Protein AF-A0A239AVX2-F1 (afdb_monomer)

Mean predicted aligned error: 15.03 Å

pLDDT: mean 87.22, std 14.72, range [30.31, 98.62]

Foldseek 3Di:
DPDVLVVLVVVLVVDDAQVNLVSLQVNLVVLVVQLLVVFFLDPVNLVSLVSSLVSLVRNLVRDDPPDLCNLVSLLVNLLSLLSCCFRVVDDVVSLVSSLVSLVSNLPDPSDDPLSNLSSLQSNLSSLLCVLVVCCVPPPVVVCLDPVVCSSLVSLVSSLVSLVVSLVRPFDDPVRNVLSVLSNLLSVLSNQQRVDNHGDVVSNVVSVVSQVVCVVVVVHVGCSPSVVVVVVCVVPQPVVGDDDDPPDPDPDDPDPDDDDDPDDPDDDLVRLVVVLCVLCDVDNLVSLVVCLVPADQVSLVSQLVSLVVSVPPVPDALVSLLSNLSSLSSNLVNDPDPCSVVSLSNSLSSLLSSLVGDDDQSNVVSSLVSCQVSVHLSQQLLLCLCVLLVAQWEWEDDPVAIWIQGNVRSGIDGDHLAGDPQGYEYCDLDDDDDYNHLYDYDVGSVLSSLLSPADADQLLPEAEEADDPCVVVLCVLSVPYHYDDQDALVRLLVCLQHQEYEQPADADPQLWGQGHPRHTHDLVNLLVSADPHAYEEYEDYFSHPPPSNQVSSSNSHYSYYHYDPHHDDPVVRVVLVVQLSCCCRVVVDDNSVSNSVSVVVVVVVVVVCVVVVVD

Secondary structure (DSSP, 8-state):
---HHHHHHHHHTT--GGGGHHHHHHHHHHHHHHHHHH-TT-TTTHHHHHHHHHHHHHHHHTS-TT-TTHHHHHHHHHHHHHHHHHHH---HHHHHHHHHHHHHHTT-TTS-HHHHHHHHHHHHHHHHHHHHHHHHHH-HHHHTSTTTHHHHHHHHHHHHHHHHHHTSTT--HHHHHHHHHHHHHHHHHHHHHSBSB--HHHHHHHHHHHHHHHHTS-SS-THHHHHHHHHHTTS-GGGS-------------PPPPP----PPPPPHHHHHHHHHHHH-S-HHHHHHHHTTS--HHHHHHHHHHHHHHHHTS---HHHHHHHHHHHHHHHHH--STTHHHHHHHHHHHHHHHHHS---GGGHHHHHHHHHHTT--TTHHHHHHHHHHT-SEEEEEETTEEEEEETTT--EEEE-GGG--SEEEEESSSPPSS-SSEEEEES-HHHHHHHHHSPP--TTSSEEEE-STTHHHHHHHHSS-EEESS--HHHHHTTTT-SEEEE---B-TTS-EE-GGG-EE-HHHHHHT--SS-EEEEEPPTTS-TTHHHHHHHHHTEEEEE--SS---HHHHHHHHHHHHHHHHTS---HHHHHHHHHHHHHHHHHHHHHTT--

Nearest PDB structures (foldseek):
  7aie-assembly1_A  TM=5.698E-01  e=1.083E-01  Homo sapiens
  1ywt-assembly1_B  TM=3.539E-01  e=4.407E+00  Homo sapiens
  8v2d-assembly1_y  TM=2.076E-01  e=9.922E-01  synthetic construct
  3w3t-assembly1_A  TM=1.839E-01  e=8.368E-01  Saccharomyces cerevisiae S288C

Radius of gyration: 33.59 Å; Cα contacts (8 Å, |Δi|>4): 911; chains: 1; bounding box: 103×69×90 Å

Sequence (614 aa):
MVDDVEELRRELARLTGPARTSTLYDLARVLTDRYWRTGPGRSGAIRDLTGAIEALTEALGYFAADDTLRAPFAVQLGSLLAARYMAHGSQDSDRQTGIELLTGSLGSPRLSPGQVALGRLMLGQLHLSRAVGRLRTGGILPALRPGGGSQVEAARTAAGCFRQVLAEPELSPQITTTVRTLLTVADGIVEAFSGVGVNPAALTRAMQTMQRLHKEGRGLGMGSFFTAGSRLARTDPLDRPVILIEANEPVAHRAEPAPVDARPAATVDELRHVMRKQLGDDPYQAAPALLAEPDVAVADELVALATTVVHTGSAEAADHLLLALALTLRSRADDGPGAEEDADDARASLRTAASGELPPEAFPLLLRLAHRLDEHAATGVAAALRTVGADALAVPQPDGVLLVHAGTGQVSPGTERTLPRRTLLVADRPPAAGVAIVSTLAGHTQLLDLARRKRRAIIEEPVLLAGADGVDLRRRYGRGELLHEATATDVLARLSATLLHLDCPTGPAGTLLLAKRTELTAEAVVAAQIRRAGGLVVLPPGAAFPAMADAFLTAGFTGAVGWLGPVEPEAAAEVYRELHRLLGEERRSPAAAVHAVRRQLRNIASGLVHRGVF

Structure (mmCIF, N/CA/C/O backbone):
data_AF-A0A239AVX2-F1
#
_entry.id   AF-A0A239AVX2-F1
#
loop_
_atom_site.group_PDB
_atom_site.id
_atom_site.type_symbol
_atom_site.label_atom_id
_atom_site.label_alt_id
_atom_site.label_comp_id
_atom_site.label_asym_id
_atom_site.label_entity_id
_atom_site.label_seq_id
_atom_site.pdbx_PDB_ins_code
_atom_site.Cartn_x
_atom_site.Cartn_y
_atom_site.Cartn_z
_atom_site.occupancy
_atom_site.B_iso_or_equiv
_atom_site.auth_seq_id
_atom_site.auth_comp_id
_atom_site.auth_asym_id
_atom_site.auth_atom_id
_atom_site.pdbx_PDB_model_num
ATOM 1 N N . MET A 1 1 ? 1.136 -18.123 4.310 1.00 42.09 1 MET A N 1
ATOM 2 C CA . MET A 1 1 ? 1.705 -18.008 2.955 1.00 42.09 1 MET A CA 1
ATOM 3 C C . MET A 1 1 ? 2.042 -19.408 2.509 1.00 42.09 1 MET A C 1
ATOM 5 O O . MET A 1 1 ? 2.822 -20.060 3.192 1.00 42.09 1 MET A O 1
ATOM 9 N N . VAL A 1 2 ? 1.388 -19.890 1.459 1.00 48.62 2 VAL A N 1
ATOM 10 C CA . VAL A 1 2 ? 1.891 -21.053 0.721 1.00 48.62 2 VAL A CA 1
ATOM 11 C C . VAL A 1 2 ? 3.193 -20.591 0.060 1.00 48.62 2 VAL A C 1
ATOM 13 O O . VAL A 1 2 ? 3.291 -19.434 -0.338 1.00 48.62 2 VAL A O 1
ATOM 16 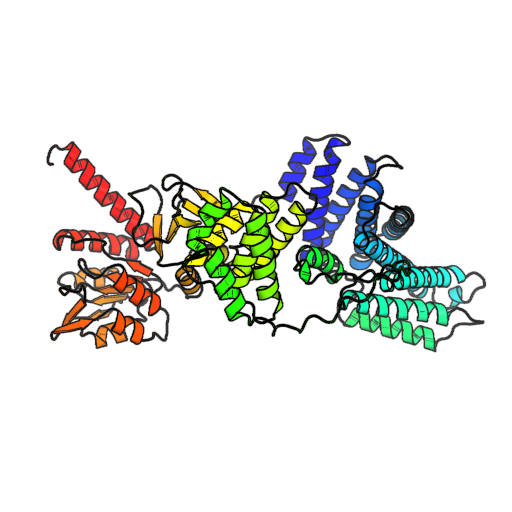N N . ASP A 1 3 ? 4.233 -21.418 0.079 1.00 81.75 3 ASP A N 1
ATOM 17 C CA . ASP A 1 3 ? 5.513 -21.072 -0.538 1.00 81.75 3 ASP A CA 1
ATOM 18 C C . ASP A 1 3 ? 5.354 -21.158 -2.065 1.00 81.75 3 ASP A C 1
ATOM 20 O O . ASP A 1 3 ? 5.258 -22.266 -2.591 1.00 81.75 3 ASP A O 1
ATOM 24 N N . ASP A 1 4 ? 5.312 -20.014 -2.762 1.00 90.56 4 ASP A N 1
ATOM 25 C CA . ASP A 1 4 ? 5.147 -19.927 -4.228 1.00 90.56 4 ASP A CA 1
ATOM 26 C C . ASP A 1 4 ? 6.093 -20.876 -4.992 1.00 90.56 4 ASP A C 1
ATOM 28 O O . ASP A 1 4 ? 5.742 -21.432 -6.030 1.00 90.56 4 ASP A O 1
ATOM 32 N N . VAL A 1 5 ? 7.290 -21.136 -4.450 1.00 95.88 5 VAL A N 1
ATOM 33 C CA . VAL A 1 5 ? 8.263 -22.072 -5.036 1.00 95.88 5 VAL A CA 1
ATOM 34 C C . VAL A 1 5 ? 7.762 -23.518 -4.986 1.00 95.88 5 VAL A C 1
ATOM 36 O O . VAL A 1 5 ? 7.929 -24.265 -5.949 1.00 95.88 5 VAL A O 1
ATOM 39 N N . GLU A 1 6 ? 7.147 -23.934 -3.879 1.00 96.38 6 GLU A N 1
ATOM 40 C CA . GLU A 1 6 ? 6.600 -25.288 -3.720 1.00 96.38 6 GLU A CA 1
ATOM 41 C C . GLU A 1 6 ? 5.318 -25.489 -4.534 1.00 96.38 6 GLU A C 1
ATOM 43 O O . GLU A 1 6 ? 4.990 -26.607 -4.930 1.00 96.38 6 GLU A O 1
ATOM 48 N N . GLU A 1 7 ? 4.573 -24.422 -4.808 1.00 95.44 7 GLU A N 1
ATOM 49 C CA . GLU A 1 7 ? 3.453 -24.462 -5.745 1.00 95.44 7 GLU A CA 1
ATOM 50 C C . GLU A 1 7 ? 3.920 -24.661 -7.187 1.00 95.44 7 GLU A C 1
ATOM 52 O O . GLU A 1 7 ? 3.519 -25.645 -7.811 1.00 95.44 7 GLU A O 1
ATOM 57 N N . LEU A 1 8 ? 4.859 -23.839 -7.659 1.00 96.50 8 LEU A N 1
ATOM 58 C CA . LEU A 1 8 ? 5.440 -23.967 -8.999 1.00 96.50 8 LEU A CA 1
ATOM 59 C C . LEU A 1 8 ? 6.114 -25.333 -9.206 1.00 96.50 8 LEU A C 1
ATOM 61 O O . LEU A 1 8 ? 5.972 -25.950 -10.259 1.00 96.50 8 LEU A O 1
ATOM 65 N N . ARG A 1 9 ? 6.793 -25.876 -8.184 1.00 98.00 9 ARG A N 1
ATOM 66 C CA . ARG A 1 9 ? 7.354 -27.241 -8.232 1.00 98.00 9 ARG A CA 1
ATOM 67 C C . ARG A 1 9 ? 6.279 -28.320 -8.363 1.00 98.00 9 ARG A C 1
ATOM 69 O O . ARG A 1 9 ? 6.461 -29.268 -9.128 1.00 98.00 9 ARG A O 1
ATOM 76 N N . ARG A 1 10 ? 5.167 -28.199 -7.629 1.00 97.62 10 ARG A N 1
ATOM 77 C CA . ARG A 1 10 ? 4.035 -29.139 -7.728 1.00 97.62 10 ARG A CA 1
ATOM 78 C C . ARG A 1 10 ? 3.356 -29.066 -9.089 1.00 97.62 10 ARG A C 1
ATOM 80 O O . ARG A 1 10 ? 2.936 -30.100 -9.600 1.00 97.62 10 ARG A O 1
ATOM 87 N N . GLU A 1 11 ? 3.245 -27.876 -9.662 1.00 97.12 11 GLU A N 1
ATOM 88 C CA . GLU A 1 11 ? 2.723 -27.687 -11.012 1.00 97.12 11 GLU A CA 1
ATOM 89 C C . GLU A 1 11 ? 3.652 -28.310 -12.056 1.00 97.12 11 GLU A C 1
ATOM 91 O O . GLU A 1 11 ? 3.206 -29.134 -12.852 1.00 97.12 11 GLU A O 1
ATOM 96 N N . LEU A 1 12 ? 4.958 -28.034 -11.977 1.00 98.12 12 LEU A N 1
ATOM 97 C CA . LEU A 1 12 ? 5.955 -28.653 -12.849 1.00 98.12 12 LEU A CA 1
ATOM 98 C C . LEU A 1 12 ? 5.893 -30.177 -12.797 1.00 98.12 12 LEU A C 1
ATOM 100 O O . LEU A 1 12 ? 5.987 -30.814 -13.836 1.00 98.12 12 LEU A O 1
ATOM 104 N N . ALA A 1 13 ? 5.682 -30.786 -11.629 1.00 98.06 13 ALA A N 1
ATOM 105 C CA . ALA A 1 13 ? 5.553 -32.241 -11.516 1.00 98.06 13 ALA A CA 1
ATOM 106 C C . ALA A 1 13 ? 4.394 -32.836 -12.350 1.00 98.06 13 ALA A C 1
ATOM 108 O O . ALA A 1 13 ? 4.387 -34.038 -12.606 1.00 98.06 13 ALA A O 1
ATOM 109 N N . ARG A 1 14 ? 3.425 -32.017 -12.778 1.00 97.75 14 ARG A N 1
ATOM 110 C CA . ARG A 1 14 ? 2.287 -32.415 -13.625 1.00 97.75 14 ARG A CA 1
ATOM 111 C C . ARG A 1 14 ? 2.505 -32.120 -15.110 1.00 97.75 14 ARG A C 1
ATOM 113 O O . ARG A 1 14 ? 1.737 -32.603 -15.937 1.00 97.75 14 ARG A O 1
ATOM 120 N N . LEU A 1 15 ? 3.520 -31.328 -15.448 1.00 97.31 15 LEU A N 1
ATOM 121 C CA . LEU A 1 15 ? 3.830 -30.902 -16.809 1.00 97.31 15 LEU A CA 1
ATOM 122 C C . LEU A 1 15 ? 5.013 -31.704 -17.364 1.00 97.31 15 LEU A C 1
ATOM 124 O O . LEU A 1 15 ? 5.961 -32.031 -16.646 1.00 97.31 15 LEU A O 1
ATOM 128 N N . THR A 1 16 ? 4.990 -31.986 -18.666 1.00 97.75 16 THR A N 1
ATOM 129 C CA . THR A 1 16 ? 6.062 -32.704 -19.377 1.00 97.75 16 THR A CA 1
ATOM 130 C C . THR A 1 16 ? 6.458 -31.966 -20.655 1.00 97.75 16 THR A C 1
ATOM 132 O O . THR A 1 16 ? 5.640 -31.267 -21.254 1.00 97.75 16 THR A O 1
ATOM 135 N N . GLY A 1 17 ? 7.723 -32.101 -21.065 1.00 96.81 17 GLY A N 1
ATOM 136 C CA . GLY A 1 17 ? 8.231 -31.509 -22.305 1.00 96.81 17 GLY A CA 1
ATOM 137 C C . GLY A 1 17 ? 8.111 -29.974 -22.363 1.00 96.81 17 GLY A C 1
ATOM 138 O O . GLY A 1 17 ? 8.126 -29.320 -21.318 1.00 96.81 17 GLY A O 1
ATOM 139 N N . PRO A 1 18 ? 7.944 -29.389 -23.567 1.00 96.56 18 PRO A N 1
ATOM 140 C CA . PRO A 1 18 ? 7.880 -27.936 -23.769 1.00 96.56 18 PRO A CA 1
ATOM 141 C C . PRO A 1 18 ? 6.756 -27.215 -23.013 1.00 96.56 18 PRO A C 1
ATOM 143 O O . PRO A 1 18 ? 6.850 -26.013 -22.781 1.00 96.56 18 PRO A O 1
ATOM 146 N N . ALA A 1 19 ? 5.710 -27.925 -22.573 1.00 96.56 19 ALA A N 1
ATOM 147 C CA . ALA A 1 19 ? 4.655 -27.335 -21.744 1.00 96.56 19 ALA A CA 1
ATOM 148 C C . ALA A 1 19 ? 5.186 -26.818 -20.392 1.00 96.56 19 ALA A C 1
ATOM 150 O O . ALA A 1 19 ? 4.558 -25.974 -19.762 1.00 96.56 19 ALA A O 1
ATOM 151 N N . ARG A 1 20 ? 6.357 -27.296 -19.950 1.00 98.12 20 ARG A N 1
ATOM 152 C CA . ARG A 1 20 ? 7.012 -26.870 -18.705 1.00 98.12 20 ARG A CA 1
ATOM 153 C C . ARG A 1 20 ? 7.666 -25.492 -18.803 1.00 98.12 20 ARG A C 1
ATOM 155 O O . ARG A 1 20 ? 7.964 -24.906 -17.768 1.00 98.12 20 ARG A O 1
ATOM 162 N N . THR A 1 21 ? 7.917 -24.976 -20.009 1.00 97.00 21 THR A N 1
ATOM 163 C CA . THR A 1 21 ? 8.773 -23.799 -20.235 1.00 97.00 21 THR A CA 1
ATOM 164 C C . THR A 1 21 ? 8.309 -22.554 -19.474 1.00 97.00 21 THR A C 1
ATOM 166 O O . THR A 1 21 ? 9.135 -21.911 -18.828 1.00 97.00 21 THR A O 1
ATOM 169 N N . SER A 1 22 ? 7.007 -22.238 -19.489 1.00 93.25 22 SER A N 1
ATOM 170 C CA . SER A 1 22 ? 6.474 -21.063 -18.777 1.00 93.25 22 SER A CA 1
ATOM 171 C C . SER A 1 22 ? 6.654 -21.196 -17.262 1.00 93.25 22 SER A C 1
ATOM 173 O O . SER A 1 22 ? 7.267 -20.338 -16.632 1.00 93.25 22 SER A O 1
ATOM 175 N N . THR A 1 23 ? 6.221 -22.317 -16.679 1.00 96.62 23 THR A N 1
ATOM 176 C CA . THR A 1 23 ? 6.321 -22.561 -15.232 1.00 96.62 23 THR A CA 1
ATOM 177 C C . THR A 1 23 ? 7.784 -22.651 -14.761 1.00 96.62 23 THR A C 1
ATOM 179 O O . THR A 1 23 ? 8.109 -22.223 -13.654 1.00 96.62 23 THR A O 1
ATOM 182 N N . LEU A 1 24 ? 8.703 -23.160 -15.597 1.00 97.94 24 LEU A N 1
ATOM 183 C CA . LEU A 1 24 ? 10.149 -23.150 -15.326 1.00 97.94 24 LEU A CA 1
ATOM 184 C C . LEU A 1 24 ? 10.717 -21.727 -15.300 1.00 97.94 24 LEU A C 1
ATOM 186 O O . LEU A 1 24 ? 11.537 -21.415 -14.435 1.00 97.94 24 LEU A O 1
ATOM 190 N N . TYR A 1 25 ? 10.282 -20.864 -16.221 1.00 95.56 25 TYR A N 1
ATOM 191 C CA . TYR A 1 25 ? 10.689 -19.461 -16.245 1.00 95.56 25 TYR A CA 1
ATOM 192 C C . TYR A 1 25 ? 10.210 -18.715 -14.995 1.00 95.56 25 TYR A C 1
ATOM 194 O O . TYR A 1 25 ? 11.004 -18.031 -14.344 1.00 95.56 25 TYR A O 1
ATOM 202 N N . ASP A 1 26 ? 8.954 -18.914 -14.594 1.00 94.19 26 ASP A N 1
ATOM 203 C CA . ASP A 1 26 ? 8.410 -18.320 -13.370 1.00 94.19 26 ASP A CA 1
ATOM 204 C C . ASP A 1 26 ? 9.134 -18.810 -12.117 1.00 94.19 26 ASP A C 1
ATOM 206 O O . ASP A 1 26 ? 9.514 -18.006 -11.257 1.00 94.19 26 ASP A O 1
ATOM 210 N N . LEU A 1 27 ? 9.416 -20.115 -12.035 1.00 97.81 27 LEU A N 1
ATOM 211 C CA . LEU A 1 27 ? 10.214 -20.682 -10.952 1.00 97.81 27 LEU A CA 1
ATOM 212 C C . LEU A 1 27 ? 11.609 -20.048 -10.904 1.00 97.81 27 LEU A C 1
ATOM 214 O O . LEU A 1 27 ? 12.057 -19.619 -9.836 1.00 97.81 27 LEU A O 1
ATOM 218 N N . ALA A 1 28 ? 12.286 -19.946 -12.049 1.00 97.25 28 ALA A N 1
ATOM 219 C CA . ALA A 1 28 ? 13.597 -19.319 -12.130 1.00 97.25 28 ALA A CA 1
ATOM 220 C C . ALA A 1 28 ? 13.564 -17.849 -11.701 1.00 97.25 28 ALA A C 1
ATOM 222 O O . ALA A 1 28 ? 14.462 -17.411 -10.978 1.00 97.25 28 ALA A O 1
ATOM 223 N N . ARG A 1 29 ? 12.530 -17.094 -12.087 1.00 94.94 29 ARG A N 1
ATOM 224 C CA . ARG A 1 29 ? 12.338 -15.693 -11.694 1.00 94.94 29 ARG A CA 1
ATOM 225 C C . ARG A 1 29 ? 12.176 -15.554 -10.181 1.00 94.94 29 ARG A C 1
ATOM 227 O O . ARG A 1 29 ? 12.918 -14.794 -9.561 1.00 94.94 29 ARG A O 1
ATOM 234 N N . VAL A 1 30 ? 11.278 -16.329 -9.566 1.00 95.00 30 VAL A N 1
ATOM 235 C CA . VAL A 1 30 ? 11.039 -16.290 -8.109 1.00 95.00 30 VAL A CA 1
ATOM 236 C C . VAL A 1 30 ? 12.298 -16.673 -7.324 1.00 95.00 30 VAL A C 1
ATOM 238 O O . VAL A 1 30 ? 12.635 -16.023 -6.329 1.00 95.00 30 VAL A O 1
ATOM 241 N N . LEU A 1 31 ? 13.020 -17.703 -7.771 1.00 96.88 31 LEU A N 1
ATOM 242 C CA . LEU A 1 31 ? 14.277 -18.129 -7.151 1.00 96.88 31 LEU A CA 1
ATOM 243 C C . LEU A 1 31 ? 15.390 -17.087 -7.332 1.00 96.88 31 LEU A C 1
ATOM 245 O O . LEU A 1 31 ? 16.111 -16.790 -6.382 1.00 96.88 31 LEU A O 1
ATOM 249 N N . THR A 1 32 ? 15.488 -16.467 -8.508 1.00 95.44 32 THR A N 1
ATOM 250 C CA . THR A 1 32 ? 16.422 -15.361 -8.770 1.00 95.44 32 THR A CA 1
ATOM 251 C C . THR A 1 32 ? 16.139 -14.176 -7.840 1.00 95.44 32 THR A C 1
ATOM 253 O O . THR A 1 32 ? 17.054 -13.651 -7.206 1.00 95.44 32 THR A O 1
ATOM 256 N N . ASP A 1 33 ? 14.871 -13.806 -7.656 1.00 90.25 33 ASP A N 1
ATOM 257 C CA . ASP A 1 33 ? 14.470 -12.742 -6.730 1.00 90.25 33 ASP A CA 1
ATOM 258 C C . ASP A 1 33 ? 14.787 -13.082 -5.266 1.00 90.25 33 ASP A C 1
ATOM 260 O O . ASP A 1 33 ? 15.162 -12.203 -4.483 1.00 90.25 33 ASP A O 1
ATOM 264 N N . ARG A 1 34 ? 14.637 -14.348 -4.852 1.00 93.94 34 ARG A N 1
ATOM 265 C CA . ARG A 1 34 ? 15.052 -14.808 -3.511 1.00 93.94 34 ARG A CA 1
ATOM 266 C C . ARG A 1 34 ? 16.566 -14.760 -3.341 1.00 93.94 34 ARG A C 1
ATOM 268 O O . ARG A 1 34 ? 17.035 -14.269 -2.313 1.00 93.94 34 ARG A O 1
ATOM 275 N N . TYR A 1 35 ? 17.320 -15.184 -4.354 1.00 94.25 35 TYR A N 1
ATOM 276 C CA . TYR A 1 35 ? 18.778 -15.117 -4.367 1.00 94.25 35 TYR A CA 1
ATOM 277 C C . TYR A 1 35 ? 19.279 -13.685 -4.140 1.00 94.25 35 TYR A C 1
ATOM 279 O O . TYR A 1 35 ? 20.072 -13.444 -3.225 1.00 94.25 35 TYR A O 1
ATOM 287 N N . TRP A 1 36 ? 18.772 -12.717 -4.911 1.00 89.69 36 TRP A N 1
ATOM 288 C CA . TRP A 1 36 ? 19.188 -11.318 -4.785 1.00 89.69 36 TRP A CA 1
ATOM 289 C C . TRP A 1 36 ? 18.785 -10.691 -3.449 1.00 89.69 36 TRP A C 1
ATOM 291 O O . TRP A 1 36 ? 19.565 -9.919 -2.892 1.00 89.69 36 TRP A O 1
ATOM 301 N N . ARG A 1 37 ? 17.614 -11.050 -2.902 1.00 87.19 37 ARG A N 1
ATOM 302 C CA . ARG A 1 37 ? 17.164 -10.586 -1.577 1.00 87.19 37 ARG A CA 1
ATOM 303 C C . ARG A 1 37 ? 18.003 -11.147 -0.434 1.00 87.19 37 ARG A C 1
ATOM 305 O O . ARG A 1 37 ? 18.359 -10.398 0.469 1.00 87.19 37 ARG A O 1
ATOM 312 N N . THR A 1 38 ? 18.319 -12.440 -0.466 1.00 89.94 38 THR A N 1
ATOM 313 C CA . THR A 1 38 ? 19.218 -13.060 0.521 1.00 89.94 38 THR A CA 1
ATOM 314 C C . THR A 1 38 ? 20.630 -12.481 0.413 1.00 89.94 38 THR A C 1
ATOM 316 O O . THR A 1 38 ? 21.310 -12.278 1.420 1.00 89.94 38 THR A O 1
ATOM 319 N N . GLY A 1 39 ? 21.051 -12.171 -0.812 1.00 85.94 39 GLY A N 1
ATOM 320 C CA . GLY A 1 39 ? 22.298 -11.493 -1.119 1.00 85.94 39 GLY A CA 1
ATOM 321 C C . GLY A 1 39 ? 23.364 -12.446 -1.681 1.00 85.94 39 GLY A C 1
ATOM 322 O O . GLY A 1 39 ? 23.603 -13.515 -1.106 1.00 85.94 39 GLY A O 1
ATOM 323 N N . PRO A 1 40 ? 24.067 -12.057 -2.761 1.00 87.62 40 PRO A N 1
ATOM 324 C CA . PRO A 1 40 ? 25.171 -12.829 -3.332 1.00 87.62 40 PRO A CA 1
ATOM 325 C C . PRO A 1 40 ? 26.263 -13.171 -2.318 1.00 87.62 40 PRO A C 1
ATOM 327 O O . PRO A 1 40 ? 26.600 -12.364 -1.452 1.00 87.62 40 PRO A O 1
ATOM 330 N N . GLY A 1 41 ? 26.835 -14.370 -2.434 1.00 86.19 41 GLY A N 1
ATOM 331 C CA . GLY A 1 41 ? 27.912 -14.847 -1.559 1.00 86.19 41 GLY A CA 1
ATOM 332 C C . GLY A 1 41 ? 27.451 -15.329 -0.179 1.00 86.19 41 GLY A C 1
ATOM 333 O O . GLY A 1 41 ? 28.242 -15.908 0.563 1.00 86.19 41 GLY A O 1
ATOM 334 N N . ARG A 1 42 ? 26.169 -15.167 0.177 1.00 90.00 42 ARG A N 1
ATOM 335 C CA . ARG A 1 42 ? 25.601 -15.784 1.384 1.00 90.00 42 ARG A CA 1
ATOM 336 C C . ARG A 1 42 ? 25.363 -17.275 1.154 1.00 90.00 42 ARG A C 1
ATOM 338 O O . ARG A 1 42 ? 24.815 -17.672 0.128 1.00 90.00 42 ARG A O 1
ATOM 345 N N . SER A 1 43 ? 25.710 -18.100 2.141 1.00 89.62 43 SER A N 1
ATOM 346 C CA . SER A 1 43 ? 25.513 -19.557 2.084 1.00 89.62 43 SER A CA 1
ATOM 347 C C . SER A 1 43 ? 24.047 -19.957 1.897 1.00 89.62 43 SER A C 1
ATOM 349 O O . SER A 1 43 ? 23.775 -20.937 1.219 1.00 89.62 43 SER A O 1
ATOM 351 N N . GLY A 1 44 ? 23.098 -19.181 2.432 1.00 87.88 44 GLY A N 1
ATOM 352 C CA . GLY A 1 44 ? 21.665 -19.420 2.227 1.00 87.88 44 GLY A CA 1
ATOM 353 C C . GLY A 1 44 ? 21.174 -19.140 0.801 1.00 87.88 44 GLY A C 1
ATOM 354 O O . GLY A 1 44 ? 20.173 -19.711 0.391 1.00 87.88 44 GLY A O 1
ATOM 355 N N . ALA A 1 45 ? 21.882 -18.309 0.028 1.00 92.38 45 ALA A N 1
ATOM 356 C CA . ALA A 1 45 ? 21.424 -17.843 -1.283 1.00 92.38 45 ALA A CA 1
ATOM 357 C C . ALA A 1 45 ? 21.781 -18.813 -2.427 1.00 92.38 45 ALA A C 1
ATOM 359 O O . ALA A 1 45 ? 21.097 -18.857 -3.448 1.00 92.38 45 ALA A O 1
ATOM 360 N N . ILE A 1 46 ? 22.842 -19.618 -2.269 1.00 96.06 46 ILE A N 1
ATOM 361 C CA . ILE A 1 46 ? 23.348 -20.501 -3.338 1.00 96.06 46 ILE A CA 1
ATOM 362 C C . ILE A 1 46 ? 22.323 -21.551 -3.782 1.00 96.06 46 ILE A C 1
ATOM 364 O O . ILE A 1 46 ? 22.304 -21.931 -4.954 1.00 96.06 46 ILE A O 1
ATOM 368 N N . ARG A 1 47 ? 21.455 -22.003 -2.867 1.00 96.88 47 ARG A N 1
ATOM 369 C CA . ARG A 1 47 ? 20.399 -22.977 -3.169 1.00 96.88 47 ARG A CA 1
ATOM 370 C C . ARG A 1 47 ? 19.392 -22.409 -4.166 1.00 96.88 47 ARG A C 1
ATOM 372 O O . ARG A 1 47 ? 19.071 -23.084 -5.138 1.00 96.88 47 ARG A O 1
ATOM 379 N N . ASP A 1 48 ? 18.941 -21.176 -3.947 1.00 97.25 48 ASP A N 1
ATOM 380 C CA . ASP A 1 48 ? 17.988 -20.517 -4.841 1.00 97.25 48 ASP A CA 1
ATOM 381 C C . ASP A 1 48 ? 18.619 -20.243 -6.210 1.00 97.25 48 ASP A C 1
ATOM 383 O O . ASP A 1 48 ? 18.027 -20.566 -7.236 1.00 97.25 48 ASP A O 1
ATOM 387 N N . LEU A 1 49 ? 19.863 -19.750 -6.237 1.00 97.25 49 LEU A N 1
ATOM 388 C CA . LEU A 1 49 ? 20.595 -19.529 -7.488 1.00 97.25 49 LEU A CA 1
ATOM 389 C C . LEU A 1 49 ? 20.765 -20.818 -8.299 1.00 97.25 49 LEU A C 1
ATOM 391 O O . LEU A 1 49 ? 20.610 -20.814 -9.516 1.00 97.25 49 LEU A O 1
ATOM 395 N N . THR A 1 50 ? 21.080 -21.925 -7.626 1.00 98.12 50 THR A N 1
ATOM 396 C CA . THR A 1 50 ? 21.268 -23.225 -8.282 1.00 98.12 50 THR A CA 1
ATOM 397 C C . THR A 1 50 ? 19.956 -23.730 -8.868 1.00 98.12 50 THR A C 1
ATOM 399 O O . THR A 1 50 ? 19.934 -24.093 -10.039 1.00 98.12 50 THR A O 1
ATOM 402 N N . GLY A 1 51 ? 18.857 -23.642 -8.113 1.00 98.06 51 GLY A N 1
ATOM 403 C CA . GLY A 1 51 ? 17.536 -24.005 -8.624 1.00 98.06 51 GLY A CA 1
ATOM 404 C C . GLY A 1 51 ? 17.081 -23.125 -9.797 1.00 98.06 51 GLY A C 1
ATOM 405 O O . GLY A 1 51 ? 16.470 -23.631 -10.732 1.00 98.06 51 GLY A O 1
ATOM 406 N N . ALA A 1 52 ? 17.412 -21.828 -9.795 1.00 98.25 52 ALA A N 1
ATOM 407 C CA . ALA A 1 52 ? 17.113 -20.941 -10.922 1.00 98.25 52 ALA A CA 1
ATOM 408 C C . ALA A 1 52 ? 17.909 -21.315 -12.186 1.00 98.25 52 ALA A C 1
ATOM 410 O O . ALA A 1 52 ? 17.353 -21.330 -13.283 1.00 98.25 52 ALA A O 1
ATOM 411 N N . ILE A 1 53 ? 19.197 -21.648 -12.033 1.00 98.50 53 ILE A N 1
ATOM 412 C CA . ILE A 1 53 ? 20.058 -22.117 -13.130 1.00 98.50 53 ILE A CA 1
ATOM 413 C C . ILE A 1 53 ? 19.533 -23.434 -13.706 1.00 98.50 53 ILE A C 1
ATOM 415 O O . ILE A 1 53 ? 19.442 -23.562 -14.924 1.00 98.50 53 ILE A O 1
ATOM 419 N N . GLU A 1 54 ? 19.172 -24.398 -12.856 1.00 98.50 54 GLU A N 1
ATOM 420 C CA . GLU A 1 54 ? 18.588 -25.678 -13.279 1.00 98.50 54 GLU A CA 1
ATOM 421 C C . GLU A 1 54 ? 17.288 -25.468 -14.066 1.00 98.50 54 GLU A C 1
ATOM 423 O O . GLU A 1 54 ? 17.150 -25.999 -15.168 1.00 98.50 54 GLU A O 1
ATOM 428 N N . ALA A 1 55 ? 16.381 -24.625 -13.558 1.00 98.50 55 ALA A N 1
ATOM 429 C CA . ALA A 1 55 ? 15.113 -24.338 -14.221 1.00 98.50 55 ALA A CA 1
ATOM 430 C C . ALA A 1 55 ? 15.301 -23.668 -15.597 1.00 98.50 55 ALA A C 1
ATOM 432 O O . ALA A 1 55 ? 14.689 -24.100 -16.575 1.00 98.50 55 ALA A O 1
ATOM 433 N N . LEU A 1 56 ? 16.185 -22.665 -15.712 1.00 98.31 56 LEU A N 1
ATOM 434 C CA . LEU A 1 56 ? 16.481 -22.026 -17.004 1.00 98.31 56 LEU A CA 1
ATOM 435 C C . LEU A 1 56 ? 17.235 -22.944 -17.966 1.00 98.31 56 LEU A C 1
ATOM 437 O O . LEU A 1 56 ? 17.019 -22.850 -19.171 1.00 98.31 56 LEU A O 1
ATOM 441 N N . THR A 1 57 ? 18.109 -23.819 -17.463 1.00 98.62 57 THR A N 1
ATOM 442 C CA . THR A 1 57 ? 18.822 -24.798 -18.300 1.00 98.62 57 THR A CA 1
ATOM 443 C C . THR A 1 57 ? 17.837 -25.775 -18.927 1.00 98.62 57 THR A C 1
ATOM 445 O O . THR A 1 57 ? 17.916 -26.036 -20.126 1.00 98.62 57 THR A O 1
ATOM 448 N N . GLU A 1 58 ? 16.882 -26.274 -18.137 1.00 98.38 58 GLU A N 1
ATOM 449 C CA . GLU A 1 58 ? 15.825 -27.144 -18.645 1.00 98.38 58 GLU A CA 1
ATOM 450 C C . GLU A 1 58 ? 14.945 -26.405 -19.667 1.00 98.38 58 GLU A C 1
ATOM 452 O O . GLU A 1 58 ? 14.767 -26.893 -20.781 1.00 98.38 58 GLU A O 1
ATOM 457 N N . ALA A 1 59 ? 14.469 -25.198 -19.335 1.00 98.00 59 ALA A N 1
ATOM 458 C CA . ALA A 1 59 ? 13.630 -24.399 -20.229 1.00 98.00 59 ALA A CA 1
ATOM 459 C C . ALA A 1 59 ? 14.327 -24.093 -21.566 1.00 98.00 59 ALA A C 1
ATOM 461 O O . ALA A 1 59 ? 13.728 -24.240 -22.630 1.00 98.00 59 ALA A O 1
ATOM 462 N N . LEU A 1 60 ? 15.616 -23.736 -21.526 1.00 97.75 60 LEU A N 1
ATOM 463 C CA . LEU A 1 60 ? 16.414 -23.455 -22.720 1.00 97.75 60 LEU A CA 1
ATOM 464 C C . LEU A 1 60 ? 16.571 -24.686 -23.631 1.00 97.75 60 LEU A C 1
ATOM 466 O O . LEU A 1 60 ? 16.730 -24.542 -24.846 1.00 97.75 60 LEU A O 1
ATOM 470 N N . GLY A 1 61 ? 16.512 -25.890 -23.055 1.00 98.06 61 GLY A N 1
ATOM 471 C CA . GLY A 1 61 ? 16.561 -27.158 -23.779 1.00 98.06 61 GLY A CA 1
ATOM 472 C C . GLY A 1 61 ? 15.333 -27.430 -24.651 1.00 98.06 61 GLY A C 1
ATOM 473 O O . GLY A 1 61 ? 15.436 -28.210 -25.595 1.00 98.06 61 GLY A O 1
ATOM 474 N N . TYR A 1 62 ? 14.198 -26.775 -24.384 1.00 98.06 62 TYR A N 1
ATOM 475 C CA . TYR A 1 62 ? 12.974 -26.937 -25.177 1.00 98.06 62 TYR A CA 1
ATOM 476 C C . TYR A 1 62 ? 12.901 -26.020 -26.405 1.00 98.06 62 TYR A C 1
ATOM 478 O O . TYR A 1 62 ? 12.059 -26.243 -27.272 1.00 98.06 62 TYR A O 1
ATOM 486 N N . PHE A 1 63 ? 13.774 -25.015 -26.508 1.00 96.56 63 PHE A N 1
ATOM 487 C CA . PHE A 1 63 ? 13.786 -24.080 -27.632 1.00 96.56 63 PHE A CA 1
ATOM 488 C C . PHE A 1 63 ? 14.671 -24.571 -28.781 1.00 96.56 63 PHE A C 1
ATOM 490 O O . PHE A 1 63 ? 15.839 -24.917 -28.574 1.00 96.56 63 PHE A O 1
ATOM 497 N N . ALA A 1 64 ? 14.152 -24.512 -30.010 1.00 95.75 64 ALA A N 1
ATOM 498 C CA . ALA A 1 64 ? 14.945 -24.708 -31.223 1.00 95.75 64 ALA A CA 1
ATOM 499 C C . ALA A 1 64 ? 16.026 -23.620 -31.365 1.00 95.75 64 ALA A C 1
ATOM 501 O O . ALA A 1 64 ? 15.945 -22.562 -30.743 1.00 95.75 64 ALA A O 1
ATOM 502 N N . ALA A 1 65 ? 17.065 -23.874 -32.165 1.00 92.38 65 ALA A N 1
ATOM 503 C CA . ALA A 1 65 ? 18.200 -22.954 -32.306 1.00 92.38 65 ALA A CA 1
ATOM 504 C C . ALA A 1 65 ? 17.803 -21.570 -32.859 1.00 92.38 65 ALA A C 1
ATOM 506 O O . ALA A 1 65 ? 18.435 -20.575 -32.512 1.00 92.38 65 ALA A O 1
ATOM 507 N N . ASP A 1 66 ? 16.762 -21.521 -33.686 1.00 91.88 66 ASP A N 1
ATOM 508 C CA . ASP A 1 66 ? 16.173 -20.334 -34.308 1.00 91.88 66 ASP A CA 1
ATOM 509 C C . ASP A 1 66 ? 14.989 -19.747 -33.517 1.00 91.88 66 ASP A C 1
ATOM 511 O O . ASP A 1 66 ? 14.399 -18.748 -33.937 1.00 91.88 66 ASP A O 1
ATOM 515 N N . ASP A 1 67 ? 14.653 -20.326 -32.358 1.00 95.38 67 ASP A N 1
ATOM 516 C CA . ASP A 1 67 ? 13.547 -19.848 -31.539 1.00 95.38 67 ASP A CA 1
ATOM 517 C C . ASP A 1 67 ? 13.813 -18.437 -31.004 1.00 95.38 67 ASP A C 1
ATOM 519 O O . ASP A 1 67 ? 14.871 -18.081 -30.477 1.00 95.38 67 ASP A O 1
ATOM 523 N N . THR A 1 68 ? 12.770 -17.636 -31.112 1.00 92.94 68 THR A N 1
ATOM 524 C CA . THR A 1 68 ? 12.728 -16.227 -30.769 1.00 92.94 68 THR A CA 1
ATOM 525 C C . THR A 1 68 ? 13.008 -15.936 -29.295 1.00 92.94 68 THR A C 1
ATOM 527 O O . THR A 1 68 ? 13.601 -14.904 -28.974 1.00 92.94 68 THR A O 1
ATOM 530 N N . LEU A 1 69 ? 12.624 -16.857 -28.411 1.00 93.88 69 LEU A N 1
ATOM 531 C CA . LEU A 1 69 ? 12.756 -16.745 -26.962 1.00 93.88 69 LEU A CA 1
ATOM 532 C C . LEU A 1 69 ? 14.086 -17.312 -26.455 1.00 93.88 69 LEU A C 1
ATOM 534 O O . LEU A 1 69 ? 14.481 -17.043 -25.317 1.00 93.88 69 LEU A O 1
ATOM 538 N N . ARG A 1 70 ? 14.829 -18.038 -27.300 1.00 96.88 70 ARG A N 1
ATOM 539 C CA . ARG A 1 70 ? 16.093 -18.680 -26.918 1.00 96.88 70 ARG A CA 1
ATOM 540 C C . ARG A 1 70 ? 17.133 -17.673 -26.432 1.00 96.88 70 ARG A C 1
ATOM 542 O O . ARG A 1 70 ? 17.778 -17.909 -25.412 1.00 96.88 70 ARG A O 1
ATOM 549 N N . ALA A 1 71 ? 17.296 -16.556 -27.142 1.00 96.75 71 ALA A N 1
ATOM 550 C CA . ALA A 1 71 ? 18.311 -15.554 -26.813 1.00 96.75 71 ALA A CA 1
ATOM 551 C C . ALA A 1 71 ? 18.054 -14.860 -25.456 1.00 96.75 71 ALA A C 1
ATOM 553 O O . ALA A 1 71 ? 18.976 -14.847 -24.636 1.00 96.75 71 ALA A O 1
ATOM 554 N N . PRO A 1 72 ? 16.840 -14.354 -25.147 1.00 95.38 72 PRO A N 1
ATOM 555 C CA . PRO A 1 72 ? 16.513 -13.852 -23.809 1.00 95.38 72 PRO A CA 1
ATOM 556 C C . PRO A 1 72 ? 16.829 -14.840 -22.674 1.00 95.38 72 PRO A C 1
ATOM 558 O O . PRO A 1 72 ? 17.491 -14.475 -21.699 1.00 95.38 72 PRO A O 1
ATOM 561 N N . PHE A 1 73 ? 16.426 -16.108 -22.822 1.00 96.69 73 PHE A N 1
ATOM 562 C CA . PHE A 1 73 ? 16.674 -17.146 -21.814 1.00 96.69 73 PHE A CA 1
ATOM 563 C C . PHE A 1 73 ? 18.167 -17.444 -21.652 1.00 96.69 73 PHE A C 1
ATOM 565 O O . PHE A 1 73 ? 18.658 -17.573 -20.530 1.00 96.69 73 PHE A O 1
ATOM 572 N N . ALA A 1 74 ? 18.911 -17.513 -22.757 1.00 97.94 74 ALA A N 1
ATOM 573 C CA . ALA A 1 74 ? 20.350 -17.740 -22.737 1.00 97.94 74 ALA A CA 1
ATOM 574 C C . ALA A 1 74 ? 21.120 -16.574 -22.089 1.00 97.94 74 ALA A C 1
ATOM 576 O O . ALA A 1 74 ? 22.057 -16.823 -21.326 1.00 97.94 74 ALA A O 1
ATOM 577 N N . VAL A 1 75 ? 20.702 -15.317 -22.301 1.00 97.62 75 VAL A N 1
ATOM 578 C CA . VAL A 1 75 ? 21.276 -14.155 -21.594 1.00 97.62 75 VAL A CA 1
ATOM 579 C C . VAL A 1 75 ? 21.038 -14.250 -20.090 1.00 97.62 75 VAL A C 1
ATOM 581 O O . VAL A 1 75 ? 21.965 -14.036 -19.301 1.00 97.62 75 VAL A O 1
ATOM 584 N N . GLN A 1 76 ? 19.819 -14.596 -19.674 1.00 96.75 76 GLN A N 1
ATOM 585 C CA . GLN A 1 76 ? 19.494 -14.725 -18.257 1.00 96.75 76 GLN A CA 1
ATOM 586 C C . GLN A 1 76 ? 20.272 -15.875 -17.604 1.00 96.75 76 GLN A C 1
ATOM 588 O O . GLN A 1 76 ? 20.905 -15.669 -16.567 1.00 96.75 76 GLN A O 1
ATOM 593 N N . LEU A 1 77 ? 20.312 -17.051 -18.238 1.00 98.38 77 LEU A N 1
ATOM 594 C CA . LEU A 1 77 ? 21.083 -18.202 -17.763 1.00 98.38 77 LEU A CA 1
ATOM 595 C C . LEU A 1 77 ? 22.581 -17.881 -17.670 1.00 98.38 77 LEU A C 1
ATOM 597 O O . LEU A 1 77 ? 23.197 -18.117 -16.629 1.00 98.38 77 LEU A O 1
ATOM 601 N N . GLY A 1 78 ? 23.159 -17.279 -18.714 1.00 98.00 78 GLY A N 1
ATOM 602 C CA . GLY A 1 78 ? 24.560 -16.855 -18.724 1.00 98.00 78 GLY A CA 1
ATOM 603 C C . GLY A 1 78 ? 24.886 -15.863 -17.604 1.00 98.00 78 GLY A C 1
ATOM 604 O O . GLY A 1 78 ? 25.936 -15.962 -16.966 1.00 98.00 78 GLY A O 1
ATOM 605 N N . SER A 1 79 ? 23.952 -14.964 -17.289 1.00 96.88 79 SER A N 1
ATOM 606 C CA . SER A 1 79 ? 24.087 -14.004 -16.188 1.00 96.88 79 SER A CA 1
ATOM 607 C C . SER A 1 79 ? 24.045 -14.669 -14.805 1.00 96.88 79 SER A C 1
ATOM 609 O O . SER A 1 79 ? 24.820 -14.298 -13.920 1.00 96.88 79 SER A O 1
ATOM 611 N N . LEU A 1 80 ? 23.188 -15.677 -14.602 1.00 97.19 80 LEU A N 1
ATOM 612 C CA . LEU A 1 80 ? 23.138 -16.429 -13.342 1.00 97.19 80 LEU A CA 1
ATOM 613 C C . LEU A 1 80 ? 24.381 -17.308 -13.141 1.00 97.19 80 LEU A C 1
ATOM 615 O O . LEU A 1 80 ? 24.913 -17.368 -12.031 1.00 97.19 80 LEU A O 1
ATOM 619 N N . LEU A 1 81 ? 24.893 -17.932 -14.207 1.00 97.94 81 LEU A N 1
ATOM 620 C CA . LEU A 1 81 ? 26.165 -18.665 -14.176 1.00 97.94 81 LEU A CA 1
ATOM 621 C C . LEU A 1 81 ? 27.330 -17.737 -13.808 1.00 97.94 81 LEU A C 1
ATOM 623 O O . LEU A 1 81 ? 28.157 -18.082 -12.960 1.00 97.94 81 LEU A O 1
ATOM 627 N N . ALA A 1 82 ? 27.351 -16.524 -14.370 1.00 96.12 82 ALA A N 1
ATOM 628 C CA . ALA A 1 82 ? 28.330 -15.502 -14.017 1.00 96.12 82 ALA A CA 1
ATOM 629 C C . ALA A 1 82 ? 28.260 -15.132 -12.527 1.00 96.12 82 ALA A C 1
ATOM 631 O O . ALA A 1 82 ? 29.288 -15.091 -11.843 1.00 96.12 82 ALA A O 1
ATOM 632 N N . ALA A 1 83 ? 27.049 -14.911 -12.004 1.00 94.75 83 ALA A N 1
ATOM 633 C CA . ALA A 1 83 ? 26.829 -14.619 -10.591 1.00 94.75 83 ALA A CA 1
ATOM 634 C C . ALA A 1 83 ? 27.302 -15.769 -9.686 1.00 94.75 83 ALA A C 1
ATOM 636 O O . ALA A 1 83 ? 27.982 -15.519 -8.687 1.00 94.75 83 ALA A O 1
ATOM 637 N N . ARG A 1 84 ? 27.012 -17.027 -10.051 1.00 95.94 84 ARG A N 1
ATOM 638 C CA . ARG A 1 84 ? 27.439 -18.208 -9.283 1.00 95.94 84 ARG A CA 1
ATOM 639 C C . ARG A 1 84 ? 28.962 -18.313 -9.222 1.00 95.94 84 ARG A C 1
ATOM 641 O O . ARG A 1 84 ? 29.516 -18.457 -8.130 1.00 95.94 84 ARG A O 1
ATOM 648 N N . TYR A 1 85 ? 29.631 -18.129 -10.358 1.00 95.25 85 TYR A N 1
ATOM 649 C CA . TYR A 1 85 ? 31.090 -18.137 -10.444 1.00 95.25 85 TYR A CA 1
ATOM 650 C C . TYR A 1 85 ? 31.729 -17.028 -9.601 1.00 95.25 85 TYR A C 1
ATOM 652 O O . TYR A 1 85 ? 32.596 -17.300 -8.770 1.00 95.25 85 TYR A O 1
ATOM 660 N N . MET A 1 86 ? 31.276 -15.782 -9.753 1.00 92.56 86 MET A N 1
ATOM 661 C CA . MET A 1 86 ? 31.902 -14.638 -9.081 1.00 92.56 86 MET A CA 1
ATOM 662 C C . MET A 1 86 ? 31.607 -14.572 -7.581 1.00 92.56 86 MET A C 1
ATOM 664 O O . MET A 1 86 ? 32.493 -14.221 -6.804 1.00 92.56 86 MET A O 1
ATOM 668 N N . ALA A 1 87 ? 30.373 -14.872 -7.165 1.00 90.81 87 ALA A N 1
ATOM 669 C CA . ALA A 1 87 ? 29.943 -14.672 -5.783 1.00 90.81 87 ALA A CA 1
ATOM 670 C C . ALA A 1 87 ? 30.139 -15.909 -4.897 1.00 90.81 87 ALA A C 1
ATOM 672 O O . ALA A 1 87 ? 30.271 -15.763 -3.684 1.00 90.81 87 ALA A O 1
ATOM 673 N N . HIS A 1 88 ? 30.158 -17.111 -5.480 1.00 90.81 88 HIS A N 1
ATOM 674 C CA . HIS A 1 88 ? 30.241 -18.366 -4.725 1.00 90.81 88 HIS A CA 1
ATOM 675 C C . HIS A 1 88 ? 31.480 -19.202 -5.056 1.00 90.81 88 HIS A C 1
ATOM 677 O O . HIS A 1 88 ? 31.659 -20.261 -4.461 1.00 90.81 88 HIS A O 1
ATOM 683 N N . GLY A 1 89 ? 32.347 -18.729 -5.961 1.00 87.12 89 GLY A N 1
ATOM 684 C CA . GLY A 1 89 ? 33.582 -19.426 -6.321 1.00 87.12 89 GLY A CA 1
ATOM 685 C C . GLY A 1 89 ? 33.323 -20.787 -6.967 1.00 87.12 89 GLY A C 1
ATOM 686 O O . GLY A 1 89 ? 34.021 -21.750 -6.654 1.00 87.12 89 GLY A O 1
ATOM 687 N N . SER A 1 90 ? 32.287 -20.886 -7.808 1.00 85.44 90 SER A N 1
ATOM 688 C CA . SER A 1 90 ? 31.939 -22.134 -8.491 1.00 85.44 90 SER A CA 1
ATOM 689 C C . SER A 1 90 ? 32.971 -22.537 -9.552 1.00 85.44 90 SER A C 1
ATOM 691 O O . SER A 1 90 ? 33.989 -21.875 -9.765 1.00 85.44 90 SER A O 1
ATOM 693 N N . GLN A 1 91 ? 32.731 -23.683 -10.190 1.00 90.69 91 GLN A N 1
ATOM 694 C CA . GLN A 1 91 ? 33.659 -24.283 -11.142 1.00 90.69 91 GLN A CA 1
ATOM 695 C C . GLN A 1 91 ? 33.871 -23.404 -12.383 1.00 90.69 91 GLN A C 1
ATOM 697 O O . GLN A 1 91 ? 32.989 -22.666 -12.818 1.00 90.69 91 GLN A O 1
ATOM 702 N N . ASP A 1 92 ? 35.045 -23.544 -12.999 1.00 92.75 92 ASP A N 1
ATOM 703 C CA . ASP A 1 92 ? 35.428 -22.829 -14.225 1.00 92.75 92 ASP A CA 1
ATOM 704 C C . ASP A 1 92 ? 34.452 -23.078 -15.395 1.00 92.75 92 ASP A C 1
ATOM 706 O O . ASP A 1 92 ? 34.306 -22.231 -16.278 1.00 92.75 92 ASP A O 1
ATOM 710 N N . SER A 1 93 ? 33.735 -24.208 -15.362 1.00 95.25 93 SER A N 1
ATOM 711 C CA . SER A 1 93 ? 32.676 -24.570 -16.308 1.00 95.25 93 SER A CA 1
ATOM 712 C C . SER A 1 93 ? 31.525 -23.565 -16.335 1.00 95.25 93 SER A C 1
ATOM 714 O O . SER A 1 93 ? 31.010 -23.288 -17.416 1.00 95.25 93 SER A O 1
ATOM 716 N N . ASP A 1 94 ? 31.151 -22.966 -15.198 1.00 96.81 94 ASP A N 1
ATOM 717 C CA . ASP A 1 94 ? 30.108 -21.932 -15.155 1.00 96.81 94 ASP A CA 1
ATOM 718 C C . ASP A 1 94 ? 30.554 -20.684 -15.912 1.00 96.81 94 ASP A C 1
ATOM 720 O O . ASP A 1 94 ? 29.792 -20.117 -16.693 1.00 96.81 94 ASP A O 1
ATOM 724 N N . ARG A 1 95 ? 31.817 -20.277 -15.724 1.00 95.94 95 ARG A N 1
ATOM 725 C CA . ARG A 1 95 ? 32.391 -19.139 -16.448 1.00 95.94 95 ARG A CA 1
ATOM 726 C C . ARG A 1 95 ? 32.417 -19.410 -17.947 1.00 95.94 95 ARG A C 1
ATOM 728 O O . ARG A 1 95 ? 32.044 -18.534 -18.720 1.00 95.94 95 ARG A O 1
ATOM 735 N N . GLN A 1 96 ? 32.879 -20.591 -18.353 1.00 97.44 96 GLN A N 1
ATOM 736 C CA . GLN A 1 96 ? 32.998 -20.947 -19.765 1.00 97.44 96 GLN A CA 1
ATOM 737 C C . GLN A 1 96 ? 31.621 -21.032 -20.441 1.00 97.44 96 GLN A C 1
ATOM 739 O O . GLN A 1 96 ? 31.405 -20.373 -21.455 1.00 97.44 96 GLN A O 1
ATOM 744 N N . THR A 1 97 ? 30.670 -21.730 -19.819 1.00 97.94 97 THR A N 1
ATOM 745 C CA . THR A 1 97 ? 29.287 -21.842 -20.313 1.00 97.94 97 THR A CA 1
ATOM 746 C C . THR A 1 97 ? 28.603 -20.474 -20.361 1.00 97.94 97 THR A C 1
ATOM 748 O O . THR A 1 97 ? 27.934 -20.142 -21.336 1.00 97.94 97 THR A O 1
ATOM 751 N N . GLY A 1 98 ? 28.810 -19.633 -19.341 1.00 97.62 98 GLY A N 1
ATOM 752 C CA . GLY A 1 98 ? 28.294 -18.266 -19.322 1.00 97.62 98 GLY A CA 1
ATOM 753 C C . GLY A 1 98 ? 28.839 -17.410 -20.470 1.00 97.62 98 GLY A C 1
ATOM 754 O O . GLY A 1 98 ? 28.063 -16.724 -21.130 1.00 97.62 98 GLY A O 1
ATOM 755 N N . ILE A 1 99 ? 30.146 -17.482 -20.758 1.00 98.12 99 ILE A N 1
ATOM 756 C CA . ILE A 1 99 ? 30.761 -16.783 -21.903 1.00 98.12 99 ILE A CA 1
ATOM 757 C C . ILE A 1 99 ? 30.135 -17.245 -23.222 1.00 98.12 99 ILE A C 1
ATOM 759 O O . ILE A 1 99 ? 29.787 -16.403 -24.047 1.00 98.12 99 ILE A O 1
ATOM 763 N N . GLU A 1 100 ? 29.980 -18.554 -23.422 1.00 97.94 100 GLU A N 1
ATOM 764 C CA . GLU A 1 100 ? 29.416 -19.125 -24.651 1.00 97.94 100 GLU A CA 1
ATOM 765 C C . GLU A 1 100 ? 27.970 -18.671 -24.878 1.00 97.94 100 GLU A C 1
ATOM 767 O O . GLU A 1 100 ? 27.652 -18.146 -25.948 1.00 97.94 100 GLU A O 1
ATOM 772 N N . LEU A 1 101 ? 27.117 -18.782 -23.853 1.00 98.00 101 LEU A N 1
ATOM 773 C CA . LEU A 1 101 ? 25.716 -18.362 -23.924 1.00 98.00 101 LEU A CA 1
ATOM 774 C C . LEU A 1 101 ? 25.574 -16.863 -24.198 1.00 98.00 101 LEU A C 1
ATOM 776 O O . LEU A 1 101 ? 24.802 -16.465 -25.073 1.00 98.00 101 LEU A O 1
ATOM 780 N N . LEU A 1 102 ? 26.325 -16.025 -23.479 1.00 98.19 102 LEU A N 1
ATOM 781 C CA . LEU A 1 102 ? 26.260 -14.572 -23.639 1.00 98.19 102 LEU A CA 1
ATOM 782 C C . LEU A 1 102 ? 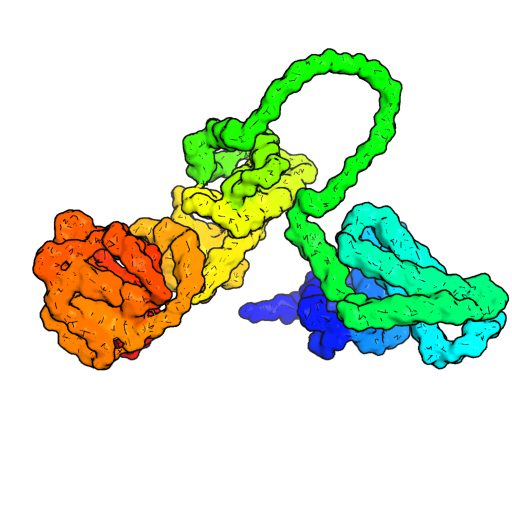26.780 -14.143 -25.013 1.00 98.19 102 LEU A C 1
ATOM 784 O O . LEU A 1 102 ? 26.123 -13.362 -25.696 1.00 98.19 102 LEU A O 1
ATOM 788 N N . THR A 1 103 ? 27.912 -14.694 -25.457 1.00 98.00 103 THR A N 1
ATOM 789 C CA . THR A 1 103 ? 28.487 -14.379 -26.774 1.00 98.00 103 THR A CA 1
ATOM 790 C C . THR A 1 103 ? 27.535 -14.773 -27.902 1.00 98.00 103 THR A C 1
ATOM 792 O O . THR A 1 103 ? 27.312 -13.980 -28.812 1.00 98.00 103 THR A O 1
ATOM 795 N N . GLY A 1 104 ? 26.932 -15.965 -27.821 1.00 96.81 104 GLY A N 1
ATOM 796 C CA . GLY A 1 104 ? 25.982 -16.443 -28.827 1.00 96.81 104 GLY A CA 1
ATOM 797 C C . GLY A 1 104 ? 24.674 -15.649 -28.869 1.00 96.81 104 GLY A C 1
ATOM 798 O O . GLY A 1 104 ? 24.062 -15.539 -29.927 1.00 96.81 104 GLY A O 1
ATOM 799 N N . SER A 1 105 ? 24.252 -15.065 -27.744 1.00 97.38 105 SER A N 1
ATOM 800 C CA . SER A 1 105 ? 22.949 -14.394 -27.644 1.00 97.38 105 SER A CA 1
ATOM 801 C C . SER A 1 105 ? 22.997 -12.903 -27.968 1.00 97.38 105 SER A C 1
ATOM 803 O O . SER A 1 105 ? 22.022 -12.371 -28.488 1.00 97.38 105 SER A O 1
ATOM 805 N N . LEU A 1 106 ? 24.117 -12.220 -27.699 1.00 97.25 106 LEU A N 1
ATOM 806 C CA . LEU A 1 106 ? 24.238 -10.760 -27.838 1.00 97.25 106 LEU A CA 1
ATOM 807 C C . LEU A 1 106 ? 24.115 -10.233 -29.279 1.00 97.25 106 LEU A C 1
ATOM 809 O O . LEU A 1 106 ? 23.944 -9.031 -29.464 1.00 97.25 106 LEU A O 1
ATOM 813 N N . GLY A 1 107 ? 24.194 -11.105 -30.288 1.00 94.00 107 GLY A N 1
ATOM 814 C CA . GLY A 1 107 ? 23.919 -10.759 -31.686 1.00 94.00 107 GLY A CA 1
ATOM 815 C C . GLY A 1 107 ? 22.440 -10.845 -32.081 1.00 94.00 107 GLY A C 1
ATOM 816 O O . GLY A 1 107 ? 22.100 -10.523 -33.216 1.00 94.00 107 GLY A O 1
ATOM 817 N N . SER A 1 108 ? 21.561 -11.307 -31.186 1.00 95.81 108 SER A N 1
ATOM 818 C CA . SER A 1 108 ? 20.142 -11.472 -31.498 1.00 95.81 108 SER A CA 1
ATOM 819 C C . SER A 1 108 ? 19.422 -10.120 -31.544 1.00 95.81 108 SER A C 1
ATOM 821 O O . SER A 1 108 ? 19.470 -9.381 -30.558 1.00 95.81 108 SER A O 1
ATOM 823 N N . PRO A 1 109 ? 18.664 -9.819 -32.617 1.00 94.88 109 PRO A N 1
ATOM 824 C CA . PRO A 1 109 ? 17.868 -8.594 -32.708 1.00 94.88 109 PRO A CA 1
ATOM 825 C C . PRO A 1 109 ? 16.656 -8.595 -31.763 1.00 94.88 109 PRO A C 1
ATOM 827 O O . PRO A 1 109 ? 15.936 -7.607 -31.692 1.00 94.88 109 PRO A O 1
ATOM 830 N N . ARG A 1 110 ? 16.396 -9.708 -31.062 1.00 91.38 110 ARG A N 1
ATOM 831 C CA . ARG A 1 110 ? 15.240 -9.870 -30.166 1.00 91.38 110 ARG A CA 1
ATOM 832 C C . ARG A 1 110 ? 15.533 -9.536 -28.707 1.00 91.38 110 ARG A C 1
ATOM 834 O O . ARG A 1 110 ? 14.639 -9.648 -27.875 1.00 91.38 110 ARG A O 1
ATOM 841 N N . LEU A 1 111 ? 16.774 -9.189 -28.378 1.00 94.25 111 LEU A N 1
ATOM 842 C CA . LEU A 1 111 ? 17.114 -8.737 -27.035 1.00 94.25 111 LEU A CA 1
ATOM 843 C C . LEU A 1 111 ? 16.712 -7.275 -26.862 1.00 94.25 111 LEU A C 1
ATOM 845 O O . LEU A 1 111 ? 17.008 -6.444 -27.719 1.00 94.25 111 LEU A O 1
ATOM 849 N N . SER A 1 112 ? 16.100 -6.953 -25.725 1.00 92.12 112 SER A N 1
ATOM 850 C CA . SER A 1 112 ? 15.880 -5.554 -25.360 1.00 92.12 112 SER A CA 1
ATOM 851 C C . SER A 1 112 ? 17.216 -4.847 -25.068 1.00 92.12 112 SER A C 1
ATOM 853 O O . SER A 1 112 ? 18.183 -5.513 -24.670 1.00 92.12 112 SER A O 1
ATOM 855 N N . PRO A 1 113 ? 17.295 -3.507 -25.180 1.00 90.31 113 PRO A N 1
ATOM 856 C CA . PRO A 1 113 ? 18.509 -2.755 -24.843 1.00 90.31 113 PRO A CA 1
ATOM 857 C C . PRO A 1 113 ? 19.043 -3.081 -23.440 1.00 90.31 113 PRO A C 1
ATOM 859 O O . PRO A 1 113 ? 20.235 -3.337 -23.256 1.00 90.31 113 PRO A O 1
ATOM 862 N N . GLY A 1 114 ? 18.146 -3.210 -22.456 1.00 88.19 114 GLY A N 1
ATOM 863 C CA . GLY A 1 114 ? 18.499 -3.618 -21.095 1.00 88.19 114 GLY A CA 1
ATOM 864 C C . GLY A 1 114 ? 19.111 -5.023 -21.008 1.00 88.19 114 GLY A C 1
ATOM 865 O O . GLY A 1 114 ? 20.073 -5.232 -20.266 1.00 88.19 114 GLY A O 1
ATOM 866 N N . GLN A 1 115 ? 18.612 -5.989 -21.789 1.00 93.50 115 GLN A N 1
ATOM 867 C CA . GLN A 1 115 ? 19.186 -7.339 -21.855 1.00 93.50 115 GLN A CA 1
ATOM 868 C C . GLN A 1 115 ? 20.556 -7.347 -22.538 1.00 93.50 115 GLN A C 1
ATOM 870 O O . GLN A 1 115 ? 21.460 -8.049 -22.080 1.00 93.50 115 GLN A O 1
ATOM 875 N N . VAL A 1 116 ? 20.739 -6.547 -23.592 1.00 95.38 116 VAL A N 1
ATOM 876 C CA . VAL A 1 116 ? 22.035 -6.376 -24.262 1.00 95.38 116 VAL A CA 1
ATOM 877 C C . VAL A 1 116 ? 23.058 -5.763 -23.301 1.00 95.38 116 VAL A C 1
ATOM 879 O O . VAL A 1 116 ? 24.162 -6.297 -23.153 1.00 95.38 116 VAL A O 1
ATOM 882 N N . ALA A 1 117 ? 22.690 -4.692 -22.593 1.00 93.50 117 ALA A N 1
ATOM 883 C CA . ALA A 1 117 ? 23.548 -4.040 -21.607 1.00 93.50 117 ALA A CA 1
ATOM 884 C C . ALA A 1 117 ? 23.929 -4.994 -20.461 1.00 93.50 117 ALA A C 1
ATOM 886 O O . ALA A 1 117 ? 25.108 -5.111 -20.114 1.00 93.50 117 ALA A O 1
ATOM 887 N N . LEU A 1 118 ? 22.952 -5.729 -19.913 1.00 93.38 118 LEU A N 1
ATOM 888 C CA . LEU A 1 118 ? 23.194 -6.736 -18.881 1.00 93.38 118 LEU A CA 1
ATOM 889 C C . LEU A 1 118 ? 24.129 -7.841 -19.387 1.00 93.38 118 LEU A C 1
ATOM 891 O O . LEU A 1 118 ? 25.125 -8.154 -18.732 1.00 93.38 118 LEU A O 1
ATOM 895 N N . GLY A 1 119 ? 23.844 -8.403 -20.563 1.00 96.00 119 GLY A N 1
ATOM 896 C CA . GLY A 1 119 ? 24.632 -9.486 -21.136 1.00 96.00 119 GLY A CA 1
ATOM 897 C C . GLY A 1 119 ? 26.078 -9.073 -21.418 1.00 96.00 119 GLY A C 1
ATOM 898 O O . GLY A 1 119 ? 27.003 -9.806 -21.065 1.00 96.00 119 GLY A O 1
ATOM 899 N N . ARG A 1 120 ? 26.300 -7.869 -21.965 1.00 97.56 120 ARG A N 1
ATOM 900 C CA . ARG A 1 120 ? 27.646 -7.311 -22.187 1.00 97.56 120 ARG A CA 1
ATOM 901 C C . ARG A 1 120 ? 28.381 -7.061 -20.880 1.00 97.56 120 ARG A C 1
ATOM 903 O O . ARG A 1 120 ? 29.566 -7.376 -20.784 1.00 97.56 120 ARG A O 1
ATOM 910 N N . LEU A 1 121 ? 27.704 -6.536 -19.858 1.00 95.94 121 LEU A N 1
ATOM 911 C CA . LEU A 1 121 ? 28.331 -6.362 -18.553 1.00 95.94 121 LEU A CA 1
ATOM 912 C C . LEU A 1 121 ? 28.804 -7.703 -17.984 1.00 95.94 121 LEU A C 1
ATOM 914 O O . LEU A 1 121 ? 29.952 -7.803 -17.546 1.00 95.94 121 LEU A O 1
ATOM 918 N N . MET A 1 122 ? 27.942 -8.723 -18.013 1.00 96.00 122 MET A N 1
ATOM 919 C CA . MET A 1 122 ? 28.269 -10.048 -17.484 1.00 96.00 122 MET A CA 1
ATOM 920 C C . MET A 1 122 ? 29.410 -10.688 -18.259 1.00 96.00 122 MET A C 1
ATOM 922 O O . MET A 1 122 ? 30.362 -11.188 -17.659 1.00 96.00 122 MET A O 1
ATOM 926 N N . LEU A 1 123 ? 29.369 -10.597 -19.588 1.00 97.81 123 LEU A N 1
ATOM 927 C CA . LEU A 1 123 ? 30.431 -11.090 -20.451 1.00 97.81 123 LEU A CA 1
ATOM 928 C C . LEU A 1 123 ? 31.762 -10.400 -20.120 1.00 97.81 123 LEU A C 1
ATOM 930 O O . LEU A 1 123 ? 32.774 -11.067 -19.888 1.00 97.81 123 LEU A O 1
ATOM 934 N N . GLY A 1 124 ? 31.753 -9.070 -19.990 1.00 97.38 124 GLY A N 1
ATOM 935 C CA . GLY A 1 124 ? 32.932 -8.296 -19.618 1.00 97.38 124 GLY A CA 1
ATOM 936 C C . GLY A 1 124 ? 33.503 -8.693 -18.256 1.00 97.38 124 GLY A C 1
ATOM 937 O O . GLY A 1 124 ? 34.715 -8.864 -18.119 1.00 97.38 124 GLY A O 1
ATOM 938 N N . GLN A 1 125 ? 32.652 -8.921 -17.255 1.00 95.44 125 GLN A N 1
ATOM 939 C CA . GLN A 1 125 ? 33.085 -9.384 -15.935 1.00 95.44 125 GLN A CA 1
ATOM 940 C C . GLN A 1 125 ? 33.693 -10.792 -15.976 1.00 95.44 125 GLN A C 1
ATOM 942 O O . GLN A 1 125 ? 34.730 -11.021 -15.346 1.00 95.44 125 GLN A O 1
ATOM 947 N N . LEU A 1 126 ? 33.121 -11.723 -16.749 1.00 96.19 126 LEU A N 1
ATOM 948 C CA . LEU A 1 126 ? 33.681 -13.069 -16.907 1.00 96.19 126 LEU A CA 1
ATOM 949 C C . LEU A 1 126 ? 35.062 -13.026 -17.573 1.00 96.19 126 LEU A C 1
ATOM 951 O O . LEU A 1 126 ? 36.001 -13.653 -17.073 1.00 96.19 126 LEU A O 1
ATOM 955 N N . HIS A 1 127 ? 35.232 -12.229 -18.628 1.00 97.19 127 HIS A N 1
ATOM 956 C CA . HIS A 1 127 ? 36.532 -12.035 -19.271 1.00 97.19 127 HIS A CA 1
ATOM 957 C C . HIS A 1 127 ? 37.552 -11.348 -18.354 1.00 97.19 127 HIS A C 1
ATOM 959 O O . HIS A 1 127 ? 38.697 -11.801 -18.255 1.00 97.19 127 HIS A O 1
ATOM 965 N N . LEU A 1 128 ? 37.139 -10.317 -17.611 1.00 95.69 128 LEU A N 1
ATOM 966 C CA . LEU A 1 128 ? 38.004 -9.643 -16.646 1.00 95.69 128 LEU A CA 1
ATOM 967 C C . LEU A 1 128 ? 38.448 -10.607 -15.537 1.00 95.69 128 LEU A C 1
ATOM 969 O O . LEU A 1 128 ? 39.629 -10.663 -15.197 1.00 95.69 128 LEU A O 1
ATOM 973 N N . SER A 1 129 ? 37.531 -11.426 -15.016 1.00 93.69 129 SER A N 1
ATOM 974 C CA . SER A 1 129 ? 37.844 -12.429 -13.994 1.00 93.69 129 SER A CA 1
ATOM 975 C C . SER A 1 129 ? 38.871 -13.458 -14.483 1.00 93.69 129 SER A C 1
ATOM 977 O O . SER A 1 129 ? 39.754 -13.852 -13.721 1.00 93.69 129 SER A O 1
ATOM 979 N N . ARG A 1 130 ? 38.817 -13.846 -15.766 1.00 93.00 130 ARG A N 1
ATOM 980 C CA . ARG A 1 130 ? 39.789 -14.746 -16.403 1.00 93.00 130 ARG A CA 1
ATOM 981 C C . ARG A 1 130 ? 41.167 -14.096 -16.519 1.00 93.00 130 ARG A C 1
ATOM 983 O O . ARG A 1 130 ? 42.170 -14.763 -16.259 1.00 93.00 130 ARG A O 1
ATOM 990 N N . ALA A 1 131 ? 41.227 -12.814 -16.882 1.00 92.56 131 ALA A N 1
ATOM 991 C CA . ALA A 1 131 ? 42.481 -12.062 -16.925 1.00 92.56 131 ALA A CA 1
ATOM 992 C C . ALA A 1 131 ? 43.125 -11.989 -15.528 1.00 92.56 131 ALA A C 1
ATOM 994 O O . ALA A 1 131 ? 44.292 -12.330 -15.355 1.00 92.56 131 ALA A O 1
ATOM 995 N N . VAL A 1 132 ? 42.331 -11.647 -14.511 1.00 90.88 132 VAL A N 1
ATOM 996 C CA . VAL A 1 132 ? 42.789 -11.472 -13.124 1.00 90.88 132 VAL A CA 1
ATOM 997 C C . VAL A 1 132 ? 43.156 -12.796 -12.457 1.00 90.88 132 VAL A C 1
ATOM 999 O O . VAL A 1 132 ? 44.173 -12.881 -11.772 1.00 90.88 132 VAL A O 1
ATOM 1002 N N . GLY A 1 133 ? 42.362 -13.850 -12.660 1.00 88.06 133 GLY A N 1
ATOM 1003 C CA . GLY A 1 133 ? 42.605 -15.167 -12.068 1.00 88.06 133 GLY A CA 1
ATOM 1004 C C . GLY A 1 133 ? 43.975 -15.728 -12.444 1.00 88.06 133 GLY A C 1
ATOM 1005 O O . GLY A 1 133 ? 44.689 -16.244 -11.587 1.00 88.06 133 GLY A O 1
ATOM 1006 N N . ARG A 1 134 ? 44.399 -15.533 -13.697 1.00 84.12 134 ARG A N 1
ATOM 1007 C CA . ARG A 1 134 ? 45.708 -15.991 -14.179 1.00 84.12 134 ARG A CA 1
ATOM 1008 C C . ARG A 1 134 ? 46.886 -15.212 -13.594 1.00 84.12 134 ARG A C 1
ATOM 1010 O O . ARG A 1 134 ? 47.943 -15.803 -13.394 1.00 84.12 134 ARG A O 1
ATOM 1017 N N . LEU A 1 135 ? 46.699 -13.932 -13.263 1.00 83.94 135 LEU A N 1
ATOM 1018 C CA . LEU A 1 135 ? 47.702 -13.155 -12.526 1.00 83.94 135 LEU A CA 1
ATOM 1019 C C . LEU A 1 135 ? 47.905 -13.706 -11.108 1.00 83.94 135 LEU A C 1
ATOM 1021 O O . LEU A 1 135 ? 49.024 -13.695 -10.600 1.00 83.94 135 LEU A O 1
ATOM 1025 N N . ARG A 1 136 ? 46.836 -14.219 -10.479 1.00 82.19 136 ARG A N 1
ATOM 1026 C CA . ARG A 1 136 ? 46.885 -14.778 -9.118 1.00 82.19 136 ARG A CA 1
ATOM 1027 C C . ARG A 1 136 ? 47.501 -16.175 -9.071 1.00 82.19 136 ARG A C 1
ATOM 1029 O O . ARG A 1 136 ? 48.254 -16.453 -8.146 1.00 82.19 136 ARG A O 1
ATOM 1036 N N . THR A 1 137 ? 47.181 -17.049 -10.028 1.00 78.19 137 THR A N 1
ATOM 1037 C CA . THR A 1 137 ? 47.619 -18.458 -10.000 1.00 78.19 137 THR A CA 1
ATOM 1038 C C . THR A 1 137 ? 48.956 -18.711 -10.692 1.00 78.19 137 THR A C 1
ATOM 1040 O O . THR A 1 137 ? 49.651 -19.652 -10.325 1.00 78.19 137 THR A O 1
ATOM 1043 N N . GLY A 1 138 ? 49.329 -17.901 -11.689 1.00 65.12 138 GLY A N 1
ATOM 1044 C CA . GLY A 1 138 ? 50.514 -18.144 -12.518 1.00 65.12 138 GLY A CA 1
ATOM 1045 C C . GLY A 1 138 ? 51.787 -17.414 -12.083 1.00 65.12 138 GLY A C 1
ATOM 1046 O O . GLY A 1 138 ? 52.860 -17.744 -12.574 1.00 65.12 138 GLY A O 1
ATOM 1047 N N . GLY A 1 139 ? 51.705 -16.420 -11.195 1.00 66.44 139 GLY A N 1
ATOM 1048 C CA . GLY A 1 139 ? 52.796 -15.458 -11.000 1.00 66.44 139 GLY A CA 1
ATOM 1049 C C . GLY A 1 139 ? 53.022 -14.579 -12.244 1.00 66.44 139 GLY A C 1
ATOM 1050 O O . GLY A 1 139 ? 52.494 -14.833 -13.323 1.00 66.44 139 GLY A O 1
ATOM 1051 N N . ILE A 1 140 ? 53.803 -13.504 -12.116 1.00 72.19 140 ILE A N 1
ATOM 1052 C CA . ILE A 1 140 ? 54.055 -12.559 -13.228 1.00 72.19 140 ILE A CA 1
ATOM 1053 C C . ILE A 1 140 ? 54.922 -13.204 -14.333 1.00 72.19 140 ILE A C 1
ATOM 1055 O O . ILE A 1 140 ? 54.841 -12.831 -15.501 1.00 72.19 140 ILE A O 1
ATOM 1059 N N . LEU A 1 141 ? 55.718 -14.221 -13.986 1.00 75.44 141 LEU A N 1
ATOM 1060 C CA . LEU A 1 141 ? 56.723 -14.829 -14.864 1.00 75.44 141 LEU A CA 1
ATOM 1061 C C . LEU A 1 141 ? 56.150 -15.532 -16.116 1.00 75.44 141 LEU A C 1
ATOM 1063 O O . LEU A 1 141 ? 56.671 -15.288 -17.203 1.00 75.44 141 LEU A O 1
ATOM 1067 N N . PRO A 1 142 ? 55.080 -16.352 -16.057 1.00 70.62 142 PRO A N 1
ATOM 1068 C CA . PRO A 1 142 ? 54.477 -16.934 -17.260 1.00 70.62 142 PRO A CA 1
ATOM 1069 C C . PRO A 1 142 ? 53.771 -15.913 -18.154 1.00 70.62 142 PRO A C 1
ATOM 1071 O O . PRO A 1 142 ? 53.676 -16.141 -19.357 1.00 70.62 142 PRO A O 1
ATOM 1074 N N . ALA A 1 143 ? 53.304 -14.787 -17.601 1.00 66.19 143 ALA A N 1
ATOM 1075 C CA . ALA A 1 143 ? 52.705 -13.707 -18.388 1.00 66.19 143 ALA A CA 1
ATOM 1076 C C . ALA A 1 143 ? 53.742 -12.976 -19.264 1.00 66.19 143 ALA A C 1
ATOM 1078 O O . ALA A 1 143 ? 53.379 -12.402 -20.285 1.00 66.19 143 ALA A O 1
ATOM 1079 N N . LEU A 1 144 ? 55.030 -13.054 -18.900 1.00 72.25 144 LEU A N 1
ATOM 1080 C CA . LEU A 1 144 ? 56.157 -12.497 -19.658 1.00 72.25 144 LEU A CA 1
ATOM 1081 C C . LEU A 1 144 ? 56.642 -13.400 -20.804 1.00 72.25 144 LEU A C 1
ATOM 1083 O O . LEU A 1 144 ? 57.488 -12.980 -21.592 1.00 72.25 144 LEU A O 1
ATOM 1087 N N . ARG A 1 145 ? 56.147 -14.642 -20.917 1.00 76.62 145 ARG A N 1
ATOM 1088 C CA . ARG A 1 145 ? 56.532 -15.527 -22.025 1.00 76.62 145 ARG A CA 1
ATOM 1089 C C . ARG A 1 145 ? 55.845 -15.097 -23.330 1.00 76.62 145 ARG A C 1
ATOM 1091 O O . ARG A 1 145 ? 54.656 -14.769 -23.300 1.00 76.62 145 ARG A O 1
ATOM 1098 N N . PRO A 1 146 ? 56.534 -15.177 -24.486 1.00 62.59 146 PRO A N 1
ATOM 1099 C CA . PRO A 1 146 ? 55.891 -15.079 -25.796 1.00 62.59 146 PRO A CA 1
ATOM 1100 C C . PRO A 1 146 ? 54.745 -16.105 -25.867 1.00 62.59 146 PRO A C 1
ATOM 1102 O O . PRO A 1 146 ? 54.989 -17.306 -25.788 1.00 62.59 146 PRO A O 1
ATOM 1105 N N . GLY A 1 147 ? 53.491 -15.634 -25.894 1.00 61.97 147 GLY A N 1
ATOM 1106 C CA . GLY A 1 147 ? 52.283 -16.465 -25.718 1.00 61.97 147 GLY A CA 1
ATOM 1107 C C . GLY A 1 147 ? 51.368 -16.058 -24.546 1.00 61.97 147 GLY A C 1
ATOM 1108 O O . GLY A 1 147 ? 50.220 -16.500 -24.477 1.00 61.97 147 GLY A O 1
ATOM 1109 N N . GLY A 1 148 ? 51.808 -15.144 -23.672 1.00 63.91 148 GLY A N 1
ATOM 1110 C CA . GLY A 1 148 ? 51.000 -14.530 -22.602 1.00 63.91 148 GLY A CA 1
ATOM 1111 C C . GLY A 1 148 ? 49.801 -13.685 -23.077 1.00 63.91 148 GLY A C 1
ATOM 1112 O O . GLY A 1 148 ? 48.995 -13.236 -22.259 1.00 63.91 148 GLY A O 1
ATOM 1113 N N . GLY A 1 149 ? 49.622 -13.518 -24.395 1.00 75.38 149 GLY A N 1
ATOM 1114 C CA . GLY A 1 149 ? 48.600 -12.661 -25.012 1.00 75.38 149 GLY A CA 1
ATOM 1115 C C . GLY A 1 149 ? 47.155 -13.005 -24.646 1.00 75.38 149 GLY A C 1
ATOM 1116 O O . GLY A 1 149 ? 46.290 -12.139 -24.683 1.00 75.38 149 GLY A O 1
ATOM 1117 N N . SER A 1 150 ? 46.876 -14.228 -24.193 1.00 83.31 150 SER A N 1
ATOM 1118 C CA . SER A 1 150 ? 45.510 -14.627 -23.828 1.00 83.31 150 SER A CA 1
ATOM 1119 C C . SER A 1 150 ? 44.948 -13.922 -22.579 1.00 83.31 150 SER A C 1
ATOM 1121 O O . SER A 1 150 ? 43.730 -13.885 -22.411 1.00 83.31 150 SER A O 1
ATOM 1123 N N . GLN A 1 151 ? 45.789 -13.358 -21.699 1.00 84.56 151 GLN A N 1
ATOM 1124 C CA . GLN A 1 151 ? 45.322 -12.495 -20.597 1.00 84.56 151 GLN A CA 1
ATOM 1125 C C . GLN A 1 151 ? 44.973 -11.090 -21.099 1.00 84.56 151 GLN A C 1
ATOM 1127 O O . GLN A 1 151 ? 43.938 -10.540 -20.725 1.00 84.56 151 GLN A O 1
ATOM 1132 N N . VAL A 1 152 ? 45.817 -10.548 -21.980 1.00 90.38 152 VAL A N 1
ATOM 1133 C CA . VAL A 1 152 ? 45.624 -9.235 -22.606 1.00 90.38 152 VAL A CA 1
ATOM 1134 C C . VAL A 1 152 ? 44.378 -9.238 -23.482 1.00 90.38 152 VAL A C 1
ATOM 1136 O O . VAL A 1 152 ? 43.582 -8.311 -23.396 1.00 90.38 152 VAL A O 1
ATOM 1139 N N . GLU A 1 153 ? 44.148 -10.306 -24.250 1.00 93.56 153 GLU A N 1
ATOM 1140 C CA . GLU A 1 153 ? 42.926 -10.464 -25.046 1.00 93.56 153 GLU A CA 1
ATOM 1141 C C . GLU A 1 153 ? 41.671 -10.519 -24.178 1.00 93.56 153 GLU A C 1
ATOM 1143 O O . GLU A 1 153 ? 40.678 -9.858 -24.478 1.00 93.56 153 GLU A O 1
ATOM 1148 N N . ALA A 1 154 ? 41.708 -11.253 -23.062 1.00 94.00 154 ALA A N 1
ATOM 1149 C CA . ALA A 1 154 ? 40.578 -11.290 -22.140 1.00 94.00 154 ALA A CA 1
ATOM 1150 C C . ALA A 1 154 ? 40.300 -9.898 -21.543 1.00 94.00 154 ALA A C 1
ATOM 1152 O O . ALA A 1 154 ? 39.153 -9.460 -21.522 1.00 94.00 154 ALA A O 1
ATOM 1153 N N . ALA A 1 155 ? 41.337 -9.163 -21.129 1.00 95.44 155 ALA A N 1
ATOM 1154 C CA . ALA A 1 155 ? 41.183 -7.794 -20.638 1.00 95.44 155 ALA A CA 1
ATOM 1155 C C . ALA A 1 155 ? 40.667 -6.833 -21.726 1.00 95.44 155 ALA A C 1
ATOM 1157 O O . ALA A 1 155 ? 39.779 -6.026 -21.456 1.00 95.44 155 ALA A O 1
ATOM 1158 N N . ARG A 1 156 ? 41.146 -6.957 -22.970 1.00 96.94 156 ARG A N 1
ATOM 1159 C CA . ARG A 1 156 ? 40.689 -6.148 -24.110 1.00 96.94 156 ARG A CA 1
ATOM 1160 C C . ARG A 1 156 ? 39.229 -6.426 -24.456 1.00 96.94 156 ARG A C 1
ATOM 1162 O O . ARG A 1 156 ? 38.467 -5.485 -24.661 1.00 96.94 156 ARG A O 1
ATOM 1169 N N . THR A 1 157 ? 38.832 -7.696 -24.454 1.00 97.19 157 THR A N 1
ATOM 1170 C CA . THR A 1 157 ? 37.436 -8.110 -24.663 1.00 97.19 157 THR A CA 1
ATOM 1171 C C . THR A 1 157 ? 36.544 -7.533 -23.562 1.00 97.19 157 THR A C 1
ATOM 1173 O O . THR A 1 157 ? 35.502 -6.948 -23.856 1.00 97.19 157 THR A O 1
ATOM 1176 N N . ALA A 1 158 ? 36.982 -7.608 -22.299 1.00 97.31 158 ALA A N 1
ATOM 1177 C CA . ALA A 1 158 ? 36.260 -7.012 -21.180 1.00 97.31 158 ALA A CA 1
ATOM 1178 C C . ALA A 1 158 ? 36.095 -5.493 -21.336 1.00 97.31 158 ALA A C 1
ATOM 1180 O O . ALA A 1 158 ? 34.983 -4.981 -21.212 1.00 97.31 158 ALA A O 1
ATOM 1181 N N . ALA A 1 159 ? 37.173 -4.781 -21.677 1.00 97.81 159 ALA A N 1
ATOM 1182 C CA . ALA A 1 159 ? 37.136 -3.343 -21.927 1.00 97.81 159 ALA A CA 1
ATOM 1183 C C . ALA A 1 159 ? 36.185 -2.983 -23.082 1.00 97.81 159 ALA A C 1
ATOM 1185 O O . ALA A 1 159 ? 35.411 -2.036 -22.966 1.00 97.81 159 ALA A O 1
ATOM 1186 N N . GLY A 1 160 ? 36.193 -3.758 -24.173 1.00 98.00 160 GLY A N 1
ATOM 1187 C CA . GLY A 1 160 ? 35.248 -3.607 -25.283 1.00 98.00 160 GLY A CA 1
ATOM 1188 C C . GLY A 1 160 ? 33.791 -3.726 -24.830 1.00 98.00 160 GLY A C 1
ATOM 1189 O O . GLY A 1 160 ? 32.987 -2.846 -25.129 1.00 98.00 160 GLY A O 1
ATOM 1190 N N . CYS A 1 161 ? 33.477 -4.748 -24.029 1.00 97.75 161 CYS A N 1
ATOM 1191 C CA . CYS A 1 161 ? 32.139 -4.934 -23.467 1.00 97.75 161 CYS A CA 1
ATOM 1192 C C . CYS A 1 161 ? 31.718 -3.750 -22.583 1.00 97.75 161 CYS A C 1
ATOM 1194 O O . CYS A 1 161 ? 30.623 -3.221 -22.744 1.00 97.75 161 CYS A O 1
ATOM 1196 N N . PHE A 1 162 ? 32.586 -3.288 -21.676 1.00 97.88 162 PHE A N 1
ATOM 1197 C CA . PHE A 1 162 ? 32.260 -2.172 -20.781 1.00 97.88 162 PHE A CA 1
ATOM 1198 C C . PHE A 1 162 ? 32.085 -0.844 -21.525 1.00 97.88 162 PHE A C 1
ATOM 1200 O O . PHE A 1 162 ? 31.210 -0.065 -21.158 1.00 97.88 162 PHE A O 1
ATOM 1207 N N . ARG A 1 163 ? 32.863 -0.587 -22.586 1.00 98.00 163 ARG A N 1
ATOM 1208 C CA . ARG A 1 163 ? 32.658 0.590 -23.447 1.00 98.00 163 ARG A CA 1
ATOM 1209 C C . ARG A 1 163 ? 31.315 0.541 -24.161 1.00 98.00 163 ARG A C 1
ATOM 1211 O O . ARG A 1 163 ? 30.631 1.552 -24.189 1.00 98.00 163 ARG A O 1
ATOM 1218 N N . GLN A 1 164 ? 30.933 -0.622 -24.690 1.00 96.88 164 GLN A N 1
ATOM 1219 C CA . GLN A 1 164 ? 29.620 -0.798 -25.311 1.00 96.88 164 GLN A CA 1
ATOM 1220 C C . GLN A 1 164 ? 28.490 -0.588 -24.304 1.00 96.88 164 GLN A C 1
ATOM 1222 O O . GLN A 1 164 ? 27.511 0.051 -24.644 1.00 96.88 164 GLN A O 1
ATOM 1227 N N . VAL A 1 165 ? 28.640 -1.059 -23.061 1.00 95.88 165 VAL A N 1
ATOM 1228 C CA . VAL A 1 165 ? 27.670 -0.777 -21.991 1.00 95.88 165 VAL A CA 1
ATOM 1229 C C . VAL A 1 165 ? 27.585 0.730 -21.728 1.00 95.88 165 VAL A C 1
ATOM 1231 O O . VAL A 1 165 ? 26.494 1.273 -21.732 1.00 95.88 165 VAL A O 1
ATOM 1234 N N . LEU A 1 166 ? 28.711 1.434 -21.576 1.00 96.00 166 LEU A N 1
ATOM 1235 C CA . LEU A 1 166 ? 28.726 2.891 -21.350 1.00 96.00 166 LEU A CA 1
ATOM 1236 C C . LEU A 1 166 ? 28.217 3.732 -22.528 1.00 96.00 166 LEU A C 1
ATOM 1238 O O . LEU A 1 166 ? 27.958 4.917 -22.331 1.00 96.00 166 LEU A O 1
ATOM 1242 N N . ALA A 1 167 ? 28.127 3.153 -23.725 1.00 95.31 167 ALA A N 1
ATOM 1243 C CA . ALA A 1 167 ? 27.538 3.799 -24.890 1.00 95.31 167 ALA A CA 1
ATOM 1244 C C . ALA A 1 167 ? 26.002 3.704 -24.902 1.00 95.31 167 ALA A C 1
ATOM 1246 O O . ALA A 1 167 ? 25.371 4.424 -25.669 1.00 95.31 167 ALA A O 1
ATOM 1247 N N . GLU A 1 168 ? 25.405 2.851 -24.061 1.00 89.81 168 GLU A N 1
ATOM 1248 C CA . GLU A 1 168 ? 23.951 2.754 -23.929 1.00 89.81 168 GLU A CA 1
ATOM 1249 C C . GLU A 1 168 ? 23.416 3.950 -23.108 1.00 89.81 168 GLU A C 1
ATOM 1251 O O . GLU A 1 168 ? 23.898 4.193 -21.995 1.00 89.81 168 GLU A O 1
ATOM 1256 N N . PRO A 1 169 ? 22.423 4.701 -23.617 1.00 76.31 169 PRO A N 1
ATOM 1257 C CA . PRO A 1 169 ? 21.978 5.968 -23.027 1.00 76.31 169 PRO A CA 1
ATOM 1258 C C . PRO A 1 169 ? 21.236 5.836 -21.681 1.00 76.31 169 PRO A C 1
ATOM 1260 O O . PRO A 1 169 ? 21.122 6.815 -20.949 1.00 76.31 169 PRO A O 1
ATOM 1263 N N . GLU A 1 170 ? 20.777 4.638 -21.306 1.00 78.81 170 GLU A N 1
ATOM 1264 C CA . GLU A 1 170 ? 19.802 4.432 -20.215 1.00 78.81 170 GLU A CA 1
ATOM 1265 C C . GLU A 1 170 ? 20.391 3.845 -18.915 1.00 78.81 170 GLU A C 1
ATOM 1267 O O . GLU A 1 170 ? 19.696 3.239 -18.095 1.00 78.81 170 GLU A O 1
ATOM 1272 N N . LEU A 1 171 ? 21.698 3.976 -18.686 1.00 80.75 171 LEU A N 1
ATOM 1273 C CA . LEU A 1 171 ? 22.313 3.401 -17.489 1.00 80.75 171 LEU A CA 1
ATOM 1274 C C . LEU A 1 171 ? 22.112 4.266 -16.245 1.00 80.75 171 LEU A C 1
ATOM 1276 O O . LEU A 1 171 ? 22.490 5.437 -16.207 1.00 80.75 171 LEU A O 1
ATOM 1280 N N . SER A 1 172 ? 21.647 3.643 -15.155 1.00 84.38 172 SER A N 1
ATOM 1281 C CA . SER A 1 172 ? 21.587 4.332 -13.861 1.00 84.38 172 SER A CA 1
ATOM 1282 C C . SER A 1 172 ? 22.972 4.868 -13.442 1.00 84.38 172 SER A C 1
ATOM 1284 O O . SER A 1 172 ? 23.994 4.215 -13.697 1.00 84.38 172 SER A O 1
ATOM 1286 N N . PRO A 1 173 ? 23.054 6.009 -12.728 1.00 86.38 173 PRO A N 1
ATOM 1287 C CA . PRO A 1 173 ? 24.333 6.615 -12.335 1.00 86.38 173 PRO A CA 1
ATOM 1288 C C . PRO A 1 173 ? 25.261 5.662 -11.568 1.00 86.38 173 PRO A C 1
ATOM 1290 O O . PRO A 1 173 ? 26.488 5.685 -11.727 1.00 86.38 173 PRO A O 1
ATOM 1293 N N . GLN A 1 174 ? 24.672 4.784 -10.754 1.00 82.31 174 GLN A N 1
ATOM 1294 C CA . GLN A 1 174 ? 25.407 3.773 -10.005 1.00 82.31 174 GLN A CA 1
ATOM 1295 C C . GLN A 1 174 ? 26.025 2.721 -10.932 1.00 82.31 174 GLN A C 1
ATOM 1297 O O . GLN A 1 174 ? 27.209 2.413 -10.796 1.00 82.31 174 GLN A O 1
ATOM 1302 N N . ILE A 1 175 ? 25.253 2.215 -11.897 1.00 84.56 175 ILE A N 1
ATOM 1303 C CA . ILE A 1 175 ? 25.733 1.270 -12.910 1.00 84.56 175 ILE A CA 1
ATOM 1304 C C . ILE A 1 175 ? 26.862 1.903 -13.719 1.00 84.56 175 ILE A C 1
ATOM 1306 O O . ILE A 1 175 ? 27.944 1.327 -13.806 1.00 84.56 175 ILE A O 1
ATOM 1310 N N . THR A 1 176 ? 26.658 3.118 -14.221 1.00 91.69 176 THR A N 1
ATOM 1311 C CA . THR A 1 176 ? 27.663 3.873 -14.977 1.00 91.69 176 THR A CA 1
ATOM 1312 C C . THR A 1 176 ? 28.972 4.009 -14.198 1.00 91.69 176 THR A C 1
ATOM 1314 O O . THR A 1 176 ? 30.055 3.780 -14.738 1.00 91.69 176 THR A O 1
ATOM 1317 N N . THR A 1 177 ? 28.894 4.305 -12.899 1.00 91.19 177 THR A N 1
ATOM 1318 C CA . THR A 1 177 ? 30.071 4.394 -12.020 1.00 91.19 177 THR A CA 1
ATOM 1319 C C . THR A 1 177 ? 30.783 3.045 -11.870 1.00 91.19 177 THR A C 1
ATOM 1321 O O . THR A 1 177 ? 32.011 2.970 -11.992 1.00 91.19 177 THR A O 1
ATOM 1324 N N . THR A 1 178 ? 30.034 1.962 -11.647 1.00 89.19 178 THR A N 1
ATOM 1325 C CA . THR A 1 178 ? 30.596 0.608 -11.548 1.00 89.19 178 THR A CA 1
ATOM 1326 C C . THR A 1 178 ? 31.259 0.182 -12.857 1.00 89.19 178 THR A C 1
ATOM 1328 O O . THR A 1 178 ? 32.397 -0.287 -12.833 1.00 89.19 178 THR A O 1
ATOM 1331 N N . VAL A 1 179 ? 30.605 0.394 -14.002 1.00 94.50 179 VAL A N 1
ATOM 1332 C CA . VAL A 1 179 ? 31.131 0.014 -15.322 1.00 94.50 179 VAL A CA 1
ATOM 1333 C C . VAL A 1 179 ? 32.380 0.823 -15.672 1.00 94.50 179 VAL A C 1
ATOM 1335 O O . VAL A 1 179 ? 33.366 0.234 -16.106 1.00 94.50 179 VAL A O 1
ATOM 1338 N N . ARG A 1 180 ? 32.410 2.136 -15.393 1.00 95.88 180 ARG A N 1
ATOM 1339 C CA . ARG A 1 180 ? 33.629 2.958 -15.539 1.00 95.88 180 ARG A CA 1
ATOM 1340 C C . ARG A 1 180 ? 34.775 2.433 -14.683 1.00 95.88 180 ARG A C 1
ATOM 1342 O O . ARG A 1 180 ? 35.906 2.361 -15.148 1.00 95.88 180 ARG A O 1
ATOM 1349 N N . THR A 1 181 ? 34.488 2.019 -13.451 1.00 93.94 181 THR A N 1
ATOM 1350 C CA . THR A 1 181 ? 35.512 1.460 -12.559 1.00 93.94 181 THR A CA 1
ATOM 1351 C C . THR A 1 181 ? 36.068 0.141 -13.101 1.00 93.94 181 THR A C 1
ATOM 1353 O O . THR A 1 181 ? 37.283 -0.052 -13.115 1.00 93.94 181 THR A O 1
ATOM 1356 N N . LEU A 1 182 ? 35.203 -0.753 -13.594 1.00 95.38 182 LEU A N 1
ATOM 1357 C CA . LEU A 1 182 ? 35.612 -2.016 -14.218 1.00 95.38 182 LEU A CA 1
ATOM 1358 C C . LEU A 1 182 ? 36.397 -1.793 -15.519 1.00 95.38 182 LEU A C 1
ATOM 1360 O O . LEU A 1 182 ? 37.392 -2.481 -15.748 1.00 95.38 182 LEU A O 1
ATOM 1364 N N . LEU A 1 183 ? 36.006 -0.802 -16.325 1.00 97.06 183 LEU A N 1
ATOM 1365 C CA . LEU A 1 183 ? 36.738 -0.389 -17.522 1.00 97.06 183 LEU A CA 1
ATOM 1366 C C . LEU A 1 183 ? 38.147 0.101 -17.176 1.00 97.06 183 LEU A C 1
ATOM 1368 O O . LEU A 1 183 ? 39.104 -0.375 -17.775 1.00 97.06 183 LEU A O 1
ATOM 1372 N N . THR A 1 184 ? 38.301 0.950 -16.156 1.00 96.00 184 THR A N 1
ATOM 1373 C CA . THR A 1 184 ? 39.620 1.403 -15.680 1.00 96.00 184 THR A CA 1
ATOM 1374 C C . THR A 1 184 ? 40.516 0.236 -15.263 1.00 96.00 184 THR A C 1
ATOM 1376 O O . THR A 1 184 ? 41.715 0.241 -15.538 1.00 96.00 184 THR A O 1
ATOM 1379 N N . VAL A 1 185 ? 39.957 -0.787 -14.607 1.00 95.62 185 VAL A N 1
ATOM 1380 C CA . VAL A 1 185 ? 40.714 -1.999 -14.255 1.00 95.62 185 VAL A CA 1
ATOM 1381 C C . VAL A 1 185 ? 41.134 -2.761 -15.515 1.00 95.62 185 VAL A C 1
ATOM 1383 O O . VAL A 1 185 ? 42.295 -3.153 -15.620 1.00 95.62 185 VAL A O 1
ATOM 1386 N N . ALA A 1 186 ? 40.215 -2.970 -16.461 1.00 96.56 186 ALA A N 1
ATOM 1387 C CA . ALA A 1 186 ? 40.497 -3.686 -17.702 1.00 96.56 186 ALA A CA 1
ATOM 1388 C C . ALA A 1 186 ? 41.569 -2.970 -18.545 1.00 96.56 186 ALA A C 1
ATOM 1390 O O . ALA A 1 186 ? 42.541 -3.606 -18.953 1.00 96.56 186 ALA A O 1
ATOM 1391 N N . ASP A 1 187 ? 41.453 -1.652 -18.720 1.00 96.94 187 ASP A N 1
ATOM 1392 C CA . ASP A 1 187 ? 42.421 -0.836 -19.461 1.00 96.94 187 ASP A CA 1
ATOM 1393 C C . ASP A 1 187 ? 43.782 -0.782 -18.765 1.00 96.94 187 ASP A C 1
ATOM 1395 O O . ASP A 1 187 ? 44.806 -0.896 -19.432 1.00 96.94 187 ASP A O 1
ATOM 1399 N N . GLY A 1 188 ? 43.817 -0.724 -17.430 1.00 95.25 188 GLY A N 1
ATOM 1400 C CA . GLY A 1 188 ? 45.069 -0.812 -16.677 1.00 95.25 188 GLY A CA 1
ATOM 1401 C C . GLY A 1 188 ? 45.785 -2.158 -16.851 1.00 95.25 188 GLY A C 1
ATOM 1402 O O . GLY A 1 188 ? 47.013 -2.195 -16.894 1.00 95.25 188 GLY A O 1
ATOM 1403 N N . ILE A 1 189 ? 45.041 -3.263 -17.004 1.00 94.00 189 ILE A N 1
ATOM 1404 C CA . ILE A 1 189 ? 45.623 -4.571 -17.350 1.00 94.00 189 ILE A CA 1
ATOM 1405 C C . ILE A 1 189 ? 46.118 -4.562 -18.801 1.00 94.00 189 ILE A C 1
ATOM 1407 O O . ILE A 1 189 ? 47.226 -5.019 -19.059 1.00 94.00 189 ILE A O 1
ATOM 1411 N N . VAL A 1 190 ? 45.358 -4.020 -19.755 1.00 94.56 190 VAL A N 1
ATOM 1412 C CA . VAL A 1 190 ? 45.824 -3.912 -21.148 1.00 94.56 190 VAL A CA 1
ATOM 1413 C C . VAL A 1 190 ? 47.111 -3.079 -21.223 1.00 94.56 190 VAL A C 1
ATOM 1415 O O . VAL A 1 190 ? 48.094 -3.545 -21.797 1.00 94.56 190 VAL A O 1
ATOM 1418 N N . GLU A 1 191 ? 47.158 -1.904 -20.590 1.00 94.12 191 GLU A N 1
ATOM 1419 C CA . GLU A 1 191 ? 48.340 -1.029 -20.517 1.00 94.12 191 GLU A CA 1
ATOM 1420 C C . GLU A 1 191 ? 49.538 -1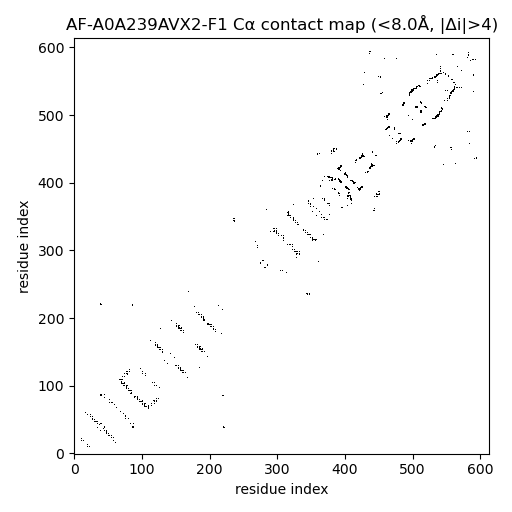.749 -19.881 1.00 94.12 191 GLU A C 1
ATOM 1422 O O . GLU A 1 191 ? 50.656 -1.666 -20.391 1.00 94.12 191 GLU A O 1
ATOM 1427 N N . ALA A 1 192 ? 49.307 -2.503 -18.801 1.00 92.44 192 ALA A N 1
ATOM 1428 C CA . ALA A 1 192 ? 50.357 -3.228 -18.094 1.00 92.44 192 ALA A CA 1
ATOM 1429 C C . ALA A 1 192 ? 51.100 -4.248 -18.969 1.00 92.44 192 ALA A C 1
ATOM 1431 O O . ALA A 1 192 ? 52.258 -4.534 -18.676 1.00 92.44 192 ALA A O 1
ATOM 1432 N N . PHE A 1 193 ? 50.465 -4.782 -20.017 1.00 88.88 193 PHE A N 1
ATOM 1433 C CA . PHE A 1 193 ? 50.976 -5.915 -20.796 1.00 88.88 193 PHE A CA 1
ATOM 1434 C C . PHE A 1 193 ? 51.052 -5.672 -22.318 1.00 88.88 193 PHE A C 1
ATOM 1436 O O . PHE A 1 193 ? 51.388 -6.595 -23.055 1.00 88.88 193 PHE A O 1
ATOM 1443 N N . SER A 1 194 ? 50.744 -4.467 -22.817 1.00 84.69 194 SER A N 1
ATOM 1444 C CA . SER A 1 194 ? 50.753 -4.169 -24.267 1.00 84.69 194 SER A CA 1
ATOM 1445 C C . SER A 1 194 ? 52.129 -3.784 -24.839 1.00 84.69 194 SER A C 1
ATOM 1447 O O . SER A 1 194 ? 52.245 -3.598 -26.047 1.00 84.69 194 SER A O 1
ATOM 1449 N N . GLY A 1 195 ? 53.167 -3.647 -24.004 1.00 81.88 195 GLY A N 1
ATOM 1450 C CA . GLY A 1 195 ? 54.519 -3.240 -24.412 1.00 81.88 195 GLY A CA 1
ATOM 1451 C C . GLY A 1 195 ? 55.563 -4.362 -24.364 1.00 81.88 195 GLY A C 1
ATOM 1452 O O . GLY A 1 195 ? 55.276 -5.501 -23.996 1.00 81.88 195 GLY A O 1
ATOM 1453 N N . VAL A 1 196 ? 56.812 -4.025 -24.705 1.00 81.12 196 VAL A N 1
ATOM 1454 C CA . VAL A 1 196 ? 57.973 -4.899 -24.461 1.00 81.12 196 VAL A CA 1
ATOM 1455 C C . VAL A 1 196 ? 58.253 -4.904 -22.955 1.00 81.12 196 VAL A C 1
ATOM 1457 O O . VAL A 1 196 ? 58.975 -4.055 -22.440 1.00 81.12 196 VAL A O 1
ATOM 1460 N N . GLY A 1 197 ? 57.626 -5.840 -22.243 1.00 81.12 197 GLY A N 1
ATOM 1461 C CA . GLY A 1 197 ? 57.712 -5.976 -20.787 1.00 81.12 197 GLY A CA 1
ATOM 1462 C C . GLY A 1 197 ? 56.425 -5.583 -20.059 1.00 81.12 197 GLY A C 1
ATOM 1463 O O . GLY A 1 197 ? 55.427 -5.205 -20.669 1.00 81.12 197 GLY A O 1
ATOM 1464 N N . VAL A 1 198 ? 56.444 -5.707 -18.730 1.00 87.06 198 VAL A N 1
ATOM 1465 C CA . VAL A 1 198 ? 55.312 -5.342 -17.864 1.00 87.06 198 VAL A CA 1
ATOM 1466 C C . VAL A 1 198 ? 55.491 -3.915 -17.368 1.00 87.06 198 VAL A C 1
ATOM 1468 O O . VAL A 1 198 ? 56.548 -3.593 -16.836 1.00 87.06 198 VAL A O 1
ATOM 1471 N N . ASN A 1 199 ? 54.456 -3.081 -17.480 1.00 91.69 199 ASN A N 1
ATOM 1472 C CA . ASN A 1 199 ? 54.403 -1.775 -16.823 1.00 91.69 199 ASN A CA 1
ATOM 1473 C C . ASN A 1 199 ? 53.865 -1.954 -15.384 1.00 91.69 199 ASN A C 1
ATOM 1475 O O . ASN A 1 199 ? 52.649 -2.076 -15.184 1.00 91.69 199 ASN A O 1
ATOM 1479 N N . PRO A 1 200 ? 54.739 -1.975 -14.354 1.00 90.00 200 PRO A N 1
ATOM 1480 C CA . PRO A 1 200 ? 54.331 -2.274 -12.982 1.00 90.00 200 PRO A CA 1
ATOM 1481 C C . PRO A 1 200 ? 53.450 -1.175 -12.383 1.00 90.00 200 PRO A C 1
ATOM 1483 O O . PRO A 1 200 ? 52.628 -1.456 -11.508 1.00 90.00 200 PRO A O 1
ATOM 1486 N N . ALA A 1 201 ? 53.582 0.070 -12.853 1.00 93.19 201 ALA A N 1
ATOM 1487 C CA . ALA A 1 201 ? 52.778 1.186 -12.373 1.00 93.19 201 ALA A CA 1
ATOM 1488 C C . ALA A 1 201 ? 51.313 1.040 -12.813 1.00 93.19 201 ALA A C 1
ATOM 1490 O O . ALA A 1 201 ? 50.413 1.180 -11.984 1.00 93.19 201 ALA A O 1
ATOM 1491 N N . ALA A 1 202 ? 51.070 0.690 -14.081 1.00 93.00 202 ALA A N 1
ATOM 1492 C CA . ALA A 1 202 ? 49.727 0.417 -14.598 1.00 93.00 202 ALA A CA 1
ATOM 1493 C C . ALA A 1 202 ? 49.059 -0.756 -13.865 1.00 93.00 202 ALA A C 1
ATOM 1495 O O . ALA A 1 202 ? 47.925 -0.636 -13.393 1.00 93.00 202 ALA A O 1
ATOM 1496 N N . LEU A 1 203 ? 49.805 -1.849 -13.664 1.00 91.75 203 LEU A N 1
ATOM 1497 C CA . LEU A 1 203 ? 49.325 -3.014 -12.921 1.00 91.75 203 LEU A CA 1
ATOM 1498 C C . LEU A 1 203 ? 48.970 -2.662 -11.469 1.00 91.75 203 LEU A C 1
ATOM 1500 O O . LEU A 1 203 ? 47.914 -3.052 -10.970 1.00 91.75 203 LEU A O 1
ATOM 1504 N N . THR A 1 204 ? 49.824 -1.885 -10.797 1.00 92.69 204 THR A N 1
ATOM 1505 C CA . THR A 1 204 ? 49.591 -1.445 -9.414 1.00 92.69 204 THR A CA 1
ATOM 1506 C C . THR A 1 204 ? 48.326 -0.593 -9.312 1.00 92.69 204 THR A C 1
ATOM 1508 O O . THR A 1 204 ? 47.502 -0.840 -8.430 1.00 92.69 204 THR A O 1
ATOM 1511 N N . ARG A 1 205 ? 48.111 0.353 -10.240 1.00 94.06 205 ARG A N 1
ATOM 1512 C CA . ARG A 1 205 ? 46.878 1.160 -10.296 1.00 94.06 205 ARG A CA 1
ATOM 1513 C C . ARG A 1 205 ? 45.638 0.290 -10.505 1.00 94.06 205 ARG A C 1
ATOM 1515 O O . ARG A 1 205 ? 44.653 0.459 -9.787 1.00 94.06 205 ARG A O 1
ATOM 1522 N N . ALA A 1 206 ? 45.688 -0.670 -11.430 1.00 92.25 206 ALA A N 1
ATOM 1523 C CA . ALA A 1 206 ? 44.576 -1.591 -11.675 1.00 92.25 206 ALA A CA 1
ATOM 1524 C C . ALA A 1 206 ? 44.225 -2.411 -10.418 1.00 92.25 206 ALA A C 1
ATOM 1526 O O . ALA A 1 206 ? 43.051 -2.534 -10.057 1.00 92.25 206 ALA A O 1
ATOM 1527 N N . MET A 1 207 ? 45.236 -2.912 -9.699 1.00 91.50 207 MET A N 1
ATOM 1528 C CA . MET A 1 207 ? 45.046 -3.658 -8.449 1.00 91.50 207 MET A CA 1
ATOM 1529 C C . MET A 1 207 ? 44.519 -2.795 -7.306 1.00 91.50 207 MET A C 1
ATOM 1531 O O . MET A 1 207 ? 43.631 -3.238 -6.578 1.00 91.50 207 MET A O 1
ATOM 1535 N N . GLN A 1 208 ? 44.984 -1.554 -7.171 1.00 93.25 208 GLN A N 1
ATOM 1536 C CA . GLN A 1 208 ? 44.453 -0.614 -6.181 1.00 93.25 208 GLN A CA 1
ATOM 1537 C C . GLN A 1 208 ? 42.977 -0.283 -6.442 1.00 93.25 208 GLN A C 1
ATOM 1539 O O . GLN A 1 208 ? 42.173 -0.291 -5.507 1.00 93.25 208 GLN A O 1
ATOM 1544 N N . THR A 1 209 ? 42.596 -0.053 -7.702 1.00 91.56 209 THR A N 1
ATOM 1545 C CA . THR A 1 209 ? 41.195 0.170 -8.097 1.00 91.56 209 THR A CA 1
ATOM 1546 C C . THR A 1 209 ? 40.330 -1.050 -7.783 1.00 91.56 209 THR A C 1
ATOM 1548 O O . THR A 1 209 ? 39.253 -0.918 -7.203 1.00 91.56 209 THR A O 1
ATOM 1551 N N . MET A 1 210 ? 40.825 -2.256 -8.069 1.00 88.94 210 MET A N 1
ATOM 1552 C CA . MET A 1 210 ? 40.121 -3.495 -7.739 1.00 88.94 210 MET A CA 1
ATOM 1553 C C . MET A 1 210 ? 39.960 -3.703 -6.229 1.00 88.94 210 MET A C 1
ATOM 1555 O O . MET A 1 210 ? 38.885 -4.089 -5.773 1.00 88.94 210 MET A O 1
ATOM 1559 N N . GLN A 1 211 ? 41.005 -3.448 -5.439 1.00 86.38 211 GLN A N 1
ATOM 1560 C CA . GLN A 1 211 ? 40.943 -3.540 -3.978 1.00 86.38 211 GLN A CA 1
ATOM 1561 C C . GLN A 1 211 ? 39.954 -2.531 -3.394 1.00 86.38 211 GLN A C 1
ATOM 1563 O O . GLN A 1 211 ? 39.217 -2.870 -2.471 1.00 86.38 211 GLN A O 1
ATOM 1568 N N . ARG A 1 212 ? 39.905 -1.311 -3.943 1.00 87.38 212 ARG A N 1
ATOM 1569 C CA . ARG A 1 212 ? 38.913 -0.297 -3.567 1.00 87.38 212 ARG A CA 1
ATOM 1570 C C . ARG A 1 212 ? 37.495 -0.789 -3.843 1.00 87.38 212 ARG A C 1
ATOM 1572 O O . ARG A 1 212 ? 36.663 -0.753 -2.944 1.00 87.38 212 ARG A O 1
ATOM 1579 N N . LEU A 1 213 ? 37.269 -1.350 -5.030 1.00 82.69 213 LEU A N 1
ATOM 1580 C CA . LEU A 1 213 ? 35.987 -1.931 -5.420 1.00 82.69 213 LEU A CA 1
ATOM 1581 C C . LEU A 1 213 ? 35.548 -3.055 -4.459 1.00 82.69 213 LEU A C 1
ATOM 1583 O O . LEU A 1 213 ? 34.395 -3.088 -4.045 1.00 82.69 213 LEU A O 1
ATOM 1587 N N . HIS A 1 214 ? 36.470 -3.916 -4.012 1.00 78.56 214 HIS A N 1
ATOM 1588 C CA . HIS A 1 214 ? 36.174 -4.929 -2.987 1.00 78.56 214 HIS A CA 1
ATOM 1589 C C . HIS A 1 214 ? 35.876 -4.319 -1.605 1.00 78.56 214 HIS A C 1
ATOM 1591 O O . HIS A 1 214 ? 34.946 -4.763 -0.935 1.00 78.56 214 HIS A O 1
ATOM 1597 N N . LYS A 1 215 ? 36.650 -3.312 -1.169 1.00 77.75 215 LYS A N 1
ATOM 1598 C CA . LYS A 1 215 ? 36.496 -2.665 0.148 1.00 77.75 215 LYS A CA 1
ATOM 1599 C C . LYS A 1 215 ? 35.190 -1.894 0.290 1.00 77.75 215 LYS A C 1
ATOM 1601 O O . 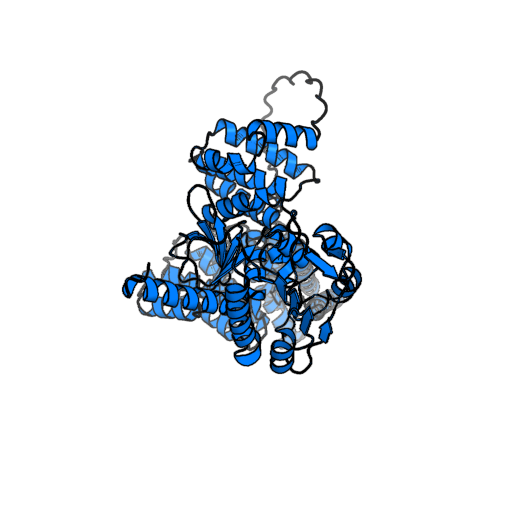LYS A 1 215 ? 34.607 -1.902 1.366 1.00 77.75 215 LYS A O 1
ATOM 1606 N N . GLU A 1 216 ? 34.720 -1.252 -0.774 1.00 75.56 216 GLU A N 1
ATOM 1607 C CA . GLU A 1 216 ? 33.477 -0.470 -0.755 1.00 75.56 216 GLU A CA 1
ATOM 1608 C C . GLU A 1 216 ? 32.216 -1.344 -0.613 1.00 75.56 216 GLU A C 1
ATOM 1610 O O . GLU A 1 216 ? 31.105 -0.830 -0.700 1.00 75.56 216 GLU A O 1
ATOM 1615 N N . GLY A 1 217 ? 32.342 -2.674 -0.483 1.00 62.22 217 GLY A N 1
ATOM 1616 C CA . GLY A 1 217 ? 31.204 -3.600 -0.546 1.00 62.22 217 GLY A CA 1
ATOM 1617 C C . GLY A 1 217 ? 30.528 -3.622 -1.924 1.00 62.22 217 GLY A C 1
ATOM 1618 O O . GLY A 1 217 ? 29.675 -4.462 -2.186 1.00 62.22 217 GLY A O 1
ATOM 1619 N N . ARG A 1 218 ? 30.982 -2.753 -2.835 1.00 59.38 218 ARG A N 1
ATOM 1620 C CA . ARG A 1 218 ? 30.705 -2.705 -4.269 1.00 59.38 218 ARG A CA 1
ATOM 1621 C C . ARG A 1 218 ? 31.548 -3.712 -5.038 1.00 59.38 218 ARG A C 1
ATOM 1623 O O . ARG A 1 218 ? 31.851 -3.482 -6.207 1.00 59.38 218 ARG A O 1
ATOM 1630 N N . GLY A 1 219 ? 31.950 -4.806 -4.385 1.00 50.88 219 GLY A N 1
ATOM 1631 C CA . GLY A 1 219 ? 32.628 -5.903 -5.058 1.00 50.88 219 GLY A CA 1
ATOM 1632 C C . GLY A 1 219 ? 31.825 -6.341 -6.286 1.00 50.88 219 GLY A C 1
ATOM 1633 O O . GLY A 1 219 ? 30.692 -5.914 -6.491 1.00 50.88 219 GLY A O 1
ATOM 1634 N N . LEU A 1 220 ? 32.337 -7.293 -7.062 1.00 50.91 220 LEU A N 1
ATOM 1635 C CA . LEU A 1 220 ? 31.556 -7.963 -8.121 1.00 50.91 220 LEU A CA 1
ATOM 1636 C C . LEU A 1 220 ? 30.203 -8.564 -7.624 1.00 50.91 220 LEU A C 1
ATOM 1638 O O . LEU A 1 220 ? 29.449 -9.127 -8.410 1.00 50.91 220 LEU A O 1
ATOM 1642 N N . GLY A 1 221 ? 29.876 -8.433 -6.329 1.00 49.66 221 GLY A N 1
ATOM 1643 C CA . GLY A 1 221 ? 28.560 -8.577 -5.714 1.00 49.66 221 GLY A CA 1
ATOM 1644 C C . GLY A 1 221 ? 27.491 -7.674 -6.339 1.00 49.66 221 GLY A C 1
ATOM 1645 O O . GLY A 1 221 ? 27.239 -6.542 -5.940 1.00 49.66 221 GLY A O 1
ATOM 1646 N N . MET A 1 222 ? 26.805 -8.280 -7.294 1.00 51.34 222 MET A N 1
ATOM 1647 C CA . MET A 1 222 ? 25.745 -7.795 -8.175 1.00 51.34 222 MET A CA 1
ATOM 1648 C C . MET A 1 222 ? 24.417 -7.356 -7.534 1.00 51.34 222 MET A C 1
ATOM 1650 O O . MET A 1 222 ? 23.438 -7.146 -8.251 1.00 51.34 222 MET A O 1
ATOM 1654 N N . GLY A 1 223 ? 24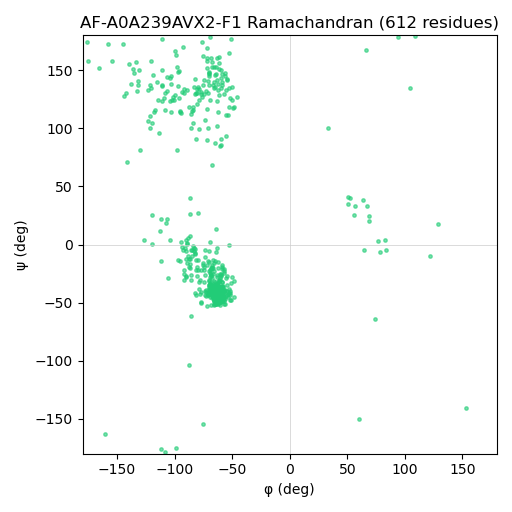.359 -7.164 -6.212 1.00 48.34 223 GLY A N 1
ATOM 1655 C CA . GLY A 1 223 ? 23.108 -6.839 -5.514 1.00 48.34 223 GLY A CA 1
ATOM 1656 C C . GLY A 1 223 ? 22.396 -5.598 -6.069 1.00 48.34 223 GLY A C 1
ATOM 1657 O O . GLY A 1 223 ? 21.172 -5.540 -6.047 1.00 48.34 223 GLY A O 1
ATOM 1658 N N . SER A 1 224 ? 23.142 -4.640 -6.635 1.00 44.38 224 SER A N 1
ATOM 1659 C CA . SER A 1 224 ? 22.581 -3.405 -7.194 1.00 44.38 224 SER A CA 1
ATOM 1660 C C . SER A 1 224 ? 22.120 -3.494 -8.653 1.00 44.38 224 SER A C 1
ATOM 1662 O O . SER A 1 224 ? 21.347 -2.643 -9.072 1.00 44.38 224 SER A O 1
ATOM 1664 N N . PHE A 1 225 ? 22.592 -4.461 -9.448 1.00 44.25 225 PHE A N 1
ATOM 1665 C CA . PHE A 1 225 ? 22.310 -4.492 -10.893 1.00 44.25 225 PHE A CA 1
ATOM 1666 C C . PHE A 1 225 ? 20.932 -5.094 -11.186 1.00 44.25 225 PHE A C 1
ATOM 1668 O O . PHE A 1 225 ? 20.139 -4.544 -11.945 1.00 44.25 225 PHE A O 1
ATOM 1675 N N . PHE A 1 226 ? 20.605 -6.186 -10.495 1.00 47.31 226 PHE A N 1
ATOM 1676 C CA . PHE A 1 226 ? 19.322 -6.876 -10.644 1.00 47.31 226 PHE A CA 1
ATOM 1677 C C . PHE A 1 226 ? 18.207 -6.192 -9.864 1.00 47.31 226 PHE A C 1
ATOM 1679 O O . PHE A 1 226 ? 17.055 -6.232 -10.289 1.00 47.31 226 PHE A O 1
ATOM 1686 N N . THR A 1 227 ? 18.550 -5.481 -8.785 1.00 43.34 227 THR A N 1
ATOM 1687 C CA . THR A 1 227 ? 17.625 -4.549 -8.131 1.00 43.34 227 THR A CA 1
ATOM 1688 C C . THR A 1 227 ? 17.437 -3.261 -8.925 1.00 43.34 227 THR A C 1
ATOM 1690 O O . THR A 1 227 ? 16.409 -2.634 -8.744 1.00 43.34 227 THR A O 1
ATOM 1693 N N . ALA A 1 228 ? 18.362 -2.865 -9.814 1.00 38.88 228 ALA A N 1
ATOM 1694 C CA . ALA A 1 228 ? 18.214 -1.686 -10.673 1.00 38.88 228 ALA A CA 1
ATOM 1695 C C . ALA A 1 228 ? 17.311 -1.935 -11.889 1.00 38.88 228 ALA A C 1
ATOM 1697 O O . ALA A 1 228 ? 16.524 -1.061 -12.206 1.00 38.88 228 ALA A O 1
ATOM 1698 N N . GLY A 1 229 ? 17.362 -3.107 -12.533 1.00 40.44 229 GLY A N 1
ATOM 1699 C CA . GLY A 1 229 ? 16.419 -3.463 -13.610 1.00 40.44 229 GLY A CA 1
ATOM 1700 C C . GLY A 1 229 ? 15.000 -3.713 -13.087 1.00 40.44 229 GLY A C 1
ATOM 1701 O O . GLY A 1 229 ? 14.028 -3.205 -13.635 1.00 40.44 229 GLY A O 1
ATOM 1702 N N . SER A 1 230 ? 14.884 -4.397 -11.944 1.00 40.22 230 SER A N 1
ATOM 1703 C CA . SER A 1 230 ? 13.612 -4.482 -11.216 1.00 40.22 230 SER A CA 1
ATOM 1704 C C . SER A 1 230 ? 13.227 -3.167 -10.529 1.00 40.22 230 SER A C 1
ATOM 1706 O O . SER A 1 230 ? 12.056 -2.997 -10.218 1.00 40.22 230 SER A O 1
ATOM 1708 N N . ARG A 1 231 ? 14.157 -2.216 -10.331 1.00 40.22 231 ARG A N 1
ATOM 1709 C CA . ARG A 1 231 ? 13.833 -0.821 -10.001 1.00 40.22 231 ARG A CA 1
ATOM 1710 C C . ARG A 1 231 ? 13.368 -0.064 -11.225 1.00 40.22 231 ARG A C 1
ATOM 1712 O O . ARG A 1 231 ? 12.310 0.464 -11.082 1.00 40.22 231 ARG A O 1
ATOM 1719 N N . LEU A 1 232 ? 14.009 -0.058 -12.394 1.00 39.44 232 LEU A N 1
ATOM 1720 C CA . LEU A 1 232 ? 13.547 0.640 -13.613 1.00 39.44 232 LEU A CA 1
ATOM 1721 C C . LEU A 1 232 ? 12.158 0.169 -14.078 1.00 39.44 232 LEU A C 1
ATOM 1723 O O . LEU A 1 232 ? 11.333 0.982 -14.479 1.00 39.44 232 LEU A O 1
ATOM 1727 N N . ALA A 1 233 ? 11.867 -1.127 -13.923 1.00 41.59 233 ALA A N 1
ATOM 1728 C CA . ALA A 1 233 ? 10.526 -1.685 -14.115 1.00 41.59 233 ALA A CA 1
ATOM 1729 C C . ALA A 1 233 ? 9.516 -1.280 -13.012 1.00 41.59 233 ALA A C 1
ATOM 1731 O O . ALA A 1 233 ? 8.317 -1.467 -13.173 1.00 41.59 233 ALA A O 1
ATOM 1732 N N . ARG A 1 234 ? 9.987 -0.740 -11.880 1.00 39.47 234 ARG A N 1
ATOM 1733 C CA . ARG A 1 234 ? 9.190 -0.215 -10.750 1.00 39.47 234 ARG A CA 1
ATOM 1734 C C . ARG A 1 234 ? 9.289 1.314 -10.576 1.00 39.47 234 ARG A C 1
ATOM 1736 O O . ARG A 1 234 ? 8.480 1.858 -9.827 1.00 39.47 234 ARG A O 1
ATOM 1743 N N . THR A 1 235 ? 10.260 1.958 -11.223 1.00 38.69 235 THR A N 1
ATOM 1744 C CA . THR A 1 235 ? 10.543 3.389 -11.315 1.00 38.69 235 THR A CA 1
ATOM 1745 C C . THR A 1 235 ? 9.444 3.968 -12.178 1.00 38.69 235 THR A C 1
ATOM 1747 O O . THR A 1 235 ? 9.003 3.311 -13.128 1.00 38.69 235 THR A O 1
ATOM 1750 N N . ASP A 1 236 ? 8.987 5.152 -11.796 1.00 38.94 236 ASP A N 1
ATOM 1751 C CA . ASP A 1 236 ? 8.001 5.915 -12.541 1.00 38.94 236 ASP A CA 1
ATOM 1752 C C . ASP A 1 236 ? 8.379 5.929 -14.040 1.00 38.94 236 ASP A C 1
ATOM 1754 O O . ASP A 1 236 ? 9.544 6.202 -14.352 1.00 38.94 236 ASP A O 1
ATOM 1758 N N . PRO A 1 237 ? 7.475 5.550 -14.963 1.00 45.19 237 PRO A N 1
ATOM 1759 C CA . PRO A 1 237 ? 7.714 5.600 -16.401 1.00 45.19 237 PRO A CA 1
ATOM 1760 C C . PRO A 1 237 ? 8.255 6.947 -16.889 1.00 45.19 237 PRO A C 1
ATOM 1762 O O . PRO A 1 237 ? 9.041 6.957 -17.831 1.00 45.19 237 PRO A O 1
ATOM 1765 N N . LEU A 1 238 ? 7.941 8.049 -16.199 1.00 43.72 238 LEU A N 1
ATOM 1766 C CA . LEU A 1 238 ? 8.397 9.401 -16.537 1.00 43.72 238 LEU A CA 1
ATOM 1767 C C . LEU A 1 238 ? 9.773 9.763 -15.945 1.00 43.72 238 LEU A C 1
ATOM 1769 O O . LEU A 1 238 ? 10.438 10.672 -16.436 1.00 43.72 238 LEU A O 1
ATOM 1773 N N . ASP A 1 239 ? 10.249 9.016 -14.944 1.00 42.12 239 ASP A N 1
ATOM 1774 C CA . ASP A 1 239 ? 11.643 9.061 -14.467 1.00 42.12 239 ASP A CA 1
ATOM 1775 C C . ASP A 1 239 ? 12.566 8.167 -15.318 1.00 42.12 239 ASP A C 1
ATOM 1777 O O . ASP A 1 239 ? 13.779 8.068 -15.072 1.00 42.12 239 ASP A O 1
ATOM 1781 N N . ARG A 1 240 ? 12.006 7.479 -16.322 1.00 46.84 240 ARG A N 1
ATOM 1782 C CA . ARG A 1 240 ? 12.794 6.809 -17.353 1.00 46.84 240 ARG A CA 1
ATOM 1783 C C . ARG A 1 240 ? 13.287 7.888 -18.321 1.00 46.84 240 ARG A C 1
ATOM 1785 O O . ARG A 1 240 ? 12.506 8.727 -18.756 1.00 46.84 240 ARG A O 1
ATOM 1792 N N . PRO A 1 241 ? 14.581 7.915 -18.661 1.00 36.03 241 PRO A N 1
ATOM 1793 C CA . PRO A 1 241 ? 15.098 8.918 -19.582 1.00 36.03 241 PRO A CA 1
ATOM 1794 C C . PRO A 1 241 ? 14.427 8.778 -20.959 1.00 36.03 241 PRO A C 1
ATOM 1796 O O . PRO A 1 241 ? 14.640 7.787 -21.649 1.00 36.03 241 PRO A O 1
ATOM 1799 N N . VAL A 1 242 ? 13.635 9.776 -21.364 1.00 34.16 242 VAL A N 1
ATOM 1800 C CA . VAL A 1 242 ? 13.046 9.862 -22.710 1.00 34.16 242 VAL A CA 1
ATOM 1801 C C . VAL A 1 242 ? 14.105 10.375 -23.689 1.00 34.16 242 VAL A C 1
ATOM 1803 O O . VAL A 1 242 ? 14.688 11.443 -23.489 1.00 34.16 242 VAL A O 1
ATOM 1806 N N . ILE A 1 243 ? 14.366 9.616 -24.757 1.00 37.22 243 ILE A N 1
ATOM 1807 C CA . ILE A 1 243 ? 15.291 10.011 -25.827 1.00 37.22 243 ILE A CA 1
ATOM 1808 C C . ILE A 1 243 ? 14.534 10.865 -26.845 1.00 37.22 243 ILE A C 1
ATOM 1810 O O . ILE A 1 243 ? 13.702 10.365 -27.599 1.00 37.22 243 ILE A O 1
ATOM 1814 N N . LEU A 1 244 ? 14.879 12.150 -26.917 1.00 30.31 244 LEU A N 1
ATOM 1815 C CA . LEU A 1 244 ? 14.552 12.997 -28.061 1.00 30.31 244 LEU A CA 1
ATOM 1816 C C . LEU A 1 244 ? 15.429 12.556 -29.242 1.00 30.31 244 LEU A C 1
ATOM 1818 O O . LEU A 1 244 ? 16.617 12.870 -29.306 1.00 30.31 244 LEU A O 1
ATOM 1822 N N . ILE A 1 245 ? 14.858 11.775 -30.159 1.00 31.83 245 ILE A N 1
ATOM 1823 C CA . ILE A 1 245 ? 15.491 11.506 -31.450 1.00 31.83 245 ILE A CA 1
ATOM 1824 C C . ILE A 1 245 ? 15.227 12.734 -32.316 1.00 31.83 245 ILE A C 1
ATOM 1826 O O . ILE A 1 245 ? 14.147 12.878 -32.887 1.00 31.83 245 ILE A O 1
ATOM 1830 N N . GLU A 1 246 ? 16.214 13.623 -32.415 1.00 32.81 246 GLU A N 1
ATOM 1831 C CA . GLU A 1 246 ? 16.254 14.624 -33.479 1.00 32.81 246 GLU A CA 1
ATOM 1832 C C . GLU A 1 246 ? 16.424 13.881 -34.809 1.00 32.81 246 GLU A C 1
ATOM 1834 O O . GLU A 1 246 ? 17.530 13.602 -35.278 1.00 32.81 246 GLU A O 1
ATOM 1839 N N . ALA A 1 247 ? 15.303 13.480 -35.405 1.00 35.31 247 ALA A N 1
ATOM 1840 C CA . ALA A 1 247 ? 15.293 13.085 -36.796 1.00 35.31 247 ALA A CA 1
ATOM 1841 C C . ALA A 1 247 ? 15.689 14.322 -37.609 1.00 35.31 247 ALA A C 1
ATOM 1843 O O . ALA A 1 247 ? 15.049 15.366 -37.501 1.00 35.31 247 ALA A O 1
ATOM 1844 N N . ASN A 1 248 ? 16.748 14.210 -38.416 1.00 41.16 248 ASN A N 1
ATOM 1845 C CA . ASN A 1 248 ? 17.044 15.190 -39.457 1.00 41.16 248 ASN A CA 1
ATOM 1846 C C . ASN A 1 248 ? 15.849 15.227 -40.419 1.00 41.16 248 ASN A C 1
ATOM 1848 O O . ASN A 1 248 ? 15.787 14.442 -41.369 1.00 41.16 248 ASN A O 1
ATOM 1852 N N . GLU A 1 249 ? 14.882 16.103 -40.151 1.00 38.59 249 GLU A N 1
ATOM 1853 C CA . GLU A 1 249 ? 13.811 16.388 -41.091 1.00 38.59 249 GLU A CA 1
ATOM 1854 C C . GLU A 1 249 ? 14.428 16.978 -42.368 1.00 38.59 249 GLU A C 1
ATOM 1856 O O . GLU A 1 249 ? 15.292 17.862 -42.305 1.00 38.59 249 GLU A O 1
ATOM 1861 N N . PRO A 1 250 ? 14.025 16.492 -43.554 1.00 47.81 250 PRO A N 1
ATOM 1862 C CA . PRO A 1 250 ? 14.454 17.084 -44.806 1.00 47.81 250 PRO A CA 1
ATOM 1863 C C . PRO A 1 250 ? 13.958 18.530 -44.853 1.00 47.81 250 PRO A C 1
ATOM 1865 O O . PRO A 1 250 ? 12.774 18.793 -44.649 1.00 47.81 250 PRO A O 1
ATOM 1868 N N . VAL A 1 251 ? 14.879 19.456 -45.130 1.00 45.94 251 VAL A N 1
ATOM 1869 C CA . VAL A 1 251 ? 14.644 20.902 -45.230 1.00 45.94 251 VAL A CA 1
ATOM 1870 C C . VAL A 1 251 ? 13.632 21.190 -46.343 1.00 45.94 251 VAL A C 1
ATOM 1872 O O . VAL A 1 251 ? 13.985 21.477 -47.485 1.00 45.94 251 VAL A O 1
ATOM 1875 N N . ALA A 1 252 ? 12.349 21.102 -46.015 1.00 48.66 252 ALA A N 1
ATOM 1876 C CA . ALA A 1 252 ? 11.279 21.716 -46.771 1.00 48.66 252 ALA A CA 1
ATOM 1877 C C . ALA A 1 252 ? 10.990 23.054 -46.092 1.00 48.66 252 ALA A C 1
ATOM 1879 O O . ALA A 1 252 ? 10.552 23.095 -44.945 1.00 48.66 252 ALA A O 1
ATOM 1880 N N . HIS A 1 253 ? 11.272 24.149 -46.798 1.00 48.19 253 HIS A N 1
ATOM 1881 C CA . HIS A 1 253 ? 10.969 25.511 -46.371 1.00 48.19 253 HIS A CA 1
ATOM 1882 C C . HIS A 1 253 ? 9.458 25.680 -46.147 1.00 48.19 253 HIS A C 1
ATOM 1884 O O . HIS A 1 253 ? 8.719 26.102 -47.036 1.00 48.19 253 HIS A O 1
ATOM 1890 N N . ARG A 1 254 ? 8.988 25.335 -44.948 1.00 43.22 254 ARG A N 1
ATOM 1891 C CA . ARG A 1 254 ? 7.673 25.719 -44.450 1.00 43.22 254 ARG A CA 1
ATOM 1892 C C . ARG A 1 254 ? 7.812 27.151 -43.948 1.00 43.22 254 ARG A C 1
ATOM 1894 O O . ARG A 1 254 ? 8.669 27.422 -43.114 1.00 43.22 254 ARG A O 1
ATOM 1901 N N . ALA A 1 255 ? 7.029 28.064 -44.518 1.00 49.25 255 ALA A N 1
ATOM 1902 C CA . ALA A 1 255 ? 6.993 29.455 -44.086 1.00 49.25 255 ALA A CA 1
ATOM 1903 C C . ALA A 1 255 ? 6.796 29.507 -42.563 1.00 49.25 255 ALA A C 1
ATOM 1905 O O . ALA A 1 255 ? 5.848 28.901 -42.057 1.00 49.25 255 ALA A O 1
ATOM 1906 N N . GLU A 1 256 ? 7.712 30.181 -41.863 1.00 39.09 256 GLU A N 1
ATOM 1907 C CA . GLU A 1 256 ? 7.609 30.425 -40.426 1.00 39.09 256 GLU A CA 1
ATOM 1908 C C . GLU A 1 256 ? 6.238 31.056 -40.142 1.00 39.09 256 GLU A C 1
ATOM 1910 O O . GLU A 1 256 ? 5.937 32.126 -40.686 1.00 39.09 256 GLU A O 1
ATOM 1915 N N . PRO A 1 257 ? 5.367 30.400 -39.353 1.00 55.09 257 PRO A N 1
ATOM 1916 C CA . PRO A 1 257 ? 4.138 31.032 -38.915 1.00 55.09 257 PRO A CA 1
ATOM 1917 C C . PRO A 1 257 ? 4.510 32.283 -38.120 1.00 55.09 257 PRO A C 1
ATOM 1919 O O . PRO A 1 257 ? 5.425 32.255 -37.296 1.00 55.09 257 PRO A O 1
ATOM 1922 N N . ALA A 1 258 ? 3.816 33.389 -38.396 1.00 65.44 258 ALA A N 1
ATOM 1923 C CA . ALA A 1 258 ? 4.013 34.636 -37.671 1.00 65.44 258 ALA A CA 1
ATOM 1924 C C . ALA A 1 258 ? 3.956 34.361 -36.155 1.00 65.44 258 ALA A C 1
ATOM 1926 O O . ALA A 1 258 ? 3.075 33.606 -35.728 1.00 65.44 258 ALA A O 1
ATOM 1927 N N . PRO A 1 259 ? 4.880 34.928 -35.355 1.00 53.00 259 PRO A N 1
ATOM 1928 C CA . PRO A 1 259 ? 4.923 34.697 -33.919 1.00 53.00 259 PRO A CA 1
ATOM 1929 C C . PRO A 1 259 ? 3.566 35.065 -33.323 1.00 53.00 259 PRO A C 1
ATOM 1931 O O . PRO A 1 259 ? 3.153 36.223 -33.345 1.00 53.00 259 PRO A O 1
ATOM 1934 N N . VAL A 1 260 ? 2.846 34.050 -32.853 1.00 63.91 260 VAL A N 1
ATOM 1935 C CA . VAL A 1 260 ? 1.620 34.240 -32.086 1.00 63.91 260 VAL A CA 1
ATOM 1936 C C . VAL A 1 260 ? 2.052 34.837 -30.754 1.00 63.91 260 VAL A C 1
ATOM 1938 O O . VAL A 1 260 ? 2.906 34.255 -30.084 1.00 63.91 260 VAL A O 1
ATOM 1941 N N . ASP A 1 261 ? 1.498 35.995 -30.389 1.00 66.38 261 ASP A N 1
ATOM 1942 C CA . ASP A 1 261 ? 1.761 36.628 -29.096 1.00 66.38 261 ASP A CA 1
ATOM 1943 C C . ASP A 1 261 ? 1.591 35.590 -27.981 1.00 66.38 261 ASP A C 1
ATOM 1945 O O . ASP A 1 261 ? 0.516 35.004 -27.813 1.00 66.38 261 ASP A O 1
ATOM 1949 N N . ALA A 1 262 ? 2.679 35.323 -27.254 1.00 54.28 262 ALA A N 1
ATOM 1950 C CA . ALA A 1 262 ? 2.704 34.314 -26.210 1.00 54.28 262 ALA A CA 1
ATOM 1951 C C . ALA A 1 262 ? 1.718 34.721 -25.112 1.00 54.28 262 ALA A C 1
ATOM 1953 O O . ALA A 1 262 ? 1.988 35.609 -24.299 1.00 54.28 262 ALA A O 1
ATOM 1954 N N . ARG A 1 263 ? 0.547 34.079 -25.103 1.00 67.75 263 ARG A N 1
ATOM 1955 C CA . ARG A 1 263 ? -0.404 34.197 -24.002 1.00 67.75 263 ARG A CA 1
ATOM 1956 C C . ARG A 1 263 ? 0.345 33.820 -22.715 1.00 67.75 263 ARG A C 1
ATOM 1958 O O . ARG A 1 263 ? 1.057 32.813 -22.732 1.00 67.75 263 ARG A O 1
ATOM 1965 N N . PRO A 1 264 ? 0.239 34.605 -21.628 1.00 77.62 264 PRO A N 1
ATOM 1966 C CA . PRO A 1 264 ? 0.894 34.260 -20.372 1.00 77.62 264 PRO A CA 1
ATOM 1967 C C . PRO A 1 264 ? 0.514 32.832 -19.975 1.00 77.62 264 PRO A C 1
ATOM 1969 O O . PRO A 1 264 ? -0.652 32.447 -20.101 1.00 77.62 264 PRO A O 1
ATOM 1972 N N . ALA A 1 265 ? 1.510 32.046 -19.559 1.00 82.50 265 ALA A N 1
ATOM 1973 C CA . ALA A 1 265 ? 1.297 30.668 -19.142 1.00 82.50 265 ALA A CA 1
ATOM 1974 C C . ALA A 1 265 ? 0.266 30.641 -18.008 1.00 82.50 265 ALA A C 1
ATOM 1976 O O . ALA A 1 265 ? 0.389 31.401 -17.045 1.00 82.50 265 ALA A O 1
ATOM 1977 N N . ALA A 1 266 ? -0.751 29.790 -18.149 1.00 89.31 266 ALA A N 1
ATOM 1978 C CA . ALA A 1 266 ? -1.747 29.602 -17.106 1.00 89.31 266 ALA A CA 1
ATOM 1979 C C . ALA A 1 266 ? -1.060 29.139 -15.816 1.00 89.31 266 ALA A C 1
ATOM 1981 O O . ALA A 1 266 ? -0.129 28.329 -15.838 1.00 89.31 266 ALA A O 1
ATOM 1982 N N . THR A 1 267 ? -1.517 29.662 -14.687 1.00 94.12 267 THR A N 1
ATOM 1983 C CA . THR A 1 267 ? -1.051 29.231 -13.369 1.00 94.12 267 THR A CA 1
ATOM 1984 C C . THR A 1 267 ? -1.584 27.834 -13.036 1.00 94.12 267 THR A C 1
ATOM 1986 O O . THR A 1 267 ? -2.606 27.394 -13.565 1.00 94.12 267 THR A O 1
ATOM 1989 N N . VAL A 1 268 ? -0.918 27.123 -12.120 1.00 92.94 268 VAL A N 1
ATOM 1990 C CA . VAL A 1 268 ? -1.348 25.784 -11.664 1.00 92.94 268 VAL A CA 1
ATOM 1991 C C . VAL A 1 268 ? -2.772 25.812 -11.108 1.00 92.94 268 VAL A C 1
ATOM 1993 O O . VAL A 1 268 ? -3.563 24.914 -11.385 1.00 92.94 268 VAL A O 1
ATOM 1996 N N . ASP A 1 269 ? -3.129 26.864 -10.371 1.00 94.44 269 ASP A N 1
ATOM 1997 C CA . ASP A 1 269 ? -4.463 27.004 -9.785 1.00 94.44 269 ASP A CA 1
ATOM 1998 C C . ASP A 1 269 ? -5.542 27.263 -10.842 1.00 94.44 269 ASP A C 1
ATOM 2000 O O . ASP A 1 269 ? -6.650 26.738 -10.724 1.00 94.44 269 ASP A O 1
ATOM 2004 N N . GLU A 1 270 ? -5.220 27.996 -11.913 1.00 95.12 270 GLU A N 1
ATOM 2005 C CA . GLU A 1 270 ? -6.111 28.146 -13.069 1.00 95.12 270 GLU A CA 1
ATOM 2006 C C . GLU A 1 270 ? -6.320 26.805 -13.779 1.00 95.12 270 GLU A C 1
ATOM 2008 O O . GLU A 1 270 ? -7.459 26.446 -14.073 1.00 95.12 270 GLU A O 1
ATOM 2013 N N . LEU A 1 271 ? -5.255 26.026 -13.995 1.00 94.94 271 LEU A N 1
ATOM 2014 C CA . LEU A 1 271 ? -5.352 24.694 -14.601 1.00 94.94 271 LEU A CA 1
ATOM 2015 C C . LEU A 1 271 ? -6.179 23.731 -13.737 1.00 94.94 271 LEU A C 1
ATOM 2017 O O . LEU A 1 271 ? -7.068 23.052 -14.253 1.00 94.94 271 LEU A O 1
ATOM 2021 N N . ARG A 1 272 ? -5.965 23.721 -12.414 1.00 94.81 272 ARG A N 1
ATOM 2022 C CA . ARG A 1 272 ? -6.786 22.955 -11.459 1.00 94.81 272 ARG A CA 1
ATOM 2023 C C . ARG A 1 272 ? -8.245 23.396 -11.490 1.00 94.81 272 ARG A C 1
ATOM 2025 O O . ARG A 1 272 ? -9.136 22.552 -11.437 1.00 94.81 272 ARG A O 1
ATOM 2032 N N . HIS A 1 273 ? -8.506 24.700 -11.580 1.00 94.50 273 HIS A N 1
ATOM 2033 C CA . HIS A 1 273 ? -9.865 25.227 -11.679 1.00 94.50 273 HIS A CA 1
ATOM 2034 C C . HIS A 1 273 ? -10.556 24.779 -12.974 1.00 94.50 273 HIS A C 1
ATOM 2036 O O . HIS A 1 273 ? -11.704 24.341 -12.922 1.00 94.50 273 HIS A O 1
ATOM 2042 N N . VAL A 1 274 ? -9.859 24.823 -14.115 1.00 95.19 274 VAL A N 1
ATOM 2043 C CA . VAL A 1 274 ? -10.380 24.327 -15.401 1.00 95.19 274 VAL A CA 1
ATOM 2044 C C . VAL A 1 274 ? -10.651 22.823 -15.334 1.00 95.19 274 VAL A C 1
ATOM 2046 O O . VAL A 1 274 ? -11.740 22.391 -15.705 1.00 95.19 274 VAL A O 1
ATOM 2049 N N . MET A 1 275 ? -9.719 22.036 -14.788 1.00 94.50 275 MET A N 1
ATOM 2050 C CA . MET A 1 275 ? -9.891 20.590 -14.616 1.00 94.50 275 MET A CA 1
ATOM 2051 C C . MET A 1 275 ? -11.092 20.257 -13.718 1.00 94.50 275 MET A C 1
ATOM 2053 O O . MET A 1 275 ? -11.906 19.409 -14.073 1.00 94.50 275 MET A O 1
ATOM 2057 N N . ARG A 1 276 ? -11.265 20.959 -12.588 1.00 92.44 276 ARG A N 1
ATOM 2058 C CA . ARG A 1 276 ? -12.457 20.804 -11.734 1.00 92.44 276 ARG A CA 1
ATOM 2059 C C . ARG A 1 276 ? -13.728 21.181 -12.483 1.00 92.44 276 ARG A C 1
ATOM 2061 O O . ARG A 1 276 ? -14.686 20.432 -12.446 1.00 92.44 276 ARG A O 1
ATOM 2068 N N . LYS A 1 277 ? -13.733 22.282 -13.236 1.00 92.94 277 LYS A N 1
ATOM 2069 C CA . LYS A 1 277 ? -14.905 22.683 -14.026 1.00 92.94 277 LYS A CA 1
ATOM 2070 C C . LYS A 1 277 ? -15.337 21.606 -15.032 1.00 92.94 277 LYS A C 1
ATOM 2072 O O . LYS A 1 277 ? -16.536 21.440 -15.228 1.00 92.94 277 LYS A O 1
ATOM 2077 N N . GLN A 1 278 ? -14.390 20.883 -15.634 1.00 92.44 278 GLN A N 1
ATOM 2078 C CA . GLN A 1 278 ? -14.686 19.762 -16.537 1.00 92.44 278 GLN A CA 1
ATOM 2079 C C . GLN A 1 278 ? -15.259 18.542 -15.798 1.00 92.44 278 GLN A C 1
ATOM 2081 O O . GLN A 1 278 ? -16.146 17.864 -16.308 1.00 92.44 278 GLN A O 1
ATOM 2086 N N . LEU A 1 279 ? -14.782 18.276 -14.580 1.00 92.62 279 LEU A N 1
ATOM 2087 C CA . LEU A 1 279 ? -15.219 17.142 -13.760 1.00 92.62 279 LEU A CA 1
ATOM 2088 C C . LEU A 1 279 ? -16.458 17.444 -12.889 1.00 92.62 279 LEU A C 1
ATOM 2090 O O . LEU A 1 279 ? -17.054 16.520 -12.347 1.00 92.62 279 LEU A O 1
ATOM 2094 N N . GLY A 1 280 ? -16.856 18.712 -12.755 1.00 93.31 280 GLY A N 1
ATOM 2095 C CA . GLY A 1 280 ? -17.909 19.180 -11.848 1.00 93.31 280 GLY A CA 1
ATOM 2096 C C . GLY A 1 280 ? -17.385 19.671 -10.489 1.00 93.31 280 GLY A C 1
ATOM 2097 O O . GLY A 1 280 ? -16.188 19.639 -10.206 1.00 93.31 280 GLY A O 1
ATOM 2098 N N . ASP A 1 281 ? -18.297 20.143 -9.631 1.00 88.12 281 ASP A N 1
ATOM 2099 C CA . ASP A 1 281 ? -17.946 20.771 -8.343 1.00 88.12 281 ASP A CA 1
ATOM 2100 C C . ASP A 1 281 ? -17.131 19.845 -7.417 1.00 88.12 281 ASP A C 1
ATOM 2102 O O . ASP A 1 281 ? -16.224 20.310 -6.724 1.00 88.12 281 ASP A O 1
ATOM 2106 N N . ASP A 1 282 ? -17.420 18.538 -7.441 1.00 92.38 282 ASP A N 1
ATOM 2107 C CA . ASP A 1 282 ? -16.646 17.498 -6.756 1.00 92.38 282 ASP A CA 1
ATOM 2108 C C . ASP A 1 282 ? -16.145 16.457 -7.779 1.00 92.38 282 ASP A C 1
ATOM 2110 O O . ASP A 1 282 ? -16.901 15.557 -8.177 1.00 92.38 282 ASP A O 1
ATOM 2114 N N . PRO A 1 283 ? -14.868 16.542 -8.204 1.00 92.81 283 PRO A N 1
ATOM 2115 C CA . PRO A 1 283 ? -14.325 15.644 -9.217 1.00 92.81 283 PRO A CA 1
ATOM 2116 C C . PRO A 1 283 ? -14.320 14.175 -8.769 1.00 92.81 283 PRO A C 1
ATOM 2118 O O . PRO A 1 283 ? -14.392 13.272 -9.604 1.00 92.81 283 PRO A O 1
ATOM 2121 N N . TYR A 1 284 ? -14.264 13.905 -7.461 1.00 93.62 284 TYR A N 1
ATOM 2122 C CA . TYR A 1 284 ? -14.191 12.546 -6.928 1.00 93.62 284 TYR A CA 1
ATOM 2123 C C . TYR A 1 284 ? -15.558 11.859 -6.931 1.00 93.62 284 TYR A C 1
ATOM 2125 O O . TYR A 1 284 ? -15.637 10.646 -7.146 1.00 93.62 284 TYR A O 1
ATOM 2133 N N . GLN A 1 285 ? -16.635 12.629 -6.750 1.00 90.38 285 GLN A N 1
ATOM 2134 C CA . GLN A 1 285 ? -18.006 12.128 -6.871 1.00 90.38 285 GLN A CA 1
ATOM 2135 C C . GLN A 1 285 ? -18.442 11.901 -8.319 1.00 90.38 285 GLN A C 1
ATOM 2137 O O . GLN A 1 285 ? -19.218 10.978 -8.572 1.00 90.38 285 GLN A O 1
ATOM 2142 N N . ALA A 1 286 ? -17.944 12.697 -9.269 1.00 92.25 286 ALA A N 1
ATOM 2143 C CA . ALA A 1 286 ? -18.266 12.544 -10.689 1.00 92.25 286 ALA A CA 1
ATOM 2144 C C . ALA A 1 286 ? -17.496 11.395 -11.367 1.00 92.25 286 ALA A C 1
ATOM 2146 O O . ALA A 1 286 ? -18.013 10.742 -12.277 1.00 92.25 286 ALA A O 1
ATOM 2147 N N . ALA A 1 287 ? -16.281 11.095 -10.897 1.00 92.31 287 ALA A N 1
ATOM 2148 C CA . ALA A 1 287 ? -15.406 10.074 -11.472 1.00 92.31 287 ALA A CA 1
ATOM 2149 C C . ALA A 1 287 ? -16.047 8.676 -11.671 1.00 92.31 287 ALA A C 1
ATOM 2151 O O . ALA A 1 287 ? -15.808 8.069 -12.715 1.00 92.31 287 ALA A O 1
ATOM 2152 N N . PRO A 1 288 ? -16.880 8.138 -10.752 1.00 90.75 288 PRO A N 1
ATOM 2153 C CA . PRO A 1 288 ? -17.672 6.929 -10.982 1.00 90.75 288 PRO A CA 1
ATOM 2154 C C . PRO A 1 288 ? -18.452 6.888 -12.299 1.00 90.75 288 PRO A C 1
ATOM 2156 O O . PRO A 1 288 ? -18.437 5.852 -12.962 1.00 90.75 288 PRO A O 1
ATOM 2159 N N . ALA A 1 289 ? -19.129 7.982 -12.657 1.00 91.88 289 ALA A N 1
ATOM 2160 C CA . ALA A 1 289 ? -19.935 8.058 -13.871 1.00 91.88 289 ALA A CA 1
ATOM 2161 C C . ALA A 1 289 ? -19.037 8.095 -15.114 1.00 91.88 289 ALA A C 1
ATOM 2163 O O . ALA A 1 289 ? -19.257 7.334 -16.053 1.00 91.88 289 ALA A O 1
ATOM 2164 N N . LEU A 1 290 ? -17.956 8.881 -15.065 1.00 92.62 290 LEU A N 1
ATOM 2165 C CA . LEU A 1 290 ? -16.967 8.962 -16.145 1.00 92.62 290 LEU A CA 1
ATOM 2166 C C . LEU A 1 290 ? -16.297 7.608 -16.418 1.00 92.62 290 LEU A C 1
ATOM 2168 O O . LEU A 1 290 ? -16.123 7.210 -17.562 1.00 92.62 290 LEU A O 1
ATOM 2172 N N . LEU A 1 291 ? -15.963 6.853 -15.367 1.00 93.00 291 LEU A N 1
ATOM 2173 C CA . LEU A 1 291 ? -15.367 5.518 -15.500 1.00 93.00 291 LEU A CA 1
ATOM 2174 C C . LEU A 1 291 ? -16.329 4.472 -16.089 1.00 93.00 291 LEU A C 1
ATOM 2176 O O . LEU A 1 291 ? -15.874 3.403 -16.519 1.00 93.00 291 LEU A O 1
ATOM 2180 N N . ALA A 1 292 ? -17.640 4.721 -16.051 1.00 92.69 292 ALA A N 1
ATOM 2181 C CA . ALA A 1 292 ? -18.639 3.834 -16.635 1.00 92.69 292 ALA A CA 1
ATOM 2182 C C . ALA A 1 292 ? -18.789 4.075 -18.144 1.00 92.69 292 ALA A C 1
ATOM 2184 O O . ALA A 1 292 ? -18.835 3.103 -18.898 1.00 92.69 292 ALA A O 1
ATOM 2185 N N . GLU A 1 293 ? -18.795 5.341 -18.565 1.00 93.31 293 GLU A N 1
ATOM 2186 C CA . GLU A 1 293 ? -19.012 5.775 -19.950 1.00 93.31 293 GLU A CA 1
ATOM 2187 C C . GLU A 1 293 ? -17.904 6.758 -20.376 1.00 93.31 293 GLU A C 1
ATOM 2189 O O . GLU A 1 293 ? -18.093 7.973 -20.298 1.00 93.31 293 GLU A O 1
ATOM 2194 N N . PRO A 1 294 ? -16.717 6.260 -20.775 1.00 90.12 294 PRO A N 1
ATOM 2195 C CA . PRO A 1 294 ? -15.604 7.128 -21.138 1.00 90.12 294 PRO A CA 1
ATOM 2196 C C . PRO A 1 294 ? -15.845 7.808 -22.496 1.00 90.12 294 PRO A C 1
ATOM 2198 O O . PRO A 1 294 ? -16.173 7.148 -23.482 1.00 90.12 294 PRO A O 1
ATOM 2201 N N . ASP A 1 295 ? -15.635 9.124 -22.551 1.00 93.50 295 ASP A N 1
ATOM 2202 C CA . ASP A 1 295 ? -15.605 9.924 -23.781 1.00 93.50 295 ASP A CA 1
ATOM 2203 C C . ASP A 1 295 ? -14.143 10.260 -24.120 1.00 93.50 295 ASP A C 1
ATOM 2205 O O . ASP A 1 295 ? -13.433 10.830 -23.289 1.00 93.50 295 ASP A O 1
ATOM 2209 N N . VAL A 1 296 ? -13.693 9.899 -25.329 1.00 92.62 296 VAL A N 1
ATOM 2210 C CA . VAL A 1 296 ? -12.305 10.098 -25.790 1.00 92.62 296 VAL A CA 1
ATOM 2211 C C . VAL A 1 296 ? -11.902 11.573 -25.743 1.00 92.62 296 VAL A C 1
ATOM 2213 O O . VAL A 1 296 ? -10.816 11.891 -25.267 1.00 92.62 296 VAL A O 1
ATOM 2216 N N . ALA A 1 297 ? -12.770 12.485 -26.194 1.00 93.75 297 ALA A N 1
ATOM 2217 C CA . ALA A 1 297 ? -12.443 13.907 -26.268 1.00 93.75 297 ALA A CA 1
ATOM 2218 C C . ALA A 1 297 ? -12.284 14.511 -24.868 1.00 93.75 297 ALA A C 1
ATOM 2220 O O . ALA A 1 297 ? -11.366 15.295 -24.623 1.00 93.75 297 ALA A O 1
ATOM 2221 N N . VAL A 1 298 ? -13.147 14.100 -23.934 1.00 93.31 298 VAL A N 1
ATOM 2222 C CA . VAL A 1 298 ? -13.040 14.495 -22.523 1.00 93.31 298 VAL A CA 1
ATOM 2223 C C . VAL A 1 298 ? -11.788 13.888 -21.889 1.00 93.31 298 VAL A C 1
ATOM 2225 O O . VAL A 1 298 ? -11.081 14.577 -21.155 1.00 93.31 298 VAL A O 1
ATOM 2228 N N . ALA A 1 299 ? -11.484 12.619 -22.174 1.00 95.06 299 ALA A N 1
ATOM 2229 C CA . ALA A 1 299 ? -10.300 11.949 -21.647 1.00 95.06 299 ALA A CA 1
ATOM 2230 C C . ALA A 1 299 ? -9.001 12.621 -22.120 1.00 95.06 299 ALA A C 1
ATOM 2232 O O . ALA A 1 299 ? -8.136 12.896 -21.291 1.00 95.06 299 ALA A O 1
ATOM 2233 N N . ASP A 1 300 ? -8.885 12.956 -23.407 1.00 95.81 300 ASP A N 1
ATOM 2234 C CA . ASP A 1 300 ? -7.721 13.654 -23.965 1.00 95.81 300 ASP A CA 1
ATOM 2235 C C . ASP A 1 300 ? -7.535 15.049 -23.346 1.00 95.81 300 ASP A C 1
ATOM 2237 O O . ASP A 1 300 ? -6.420 15.420 -22.967 1.00 95.81 300 ASP A O 1
ATOM 2241 N N . GLU A 1 301 ? -8.619 15.818 -23.186 1.00 96.06 301 GLU A N 1
ATOM 2242 C CA . GLU A 1 301 ? -8.558 17.134 -22.539 1.00 96.06 301 GLU A CA 1
ATOM 2243 C C . GLU A 1 301 ? -8.126 17.016 -21.068 1.00 96.06 301 GLU A C 1
ATOM 2245 O O . GLU A 1 301 ? -7.261 17.767 -20.606 1.00 96.06 301 GLU A O 1
ATOM 2250 N N . LEU A 1 302 ? -8.676 16.042 -20.334 1.00 96.38 302 LEU A N 1
ATOM 2251 C CA . LEU A 1 302 ? -8.298 15.782 -18.945 1.00 96.38 302 LEU A CA 1
ATOM 2252 C C . LEU A 1 302 ? -6.843 15.327 -18.822 1.00 96.38 302 LEU A C 1
ATOM 2254 O O . LEU A 1 302 ? -6.152 15.801 -17.921 1.00 96.38 302 LEU A O 1
ATOM 2258 N N . VAL A 1 303 ? -6.358 14.454 -19.712 1.00 97.44 303 VAL A N 1
ATOM 2259 C CA . VAL A 1 303 ? -4.954 14.022 -19.724 1.00 97.44 303 VAL A CA 1
ATOM 2260 C C . VAL A 1 303 ? -4.049 15.221 -19.978 1.00 97.44 303 VAL A C 1
ATOM 2262 O O . VAL A 1 303 ? -3.092 15.412 -19.229 1.00 97.44 303 VAL A O 1
ATOM 2265 N N . ALA A 1 304 ? -4.365 16.081 -20.950 1.00 96.06 304 ALA A N 1
ATOM 2266 C CA . ALA A 1 304 ? -3.576 17.279 -21.228 1.00 96.06 304 ALA A CA 1
ATOM 2267 C C . ALA A 1 304 ? -3.505 18.226 -20.013 1.00 96.06 304 ALA A C 1
ATOM 2269 O O . ALA A 1 304 ? -2.416 18.663 -19.622 1.00 96.06 304 ALA A O 1
ATOM 2270 N N . LEU A 1 305 ? -4.646 18.511 -19.374 1.00 96.19 305 LEU A N 1
ATOM 2271 C CA . LEU A 1 305 ? -4.718 19.379 -18.195 1.00 96.19 305 LEU A CA 1
ATOM 2272 C C . LEU A 1 305 ? -3.990 18.772 -16.990 1.00 96.19 305 LEU A C 1
ATOM 2274 O O . LEU A 1 305 ? -3.127 19.428 -16.405 1.00 96.19 305 LEU A O 1
ATOM 2278 N N . ALA A 1 306 ? -4.304 17.524 -16.634 1.00 96.50 306 ALA A N 1
ATOM 2279 C CA . ALA A 1 306 ? -3.734 16.849 -15.471 1.00 96.50 306 ALA A CA 1
ATOM 2280 C C . ALA A 1 306 ? -2.223 16.630 -15.627 1.00 96.50 306 ALA A C 1
ATOM 2282 O O . ALA A 1 306 ? -1.468 16.864 -14.684 1.00 96.50 306 ALA A O 1
ATOM 2283 N N . THR A 1 307 ? -1.763 16.277 -16.832 1.00 96.94 307 THR A N 1
ATOM 2284 C CA . THR A 1 307 ? -0.331 16.158 -17.140 1.00 96.94 307 THR A CA 1
ATOM 2285 C C . THR A 1 307 ? 0.358 17.503 -16.951 1.00 96.94 307 THR A C 1
ATOM 2287 O O . THR A 1 307 ? 1.381 17.568 -16.273 1.00 96.94 307 THR A O 1
ATOM 2290 N N . THR A 1 308 ? -0.220 18.594 -17.465 1.00 95.56 308 THR A N 1
ATOM 2291 C CA . THR A 1 308 ? 0.352 19.939 -17.296 1.00 95.56 308 THR A CA 1
ATOM 2292 C C . THR A 1 308 ? 0.463 20.318 -15.818 1.00 95.56 308 THR A C 1
ATOM 2294 O O . THR A 1 308 ? 1.513 20.798 -15.399 1.00 95.56 308 THR A O 1
ATOM 2297 N N . VAL A 1 309 ? -0.578 20.056 -15.015 1.00 96.12 309 VAL A N 1
ATOM 2298 C CA . VAL A 1 309 ? -0.572 20.309 -13.561 1.00 96.12 309 VAL A CA 1
ATOM 2299 C C . VAL A 1 309 ? 0.515 19.496 -12.857 1.00 96.12 309 VAL A C 1
ATOM 2301 O O . VAL A 1 309 ? 1.244 20.045 -12.035 1.00 96.12 309 VAL A O 1
ATOM 2304 N N . VAL A 1 310 ? 0.660 18.210 -13.186 1.00 96.19 310 VAL A N 1
ATOM 2305 C CA . VAL A 1 310 ? 1.666 17.343 -12.557 1.00 96.19 310 VAL A CA 1
ATOM 2306 C C . VAL A 1 310 ? 3.100 17.784 -12.896 1.00 96.19 310 VAL A C 1
ATOM 2308 O O . VAL A 1 310 ? 3.986 17.737 -12.043 1.00 96.19 310 VAL A O 1
ATOM 2311 N N . HIS A 1 311 ? 3.334 18.292 -14.109 1.00 92.62 311 HIS A N 1
ATOM 2312 C CA . HIS A 1 311 ? 4.670 18.662 -14.590 1.00 92.62 311 HIS A CA 1
ATOM 2313 C C . HIS A 1 311 ? 5.153 20.057 -14.164 1.00 92.62 311 HIS A C 1
ATOM 2315 O O . HIS A 1 311 ? 6.300 20.413 -14.436 1.00 92.62 311 HIS A O 1
ATOM 2321 N N . THR A 1 312 ? 4.344 20.856 -13.464 1.00 90.88 312 THR A N 1
ATOM 2322 C CA . THR A 1 312 ? 4.784 22.184 -12.992 1.00 90.88 312 THR A CA 1
ATOM 2323 C C . THR A 1 312 ? 5.773 22.126 -11.823 1.00 90.88 312 THR A C 1
ATOM 2325 O O . THR A 1 312 ? 6.354 23.149 -11.461 1.00 90.88 312 THR A O 1
ATOM 2328 N N . GLY A 1 313 ? 5.970 20.948 -11.217 1.00 86.94 313 GLY A N 1
ATOM 2329 C CA . GLY A 1 313 ? 6.840 20.741 -10.054 1.00 86.94 313 GLY A CA 1
ATOM 2330 C C . GLY A 1 313 ? 6.191 21.078 -8.705 1.00 86.94 313 GLY A C 1
ATOM 2331 O O . GLY A 1 313 ? 6.854 20.986 -7.674 1.00 86.94 313 GLY A O 1
ATOM 2332 N N . SER A 1 314 ? 4.905 21.446 -8.694 1.00 91.62 314 SER A N 1
ATOM 2333 C CA . SER A 1 314 ? 4.118 21.742 -7.486 1.00 91.62 314 SER A CA 1
ATOM 2334 C C . SER A 1 314 ? 2.907 20.814 -7.324 1.00 91.62 314 SER A C 1
ATOM 2336 O O . SER A 1 314 ? 1.894 21.214 -6.746 1.00 91.62 314 SER A O 1
ATOM 2338 N N . ALA A 1 315 ? 2.981 19.617 -7.902 1.00 94.69 315 ALA A N 1
ATOM 2339 C CA . ALA A 1 315 ? 1.896 18.649 -7.908 1.00 94.69 315 ALA A CA 1
ATOM 2340 C C . ALA A 1 315 ? 1.654 18.059 -6.513 1.00 94.69 315 ALA A C 1
ATOM 2342 O O . ALA A 1 315 ? 2.588 17.691 -5.799 1.00 94.69 315 ALA A O 1
ATOM 2343 N N . GLU A 1 316 ? 0.386 17.941 -6.143 1.00 96.00 316 GLU A N 1
ATOM 2344 C CA . GLU A 1 316 ? -0.067 17.285 -4.922 1.00 96.00 316 GLU A CA 1
ATOM 2345 C C . GLU A 1 316 ? -0.549 15.857 -5.228 1.00 96.00 316 GLU A C 1
ATOM 2347 O O . GLU A 1 316 ? -0.808 15.491 -6.376 1.00 96.00 316 GLU A O 1
ATOM 2352 N N . ALA A 1 317 ? -0.732 15.026 -4.197 1.00 95.19 317 ALA A N 1
ATOM 2353 C CA . ALA A 1 317 ? -1.252 13.666 -4.380 1.00 95.19 317 ALA A CA 1
ATOM 2354 C C . ALA A 1 317 ? -2.636 13.635 -5.052 1.00 95.19 317 ALA A C 1
ATOM 2356 O O . ALA A 1 317 ? -2.923 12.715 -5.819 1.00 95.19 317 ALA A O 1
ATOM 2357 N N . ALA A 1 318 ? -3.470 14.649 -4.806 1.00 96.19 318 ALA A N 1
ATOM 2358 C CA . ALA A 1 318 ? -4.747 14.815 -5.490 1.00 96.19 318 ALA A CA 1
ATOM 2359 C C . ALA A 1 318 ? -4.577 15.015 -7.007 1.00 96.19 318 ALA A C 1
ATOM 2361 O O . ALA A 1 318 ? -5.334 14.432 -7.780 1.00 96.19 318 ALA A O 1
ATOM 2362 N N . ASP A 1 319 ? -3.560 15.767 -7.442 1.00 97.06 319 ASP A N 1
ATOM 2363 C CA . ASP A 1 319 ? -3.289 15.990 -8.867 1.00 97.06 319 ASP A CA 1
ATOM 2364 C C . ASP A 1 319 ? -2.860 14.681 -9.550 1.00 97.06 319 ASP A C 1
ATOM 2366 O O . ASP A 1 319 ? -3.375 14.335 -10.612 1.00 97.06 319 ASP A O 1
ATOM 2370 N N . HIS A 1 320 ? -2.000 13.890 -8.896 1.00 96.94 320 HIS A N 1
ATOM 2371 C CA . HIS A 1 320 ? -1.617 12.560 -9.385 1.00 96.94 320 HIS A CA 1
ATOM 2372 C C . HIS A 1 320 ? -2.797 11.579 -9.441 1.00 96.94 320 HIS A C 1
ATOM 2374 O O . HIS A 1 320 ? -2.861 10.745 -10.344 1.00 96.94 320 HIS A O 1
ATOM 2380 N N . LEU A 1 321 ? -3.752 11.670 -8.509 1.00 97.25 321 LEU A N 1
ATOM 2381 C CA . LEU A 1 321 ? -4.957 10.841 -8.548 1.00 97.25 321 LEU A CA 1
ATOM 2382 C C . LEU A 1 321 ? -5.847 11.198 -9.746 1.00 97.25 321 LEU A C 1
ATOM 2384 O O . LEU A 1 321 ? -6.393 10.303 -10.392 1.00 97.25 321 LEU A O 1
ATOM 2388 N N . LEU A 1 322 ? -5.985 12.491 -10.048 1.00 97.19 322 LEU A N 1
ATOM 2389 C CA . LEU A 1 322 ? -6.753 12.961 -11.200 1.00 97.19 322 LEU A CA 1
ATOM 2390 C C . LEU A 1 322 ? -6.055 12.631 -12.527 1.00 97.19 322 LEU A C 1
ATOM 2392 O O . LEU A 1 322 ? -6.736 12.249 -13.476 1.00 97.19 322 LEU A O 1
ATOM 2396 N N . LEU A 1 323 ? -4.719 12.668 -12.581 1.00 97.75 323 LEU A N 1
ATOM 2397 C CA . LEU A 1 323 ? -3.962 12.167 -13.733 1.00 97.75 323 LEU A CA 1
ATOM 2398 C C . LEU A 1 323 ? -4.177 10.659 -13.935 1.00 97.75 323 LEU A C 1
ATOM 2400 O O . LEU A 1 323 ? -4.469 10.226 -15.047 1.00 97.75 323 LEU A O 1
ATOM 2404 N N . ALA A 1 324 ? -4.123 9.863 -12.861 1.00 97.50 324 ALA A N 1
ATOM 2405 C CA . ALA A 1 324 ? -4.407 8.430 -12.935 1.00 97.50 324 ALA A CA 1
ATOM 2406 C C . ALA A 1 324 ? -5.835 8.146 -13.437 1.00 97.50 324 ALA A C 1
ATOM 2408 O O . ALA A 1 324 ? -6.034 7.229 -14.235 1.00 97.50 324 ALA A O 1
ATOM 2409 N N . LEU A 1 325 ? -6.825 8.939 -13.005 1.00 97.56 325 LEU A N 1
ATOM 2410 C CA . LEU A 1 325 ? -8.192 8.877 -13.529 1.00 97.56 325 LEU A CA 1
ATOM 2411 C C . LEU A 1 325 ? -8.220 9.176 -15.034 1.00 97.56 325 LEU A C 1
ATOM 2413 O O . LEU A 1 325 ? -8.777 8.380 -15.784 1.00 97.56 325 LEU A O 1
ATOM 2417 N N . ALA A 1 326 ? -7.619 10.285 -15.468 1.00 97.31 326 ALA A N 1
ATOM 2418 C CA . ALA A 1 326 ? -7.629 10.718 -16.864 1.00 97.31 326 ALA A CA 1
ATOM 2419 C C . ALA A 1 326 ? -6.989 9.677 -17.800 1.00 97.31 326 ALA A C 1
ATOM 2421 O O . ALA A 1 326 ? -7.599 9.286 -18.793 1.00 97.31 326 ALA A O 1
ATOM 2422 N N . LEU A 1 327 ? -5.817 9.151 -17.432 1.00 97.50 327 LEU A N 1
ATOM 2423 C CA . LEU A 1 327 ? -5.129 8.096 -18.183 1.00 97.50 327 LEU A CA 1
ATOM 2424 C C . LEU A 1 327 ? -5.934 6.787 -18.210 1.00 97.50 327 LEU A C 1
ATOM 2426 O O . LEU A 1 327 ? -6.026 6.134 -19.244 1.00 97.50 327 LEU A O 1
ATOM 2430 N N . THR A 1 328 ? -6.605 6.435 -17.105 1.00 96.88 328 THR A N 1
ATOM 2431 C CA . THR A 1 328 ? -7.506 5.267 -17.069 1.00 96.88 328 THR A CA 1
ATOM 2432 C C . THR A 1 328 ? -8.712 5.448 -17.994 1.00 96.88 328 THR A C 1
ATOM 2434 O O . THR A 1 328 ? -9.162 4.482 -18.608 1.00 96.88 328 THR A O 1
ATOM 2437 N N . LEU A 1 329 ? -9.267 6.662 -18.088 1.00 96.38 329 LEU A N 1
ATOM 2438 C CA . LEU A 1 329 ? -10.360 6.962 -19.017 1.00 96.38 329 LEU A CA 1
ATOM 2439 C C . LEU A 1 329 ? -9.886 6.829 -20.465 1.00 96.38 329 LEU A C 1
ATOM 2441 O O . LEU A 1 329 ? -10.552 6.159 -21.250 1.00 96.38 329 LEU A O 1
ATOM 2445 N N . ARG A 1 330 ? -8.720 7.397 -20.790 1.00 96.31 330 ARG A N 1
ATOM 2446 C CA . ARG A 1 330 ? -8.140 7.376 -22.137 1.00 96.31 330 ARG A CA 1
ATOM 2447 C C . ARG A 1 330 ? -7.784 5.964 -22.600 1.00 96.31 330 ARG A C 1
ATOM 2449 O O . ARG A 1 330 ? -8.273 5.543 -23.640 1.00 96.31 330 ARG A O 1
ATOM 2456 N N . SER A 1 331 ? -7.090 5.194 -21.761 1.00 95.38 331 SER A N 1
ATOM 2457 C CA . SER A 1 331 ? -6.767 3.774 -21.989 1.00 95.38 331 SER A CA 1
ATOM 2458 C C . SER A 1 331 ? -8.003 2.904 -22.267 1.00 95.38 331 SER A C 1
ATOM 2460 O O . SER A 1 331 ? -7.915 1.878 -22.930 1.00 95.38 331 SER A O 1
ATOM 2462 N N . ARG A 1 332 ? -9.182 3.297 -21.762 1.00 94.75 332 ARG A N 1
ATOM 2463 C CA . ARG A 1 332 ? -10.445 2.584 -22.014 1.00 94.75 332 ARG A CA 1
ATOM 2464 C C . ARG A 1 332 ? -11.226 3.091 -23.216 1.00 94.75 332 ARG A C 1
ATOM 2466 O O . ARG A 1 332 ? -12.125 2.387 -23.669 1.00 94.75 332 ARG A O 1
ATOM 2473 N N . ALA A 1 333 ? -10.973 4.323 -23.632 1.00 93.19 333 ALA A N 1
ATOM 2474 C CA . ALA A 1 333 ? -11.653 4.958 -24.747 1.00 93.19 333 ALA A CA 1
ATOM 2475 C C . ALA A 1 333 ? -10.912 4.704 -26.073 1.00 93.19 333 ALA A C 1
ATOM 2477 O O . ALA A 1 333 ? -11.545 4.699 -27.127 1.00 93.19 333 ALA A O 1
ATOM 2478 N N . ASP A 1 334 ? -9.596 4.478 -26.009 1.00 89.56 334 ASP A N 1
ATOM 2479 C CA . ASP A 1 334 ? -8.733 4.156 -27.143 1.00 89.56 334 ASP A CA 1
ATOM 2480 C C . ASP A 1 334 ? -8.407 2.650 -27.186 1.00 89.56 334 ASP A C 1
ATOM 2482 O O . ASP A 1 334 ? -7.874 2.096 -26.229 1.00 89.56 334 ASP A O 1
ATOM 2486 N N . ASP A 1 335 ? -8.694 1.989 -28.311 1.00 87.12 335 ASP A N 1
ATOM 2487 C CA . ASP A 1 335 ? -8.272 0.601 -28.592 1.00 87.12 335 ASP A CA 1
ATOM 2488 C C . ASP A 1 335 ? -6.877 0.546 -29.264 1.00 87.12 335 ASP A C 1
ATOM 2490 O O . ASP A 1 335 ? -6.423 -0.503 -29.734 1.00 87.12 335 ASP A O 1
ATOM 2494 N N . GLY A 1 336 ? -6.207 1.696 -29.384 1.00 89.19 336 GLY A N 1
ATOM 2495 C CA . GLY A 1 336 ? -4.907 1.854 -30.014 1.00 89.19 336 GLY A CA 1
ATOM 2496 C C . GLY A 1 336 ? -3.734 1.266 -29.215 1.00 89.19 336 GLY A C 1
ATOM 2497 O O . GLY A 1 336 ? -3.848 0.932 -28.036 1.00 89.19 336 GLY A O 1
ATOM 2498 N N . PRO A 1 337 ? -2.543 1.173 -29.839 1.00 79.94 337 PRO A N 1
ATOM 2499 C CA . PRO A 1 337 ? -1.338 0.642 -29.196 1.00 79.94 337 PRO A CA 1
ATOM 2500 C C . PRO A 1 337 ? -0.859 1.461 -27.982 1.00 79.94 337 PRO A C 1
ATOM 2502 O O . PRO A 1 337 ? -0.046 0.958 -27.215 1.00 79.94 337 PRO A O 1
ATOM 2505 N N . GLY A 1 338 ? -1.352 2.692 -27.797 1.00 85.81 338 GLY A N 1
ATOM 2506 C CA . GLY A 1 338 ? -1.045 3.535 -26.634 1.00 85.81 338 GLY A CA 1
ATOM 2507 C C . GLY A 1 338 ? -1.839 3.186 -25.370 1.00 85.81 338 GLY A C 1
ATOM 2508 O O . GLY A 1 338 ? -1.467 3.618 -24.285 1.00 85.81 338 GLY A O 1
ATOM 2509 N N . ALA A 1 339 ? -2.894 2.369 -25.470 1.00 89.25 339 ALA A N 1
ATOM 2510 C CA . ALA A 1 339 ? -3.761 2.061 -24.333 1.00 89.25 339 ALA A CA 1
ATOM 2511 C C . ALA A 1 339 ? -3.033 1.336 -23.185 1.00 89.25 339 ALA A C 1
ATOM 2513 O O . ALA A 1 339 ? -3.367 1.537 -22.015 1.00 89.25 339 ALA A O 1
ATOM 2514 N N . GLU A 1 340 ? -2.041 0.497 -23.503 1.00 87.56 340 GLU A N 1
ATOM 2515 C CA . GLU A 1 340 ? -1.224 -0.207 -22.505 1.00 87.56 340 GLU A CA 1
ATOM 2516 C C . GLU A 1 340 ? -0.239 0.741 -21.801 1.00 87.56 340 GLU A C 1
ATOM 2518 O O . GLU A 1 340 ? -0.081 0.658 -20.583 1.00 87.56 340 GLU A O 1
ATOM 2523 N N . GLU A 1 341 ? 0.354 1.681 -22.543 1.00 88.81 341 GLU A N 1
ATOM 2524 C CA . GLU A 1 341 ? 1.240 2.723 -22.006 1.00 88.81 341 GLU A CA 1
ATOM 2525 C C . GLU A 1 341 ? 0.473 3.657 -21.058 1.00 88.81 341 GLU A C 1
ATOM 2527 O O . GLU A 1 341 ? 0.873 3.828 -19.907 1.00 88.81 341 GLU A O 1
ATOM 2532 N N . ASP A 1 342 ? -0.705 4.135 -21.476 1.00 92.25 342 ASP A N 1
ATOM 2533 C CA . ASP A 1 342 ? -1.585 4.951 -20.631 1.00 92.25 342 ASP A CA 1
ATOM 2534 C C . ASP A 1 342 ? -1.997 4.199 -19.345 1.00 92.25 342 ASP A C 1
ATOM 2536 O O . ASP A 1 342 ? -2.078 4.792 -18.266 1.00 92.25 342 ASP A O 1
ATOM 2540 N N . ALA A 1 343 ? -2.237 2.881 -19.413 1.00 92.69 343 ALA A N 1
ATOM 2541 C CA . ALA A 1 343 ? -2.554 2.075 -18.230 1.00 92.69 343 ALA A CA 1
ATOM 2542 C C . ALA A 1 343 ? -1.364 1.955 -17.261 1.00 92.69 343 ALA A C 1
ATOM 2544 O O . ALA A 1 343 ? -1.553 1.990 -16.040 1.00 92.69 343 ALA A O 1
ATOM 2545 N N . ASP A 1 344 ? -0.143 1.816 -17.777 1.00 90.12 344 ASP A N 1
ATOM 2546 C CA . ASP A 1 344 ? 1.078 1.778 -16.969 1.00 90.12 344 ASP A CA 1
ATOM 2547 C C . ASP A 1 344 ? 1.372 3.128 -16.301 1.00 90.12 344 ASP A C 1
ATOM 2549 O O . ASP A 1 344 ? 1.686 3.170 -15.102 1.00 90.12 344 ASP A O 1
ATOM 2553 N N . ASP A 1 345 ? 1.180 4.227 -17.025 1.00 93.12 345 ASP A N 1
ATOM 2554 C CA . ASP A 1 345 ? 1.320 5.585 -16.499 1.00 93.12 345 ASP A CA 1
ATOM 2555 C C . ASP A 1 345 ? 0.231 5.901 -15.463 1.00 93.12 345 ASP A C 1
ATOM 2557 O O . ASP A 1 345 ? 0.502 6.514 -14.419 1.00 93.12 345 ASP A O 1
ATOM 2561 N N . ALA A 1 346 ? -0.992 5.397 -15.673 1.00 95.69 346 ALA A N 1
ATOM 2562 C CA . ALA A 1 346 ? -2.065 5.472 -14.687 1.00 95.69 346 ALA A CA 1
ATOM 2563 C C . ALA A 1 346 ? -1.685 4.740 -13.391 1.00 95.69 346 ALA A C 1
ATOM 2565 O O . ALA A 1 346 ? -1.875 5.282 -12.297 1.00 95.69 346 ALA A O 1
ATOM 2566 N N . ARG A 1 347 ? -1.101 3.534 -13.483 1.00 94.12 347 ARG A N 1
ATOM 2567 C CA . ARG A 1 347 ? -0.609 2.779 -12.312 1.00 94.12 347 ARG A CA 1
ATOM 2568 C C . ARG A 1 347 ? 0.508 3.521 -11.585 1.00 94.12 347 ARG A C 1
ATOM 2570 O O . ARG A 1 347 ? 0.552 3.496 -10.353 1.00 94.12 347 ARG A O 1
ATOM 2577 N N . ALA A 1 348 ? 1.430 4.149 -12.311 1.00 92.00 348 ALA A N 1
ATOM 2578 C CA . ALA A 1 348 ? 2.508 4.935 -11.715 1.00 92.00 348 ALA A CA 1
ATOM 2579 C C . ALA A 1 348 ? 1.963 6.156 -10.961 1.00 92.00 348 ALA A C 1
ATOM 2581 O O . ALA A 1 348 ? 2.215 6.299 -9.761 1.00 92.00 348 ALA A O 1
ATOM 2582 N N . SER A 1 349 ? 1.109 6.946 -11.614 1.00 95.38 349 SER A N 1
ATOM 2583 C CA . SER A 1 349 ? 0.449 8.107 -11.010 1.00 95.38 349 SER A CA 1
ATOM 2584 C C . SER A 1 349 ? -0.386 7.722 -9.785 1.00 95.38 349 SER A C 1
ATOM 2586 O O . SER A 1 349 ? -0.315 8.383 -8.748 1.00 95.38 349 SER A O 1
ATOM 2588 N N . LEU A 1 350 ? -1.111 6.599 -9.844 1.00 96.25 350 LEU A N 1
ATOM 2589 C CA . LEU A 1 350 ? -1.895 6.093 -8.716 1.00 96.25 350 LEU A CA 1
ATOM 2590 C C . LEU A 1 350 ? -1.014 5.710 -7.515 1.00 96.25 350 LEU A C 1
ATOM 2592 O O . LEU A 1 350 ? -1.383 5.982 -6.371 1.00 96.25 350 LEU A O 1
ATOM 2596 N N . ARG A 1 351 ? 0.154 5.095 -7.750 1.00 92.56 351 ARG A N 1
ATOM 2597 C CA . ARG A 1 351 ? 1.121 4.771 -6.686 1.00 92.56 351 ARG A CA 1
ATOM 2598 C C . ARG A 1 351 ? 1.672 6.036 -6.027 1.00 92.56 351 ARG A C 1
ATOM 2600 O O . ARG A 1 351 ? 1.772 6.072 -4.799 1.00 92.56 351 ARG A O 1
ATOM 2607 N N . THR A 1 352 ? 1.969 7.071 -6.812 1.00 93.19 352 THR A N 1
ATOM 2608 C CA . THR A 1 352 ? 2.409 8.376 -6.297 1.00 93.19 352 THR A CA 1
ATOM 2609 C C . THR A 1 352 ? 1.313 9.030 -5.458 1.00 93.19 352 THR A C 1
ATOM 2611 O O . THR A 1 352 ? 1.564 9.374 -4.301 1.00 93.19 352 THR A O 1
ATOM 2614 N N . ALA A 1 353 ? 0.076 9.080 -5.963 1.00 94.88 353 ALA A N 1
ATOM 2615 C CA . ALA A 1 353 ? -1.080 9.585 -5.222 1.00 94.88 353 ALA A CA 1
ATOM 2616 C C . ALA A 1 353 ? -1.286 8.855 -3.885 1.00 94.88 353 ALA A C 1
ATOM 2618 O O . ALA A 1 353 ? -1.475 9.486 -2.848 1.00 94.88 353 ALA A O 1
ATOM 2619 N N . ALA A 1 354 ? -1.181 7.523 -3.883 1.00 91.81 354 ALA A N 1
ATOM 2620 C CA . ALA A 1 354 ? -1.363 6.706 -2.685 1.00 91.81 354 ALA A CA 1
ATOM 2621 C C . ALA A 1 354 ? -0.280 6.896 -1.610 1.00 91.81 354 ALA A C 1
ATOM 2623 O O . ALA A 1 354 ? -0.476 6.497 -0.459 1.00 91.81 354 ALA A O 1
ATOM 2624 N N . SER A 1 355 ? 0.869 7.464 -1.981 1.00 88.88 355 SER A N 1
ATOM 2625 C CA . SER A 1 355 ? 1.970 7.749 -1.060 1.00 88.88 355 SER A CA 1
ATOM 2626 C C . SER A 1 355 ? 1.861 9.114 -0.371 1.00 88.88 355 SER A C 1
ATOM 2628 O O . SER A 1 355 ? 2.497 9.310 0.668 1.00 88.88 355 SER A O 1
ATOM 2630 N N . GLY A 1 356 ? 1.065 10.037 -0.921 1.00 90.56 356 GLY A N 1
ATOM 2631 C CA . GLY A 1 356 ? 0.870 11.376 -0.370 1.00 90.56 356 GLY A CA 1
ATOM 2632 C C . GLY A 1 356 ? -0.411 11.525 0.451 1.00 90.56 356 GLY A C 1
ATOM 2633 O O . GLY A 1 356 ? -1.134 10.564 0.716 1.00 90.56 356 GLY A O 1
ATOM 2634 N N . GLU A 1 357 ? -0.676 12.755 0.888 1.00 90.44 357 GLU A N 1
ATOM 2635 C CA . GLU A 1 357 ? -1.888 13.094 1.632 1.00 90.44 357 GLU A CA 1
ATOM 2636 C C . GLU A 1 357 ? -3.035 13.369 0.658 1.00 90.44 357 GLU A C 1
ATOM 2638 O O . GLU A 1 357 ? -2.966 14.279 -0.166 1.00 90.44 357 GLU A O 1
ATOM 2643 N N . LEU A 1 358 ? -4.088 12.560 0.751 1.00 92.44 358 LEU A N 1
ATOM 2644 C CA . LEU A 1 358 ? -5.301 12.722 -0.038 1.00 92.44 358 LEU A CA 1
ATOM 2645 C C . LEU A 1 358 ? -6.430 13.260 0.835 1.00 92.44 358 LEU A C 1
ATOM 2647 O O . LEU A 1 358 ? -6.560 12.844 1.994 1.00 92.44 358 LEU A O 1
ATOM 2651 N N . PRO A 1 359 ? -7.293 14.121 0.278 1.00 91.88 359 PRO A N 1
ATOM 2652 C CA . PRO A 1 359 ? -8.496 14.506 0.983 1.00 91.88 359 PRO A CA 1
ATOM 2653 C C . PRO A 1 359 ? -9.405 13.269 1.173 1.00 91.88 359 PRO A C 1
ATOM 2655 O O . PRO A 1 359 ? -9.390 12.354 0.339 1.00 91.88 359 PRO A O 1
ATOM 2658 N N . PRO A 1 360 ? -10.166 13.166 2.280 1.00 88.25 360 PRO A N 1
ATOM 2659 C CA . PRO A 1 360 ? -10.967 11.979 2.596 1.00 88.25 360 PRO A CA 1
ATOM 2660 C C . PRO A 1 360 ? -11.906 11.523 1.469 1.00 88.25 360 PRO A C 1
ATOM 2662 O O . PRO A 1 360 ? -12.034 10.320 1.227 1.00 88.25 360 PRO A O 1
ATOM 2665 N N . GLU A 1 361 ? -12.507 12.474 0.757 1.00 91.31 361 GLU A N 1
ATOM 2666 C CA . GLU A 1 361 ? -13.414 12.278 -0.377 1.00 91.31 361 GLU A CA 1
ATOM 2667 C C . GLU A 1 361 ? -12.743 11.655 -1.612 1.00 91.31 361 GLU A C 1
ATOM 2669 O O . GLU A 1 361 ? -13.406 10.985 -2.402 1.00 91.31 361 GLU A O 1
ATOM 2674 N N . ALA A 1 362 ? -11.420 11.780 -1.751 1.00 94.25 362 ALA A N 1
ATOM 2675 C CA . ALA A 1 362 ? -10.658 11.195 -2.853 1.00 94.25 362 ALA A CA 1
ATOM 2676 C C . ALA A 1 362 ? -10.347 9.702 -2.648 1.00 94.25 362 ALA A C 1
ATOM 2678 O O . ALA A 1 362 ? -10.048 8.973 -3.598 1.00 94.25 362 ALA A O 1
ATOM 2679 N N . PHE A 1 363 ? -10.421 9.208 -1.410 1.00 94.19 363 PHE A N 1
ATOM 2680 C CA . PHE A 1 363 ? -10.033 7.836 -1.085 1.00 94.19 363 PHE A CA 1
ATOM 2681 C C . PHE A 1 363 ? -10.900 6.753 -1.763 1.00 94.19 363 PHE A C 1
ATOM 2683 O O . PHE A 1 363 ? -10.333 5.787 -2.281 1.00 94.19 363 PHE A O 1
ATOM 2690 N N . PRO A 1 364 ? -12.242 6.881 -1.839 1.00 94.00 364 PRO A N 1
ATOM 2691 C CA . PRO A 1 364 ? -13.075 5.987 -2.646 1.00 94.00 364 PRO A CA 1
ATOM 2692 C C . PRO A 1 364 ? -12.621 5.877 -4.106 1.00 94.00 364 PRO A C 1
ATOM 2694 O O . PRO A 1 364 ? -12.583 4.770 -4.647 1.00 94.00 364 PRO A O 1
ATOM 2697 N N . LEU A 1 365 ? -12.239 6.998 -4.731 1.00 95.31 365 LEU A N 1
ATOM 2698 C CA . LEU A 1 365 ? -11.744 7.007 -6.106 1.00 95.31 365 LEU A CA 1
ATOM 2699 C C . LEU A 1 365 ? -10.416 6.251 -6.225 1.00 95.31 365 LEU A C 1
ATOM 2701 O O . LEU A 1 365 ? -10.282 5.404 -7.107 1.00 95.31 365 LEU A O 1
ATOM 2705 N N . LEU A 1 366 ? -9.474 6.482 -5.305 1.00 96.19 366 LEU A N 1
ATOM 2706 C CA . LEU A 1 366 ? -8.208 5.742 -5.266 1.00 96.19 366 LEU A CA 1
ATOM 2707 C C . LEU A 1 366 ? -8.440 4.228 -5.232 1.00 96.19 366 LEU A C 1
ATOM 2709 O O . LEU A 1 366 ? -7.802 3.493 -5.983 1.00 96.19 366 LEU A O 1
ATOM 2713 N N . LEU A 1 367 ? -9.372 3.748 -4.402 1.00 95.56 367 LEU A N 1
ATOM 2714 C CA . LEU A 1 367 ? -9.679 2.318 -4.322 1.00 95.56 367 LEU A CA 1
ATOM 2715 C C . LEU A 1 367 ? -10.316 1.778 -5.608 1.00 95.56 367 LEU A C 1
ATOM 2717 O O . LEU A 1 367 ? -9.992 0.665 -6.023 1.00 95.56 367 LEU A O 1
ATOM 2721 N N . ARG A 1 368 ? -11.201 2.550 -6.250 1.00 95.31 368 ARG A N 1
ATOM 2722 C CA . ARG A 1 368 ? -11.801 2.173 -7.540 1.00 95.31 368 ARG A CA 1
ATOM 2723 C C . ARG A 1 368 ? -10.736 2.010 -8.617 1.00 95.31 368 ARG A C 1
ATOM 2725 O O . ARG A 1 368 ? -10.736 0.992 -9.305 1.00 95.31 368 ARG A O 1
ATOM 2732 N N . LEU A 1 369 ? -9.830 2.979 -8.736 1.00 96.19 369 LEU A N 1
ATOM 2733 C CA . LEU A 1 369 ? -8.735 2.928 -9.705 1.00 96.19 369 LEU A CA 1
ATOM 2734 C C . LEU A 1 369 ? -7.774 1.778 -9.394 1.00 96.19 369 LEU A C 1
ATOM 2736 O O . LEU A 1 369 ? -7.435 1.019 -10.294 1.00 96.19 369 LEU A O 1
ATOM 2740 N N . ALA A 1 370 ? -7.425 1.567 -8.122 1.00 95.38 370 ALA A N 1
ATOM 2741 C CA . ALA A 1 370 ? -6.576 0.450 -7.704 1.00 95.38 370 ALA A CA 1
ATOM 2742 C C . ALA A 1 370 ? -7.179 -0.909 -8.078 1.00 95.38 370 ALA A C 1
ATOM 2744 O O . ALA A 1 370 ? -6.486 -1.762 -8.622 1.00 95.38 370 ALA A O 1
ATOM 2745 N N . HIS A 1 371 ? -8.481 -1.095 -7.844 1.00 95.12 371 HIS A N 1
ATOM 2746 C CA . HIS A 1 371 ? -9.179 -2.310 -8.255 1.00 95.12 371 HIS A CA 1
ATOM 2747 C C . HIS A 1 371 ? -9.185 -2.480 -9.780 1.00 95.12 371 HIS A C 1
ATOM 2749 O O . HIS A 1 371 ? -8.937 -3.574 -10.279 1.00 95.12 371 HIS A O 1
ATOM 2755 N N . ARG A 1 372 ? -9.467 -1.404 -10.524 1.00 94.50 372 ARG A N 1
ATOM 2756 C CA . ARG A 1 372 ? -9.551 -1.438 -11.991 1.00 94.50 372 ARG A CA 1
ATOM 2757 C C . ARG A 1 372 ? -8.212 -1.716 -12.664 1.00 94.50 372 ARG A C 1
ATOM 2759 O O . ARG A 1 372 ? -8.197 -2.420 -13.665 1.00 94.50 372 ARG A O 1
ATOM 2766 N N . LEU A 1 373 ? -7.125 -1.185 -12.117 1.00 93.19 373 LEU A N 1
ATOM 2767 C CA . LEU A 1 373 ? -5.775 -1.332 -12.662 1.00 93.19 373 LEU A CA 1
ATOM 2768 C C . LEU A 1 373 ? -5.036 -2.581 -12.140 1.00 93.19 373 LEU A C 1
ATOM 2770 O O . LEU A 1 373 ? -3.885 -2.786 -12.526 1.00 93.19 373 LEU A O 1
ATOM 2774 N N . ASP A 1 374 ? -5.687 -3.389 -11.289 1.00 90.94 374 ASP A N 1
ATOM 2775 C CA . ASP A 1 374 ? -5.102 -4.513 -10.532 1.00 90.94 374 ASP A CA 1
ATOM 2776 C C . ASP A 1 374 ? -3.841 -4.111 -9.739 1.00 90.94 374 ASP A C 1
ATOM 2778 O O . ASP A 1 374 ? -2.838 -4.820 -9.664 1.00 90.94 374 ASP A O 1
ATOM 2782 N N . GLU A 1 375 ? -3.881 -2.915 -9.146 1.00 89.62 375 GLU A N 1
ATOM 2783 C CA . GLU A 1 375 ? -2.733 -2.285 -8.500 1.00 89.62 375 GLU A CA 1
ATOM 2784 C C . GLU A 1 375 ? -2.828 -2.362 -6.970 1.00 89.62 375 GLU A C 1
ATOM 2786 O O . GLU A 1 375 ? -3.882 -2.175 -6.355 1.00 89.62 375 GLU A O 1
ATOM 2791 N N . HIS A 1 376 ? -1.681 -2.550 -6.315 1.00 88.31 376 HIS A N 1
ATOM 2792 C CA . HIS A 1 376 ? -1.589 -2.632 -4.855 1.00 88.31 376 HIS A CA 1
ATOM 2793 C C . HIS A 1 376 ? -1.442 -1.242 -4.216 1.00 88.31 376 HIS A C 1
ATOM 2795 O O . HIS A 1 376 ? -0.689 -1.056 -3.257 1.00 88.31 376 HIS A O 1
ATOM 2801 N N . ALA A 1 377 ? -2.164 -0.243 -4.728 1.00 77.94 377 ALA A N 1
ATOM 2802 C CA . ALA A 1 377 ? -1.999 1.155 -4.325 1.00 77.94 377 ALA A CA 1
ATOM 2803 C C . ALA A 1 377 ? -2.264 1.374 -2.821 1.00 77.94 377 ALA A C 1
ATOM 2805 O O . ALA A 1 377 ? -1.652 2.225 -2.187 1.00 77.94 377 ALA A O 1
ATOM 2806 N N . ALA A 1 378 ? -3.092 0.538 -2.189 1.00 86.50 378 ALA A N 1
ATOM 2807 C CA . ALA A 1 378 ? -3.448 0.653 -0.775 1.00 86.50 378 ALA A CA 1
ATOM 2808 C C . ALA A 1 378 ? -2.465 -0.046 0.198 1.00 86.50 378 ALA A C 1
ATOM 2810 O O . ALA A 1 378 ? -2.859 -0.437 1.301 1.00 86.50 378 ALA A O 1
ATOM 2811 N N . THR A 1 379 ? -1.182 -0.220 -0.156 1.00 87.88 379 THR A N 1
ATOM 2812 C CA . THR A 1 379 ? -0.198 -0.919 0.707 1.00 87.88 379 THR A CA 1
ATOM 2813 C C . THR A 1 379 ? -0.055 -0.308 2.107 1.00 87.88 379 THR A C 1
ATOM 2815 O O . THR A 1 379 ? 0.030 -1.053 3.089 1.00 87.88 379 THR A O 1
ATOM 2818 N N . GLY A 1 380 ? -0.076 1.026 2.226 1.00 88.38 380 GLY A N 1
ATOM 2819 C CA . GLY A 1 380 ? -0.034 1.732 3.512 1.00 88.38 380 GLY A CA 1
ATOM 2820 C C . GLY A 1 380 ? -1.252 1.425 4.390 1.00 88.38 380 GLY A C 1
ATOM 2821 O O . GLY A 1 380 ? -1.111 1.107 5.572 1.00 88.38 380 GLY A O 1
ATOM 2822 N N . VAL A 1 381 ? -2.443 1.406 3.787 1.00 92.69 381 VAL A N 1
ATOM 2823 C CA . VAL A 1 381 ? -3.699 1.013 4.444 1.00 92.69 381 VAL A CA 1
ATOM 2824 C C . VAL A 1 381 ? -3.657 -0.455 4.860 1.00 92.69 381 VAL A C 1
ATOM 2826 O O . VAL A 1 381 ? -4.000 -0.782 5.992 1.00 92.69 381 VAL A O 1
ATOM 2829 N N . ALA A 1 382 ? -3.169 -1.348 3.998 1.00 94.25 382 ALA A N 1
ATOM 2830 C CA . ALA A 1 382 ? -3.022 -2.766 4.317 1.00 94.25 382 ALA A CA 1
ATOM 2831 C C . ALA A 1 382 ? -2.060 -2.999 5.492 1.00 94.25 382 ALA A C 1
ATOM 2833 O O . ALA A 1 382 ? -2.341 -3.800 6.386 1.00 94.25 382 ALA A O 1
ATOM 2834 N N . ALA A 1 383 ? -0.944 -2.266 5.538 1.00 93.62 383 ALA A N 1
ATOM 2835 C CA . ALA A 1 383 ? -0.031 -2.285 6.675 1.00 93.62 383 ALA A CA 1
ATOM 2836 C C . ALA A 1 383 ? -0.708 -1.783 7.957 1.00 93.62 383 ALA A C 1
ATOM 2838 O O . ALA A 1 383 ? -0.594 -2.434 8.998 1.00 93.62 383 ALA A O 1
ATOM 2839 N N . ALA A 1 384 ? -1.465 -0.686 7.876 1.00 94.12 384 ALA A N 1
ATOM 2840 C CA . ALA A 1 384 ? -2.225 -0.161 9.002 1.00 94.12 384 ALA A CA 1
ATOM 2841 C C . ALA A 1 384 ? -3.274 -1.163 9.512 1.00 94.12 384 ALA A C 1
ATOM 2843 O O . ALA A 1 384 ? -3.341 -1.403 10.718 1.00 94.12 384 ALA A O 1
ATOM 2844 N N . LEU A 1 385 ? -4.012 -1.826 8.613 1.00 95.69 385 LEU A N 1
ATOM 2845 C CA . LEU A 1 385 ? -4.970 -2.888 8.940 1.00 95.69 385 LEU A CA 1
ATOM 2846 C C . LEU A 1 385 ? -4.316 -4.033 9.719 1.00 95.69 385 LEU A C 1
ATOM 2848 O O . LEU A 1 385 ? -4.831 -4.433 10.766 1.00 95.69 385 LEU A O 1
ATOM 2852 N N . ARG A 1 386 ? -3.150 -4.516 9.268 1.00 95.06 386 ARG A N 1
ATOM 2853 C CA . ARG A 1 386 ? -2.393 -5.559 9.981 1.00 95.06 386 ARG A CA 1
ATOM 2854 C C . ARG A 1 386 ? -1.991 -5.103 11.380 1.00 95.06 386 ARG A C 1
ATOM 2856 O O . ARG A 1 386 ? -2.182 -5.851 12.337 1.00 95.06 386 ARG A O 1
ATOM 2863 N N . THR A 1 387 ? -1.503 -3.871 11.516 1.00 94.19 387 THR A N 1
ATOM 2864 C CA . THR A 1 387 ? -1.123 -3.295 12.815 1.00 94.19 387 THR A CA 1
ATOM 2865 C C . THR A 1 387 ? -2.312 -3.208 13.769 1.00 94.19 387 THR A C 1
ATOM 2867 O O . THR A 1 387 ? -2.192 -3.536 14.953 1.00 94.19 387 THR A O 1
ATOM 2870 N N . VAL A 1 388 ? -3.494 -2.840 13.264 1.00 93.19 388 VAL A N 1
ATOM 2871 C CA . VAL A 1 388 ? -4.714 -2.814 14.080 1.00 93.19 388 VAL A CA 1
ATOM 2872 C C . VAL A 1 388 ? -5.390 -4.190 14.216 1.00 93.19 388 VAL A C 1
ATOM 2874 O O . VAL A 1 388 ? -6.325 -4.352 15.010 1.00 93.19 388 VAL A O 1
ATOM 2877 N N . GLY A 1 389 ? -4.878 -5.220 13.544 1.00 93.56 389 GLY A N 1
ATOM 2878 C CA . GLY A 1 389 ? -5.406 -6.582 13.575 1.00 93.56 389 GLY A CA 1
ATOM 2879 C C . GLY A 1 389 ? -6.784 -6.714 12.922 1.00 93.56 389 GLY A C 1
ATOM 2880 O O . GLY A 1 389 ? -7.607 -7.485 13.416 1.00 93.56 389 GLY A O 1
ATOM 2881 N N . ALA A 1 390 ? -7.056 -5.926 11.883 1.00 94.62 390 ALA A N 1
ATOM 2882 C CA . ALA A 1 390 ? -8.220 -6.078 11.017 1.00 94.62 390 ALA A CA 1
ATOM 2883 C C . ALA A 1 390 ? -7.839 -6.865 9.755 1.00 94.62 390 ALA A C 1
ATOM 2885 O O . ALA A 1 390 ? -6.709 -6.768 9.280 1.00 94.62 390 ALA A O 1
ATOM 2886 N N . ASP A 1 391 ? -8.788 -7.631 9.219 1.00 95.31 391 ASP A N 1
ATOM 2887 C CA . ASP A 1 391 ? -8.601 -8.452 8.021 1.00 95.31 391 ASP A CA 1
ATOM 2888 C C . ASP A 1 391 ? -8.843 -7.637 6.742 1.00 95.31 391 ASP A C 1
ATOM 2890 O O . ASP A 1 391 ? -8.216 -7.902 5.718 1.00 95.31 391 ASP A O 1
ATOM 2894 N N . ALA A 1 392 ? -9.729 -6.634 6.801 1.00 95.94 392 ALA A N 1
ATOM 2895 C CA . ALA A 1 392 ? -10.006 -5.742 5.679 1.00 95.94 392 ALA A CA 1
ATOM 2896 C C . ALA A 1 392 ? -10.539 -4.361 6.098 1.00 95.94 392 ALA A C 1
ATOM 2898 O O . ALA A 1 392 ? -11.122 -4.211 7.177 1.00 95.94 392 ALA A O 1
ATOM 2899 N N . LEU A 1 393 ? -10.384 -3.382 5.202 1.00 96.19 393 LEU A N 1
ATOM 2900 C CA . LEU A 1 393 ? -11.118 -2.113 5.197 1.00 96.19 393 LEU A CA 1
ATOM 2901 C C . LEU A 1 393 ? -12.239 -2.201 4.160 1.00 96.19 393 LEU A C 1
ATOM 2903 O O . LEU A 1 393 ? -11.967 -2.472 2.997 1.00 96.19 393 LEU A O 1
ATOM 2907 N N . ALA A 1 394 ? -13.473 -1.959 4.576 1.00 94.88 394 ALA A N 1
ATOM 2908 C CA . ALA A 1 394 ? -14.637 -1.829 3.722 1.00 94.88 394 ALA A CA 1
ATOM 2909 C C . ALA A 1 394 ? -14.951 -0.348 3.503 1.00 94.88 394 ALA A C 1
ATOM 2911 O O . ALA A 1 394 ? -15.073 0.413 4.465 1.00 94.88 394 ALA A O 1
ATOM 2912 N N . VAL A 1 395 ? -15.106 0.045 2.242 1.00 93.81 395 VAL A N 1
ATOM 2913 C CA . VAL A 1 395 ? -15.513 1.395 1.844 1.00 93.81 395 VAL A CA 1
ATOM 2914 C C . VAL A 1 395 ? -16.794 1.282 1.019 1.00 93.81 395 VAL A C 1
ATOM 2916 O O . VAL A 1 395 ? -16.737 0.740 -0.091 1.00 93.81 395 VAL A O 1
ATOM 2919 N N . PRO A 1 396 ? -17.945 1.742 1.544 1.00 91.31 396 PRO A N 1
ATOM 2920 C CA . PRO A 1 396 ? -19.203 1.765 0.810 1.00 91.31 396 PRO A CA 1
ATOM 2921 C C . PRO A 1 396 ? -19.082 2.539 -0.499 1.00 91.31 396 PRO A C 1
ATOM 2923 O O . PRO A 1 396 ? -18.366 3.534 -0.590 1.00 91.31 396 PRO A O 1
ATOM 2926 N N . GLN A 1 397 ? -19.799 2.068 -1.506 1.00 88.75 397 GLN A N 1
ATOM 2927 C CA . GLN A 1 397 ? -19.925 2.663 -2.826 1.00 88.75 397 GLN A CA 1
ATOM 2928 C C . GLN A 1 397 ? -21.413 2.679 -3.216 1.00 88.75 397 GLN A C 1
ATOM 2930 O O . GLN A 1 397 ? -22.165 1.840 -2.715 1.00 88.75 397 GLN A O 1
ATOM 2935 N N . PRO A 1 398 ? -21.852 3.562 -4.133 1.00 86.06 398 PRO A N 1
ATOM 2936 C CA . PRO A 1 398 ? -23.213 3.522 -4.677 1.00 86.06 398 PRO A CA 1
ATOM 2937 C C . PRO A 1 398 ? -23.634 2.137 -5.199 1.00 86.06 398 PRO A C 1
ATOM 2939 O O . PRO A 1 398 ? -24.794 1.757 -5.087 1.00 86.06 398 PRO A O 1
ATOM 2942 N N . ASP A 1 399 ? -22.681 1.374 -5.736 1.00 85.62 399 ASP A N 1
ATOM 2943 C CA . ASP A 1 399 ? -22.859 0.072 -6.380 1.00 85.62 399 ASP A CA 1
ATOM 2944 C C . ASP A 1 399 ? -22.422 -1.134 -5.520 1.00 85.62 399 ASP A C 1
ATOM 2946 O O . ASP A 1 399 ? -22.485 -2.275 -5.979 1.00 85.62 399 ASP A O 1
ATOM 2950 N N . GLY A 1 400 ? -22.003 -0.928 -4.265 1.00 90.75 400 GLY A N 1
ATOM 2951 C CA . GLY A 1 400 ? -21.591 -2.026 -3.384 1.00 90.75 400 GLY A CA 1
ATOM 2952 C C . GLY A 1 400 ? -20.580 -1.624 -2.313 1.00 90.75 400 GLY A C 1
ATOM 2953 O O . GLY A 1 400 ? -20.682 -0.568 -1.698 1.00 90.75 400 GLY A O 1
ATOM 2954 N N . VAL A 1 401 ? -19.601 -2.491 -2.047 1.00 92.25 401 VAL A N 1
ATOM 2955 C CA . VAL A 1 401 ? -18.518 -2.227 -1.088 1.00 92.25 401 VAL A CA 1
ATOM 2956 C C . VAL A 1 401 ? -17.187 -2.592 -1.732 1.00 92.25 401 VAL A C 1
ATOM 2958 O O . VAL A 1 401 ? -17.043 -3.687 -2.270 1.00 92.25 401 VAL A O 1
ATOM 2961 N N . LEU A 1 402 ? -16.193 -1.711 -1.637 1.00 94.44 402 LEU A N 1
ATOM 2962 C CA . LEU A 1 402 ? -14.809 -2.057 -1.963 1.00 94.44 402 LEU A CA 1
ATOM 2963 C C . LEU A 1 402 ? -14.082 -2.525 -0.706 1.00 94.44 402 LEU A C 1
ATOM 2965 O O . LEU A 1 402 ? -14.187 -1.903 0.352 1.00 94.44 402 LEU A O 1
ATOM 2969 N N . LEU A 1 403 ? -13.351 -3.629 -0.828 1.00 95.69 403 LEU A N 1
ATOM 2970 C CA . LEU A 1 403 ? -12.579 -4.237 0.248 1.00 95.69 403 LEU A CA 1
ATOM 2971 C C . LEU A 1 403 ? -11.088 -4.092 -0.031 1.00 95.69 403 LEU A C 1
ATOM 2973 O O . LEU A 1 403 ? -10.612 -4.588 -1.046 1.00 95.69 403 LEU A O 1
ATOM 2977 N N . VAL A 1 404 ? -10.352 -3.484 0.899 1.00 96.38 404 VAL A N 1
ATOM 2978 C CA . VAL A 1 404 ? -8.885 -3.537 0.943 1.00 96.38 404 VAL A CA 1
ATOM 2979 C C . VAL A 1 404 ? -8.474 -4.659 1.881 1.00 96.38 404 VAL A C 1
ATOM 2981 O O . VAL A 1 404 ? -8.724 -4.576 3.085 1.00 96.38 404 VAL A O 1
ATOM 2984 N N . HIS A 1 405 ? -7.828 -5.696 1.359 1.00 95.06 405 HIS A N 1
ATOM 2985 C CA . HIS A 1 405 ? -7.412 -6.848 2.161 1.00 95.06 405 HIS A CA 1
ATOM 2986 C C . HIS A 1 405 ? -6.104 -6.578 2.897 1.00 95.06 405 HIS A C 1
ATOM 2988 O O . HIS A 1 405 ? -5.099 -6.211 2.296 1.00 95.06 405 HIS A O 1
ATOM 2994 N N . ALA A 1 406 ? -6.065 -6.839 4.203 1.00 95.50 406 ALA A N 1
ATOM 2995 C CA . ALA A 1 406 ? -4.870 -6.621 5.016 1.00 95.50 406 ALA A CA 1
ATOM 2996 C C . ALA A 1 406 ? -3.707 -7.549 4.629 1.00 95.50 406 ALA A C 1
ATOM 2998 O O . ALA A 1 406 ? -2.545 -7.178 4.780 1.00 95.50 406 ALA A O 1
ATOM 2999 N N . GLY A 1 407 ? -4.000 -8.764 4.155 1.00 92.75 407 GLY A N 1
ATOM 3000 C CA . GLY A 1 407 ? -2.985 -9.761 3.805 1.00 92.75 407 GLY A CA 1
ATOM 3001 C C . GLY A 1 407 ? -2.232 -9.433 2.518 1.00 92.75 407 GLY A C 1
ATOM 3002 O O . GLY A 1 407 ? -1.008 -9.536 2.489 1.00 92.75 407 GLY A O 1
ATOM 3003 N N . THR A 1 408 ? -2.959 -9.013 1.483 1.00 90.38 408 THR A N 1
ATOM 3004 C CA . THR A 1 408 ? -2.409 -8.793 0.138 1.00 90.38 408 THR A CA 1
ATOM 3005 C C . THR A 1 408 ? -2.251 -7.315 -0.200 1.00 90.38 408 THR A C 1
ATOM 3007 O O . THR A 1 408 ? -1.351 -6.959 -0.944 1.00 90.38 408 THR A O 1
ATOM 3010 N N . GLY A 1 409 ? -3.079 -6.435 0.367 1.00 91.88 409 GLY A N 1
ATOM 3011 C CA . GLY A 1 409 ? -3.213 -5.044 -0.072 1.00 91.88 409 GLY A CA 1
ATOM 3012 C C . GLY A 1 409 ? -4.039 -4.874 -1.345 1.00 91.88 409 GLY A C 1
ATOM 3013 O O . GLY A 1 409 ? -4.188 -3.747 -1.809 1.00 91.88 409 GLY A O 1
ATOM 3014 N N . GLN A 1 410 ? -4.592 -5.965 -1.879 1.00 92.25 410 GLN A N 1
ATOM 3015 C CA . GLN A 1 410 ? -5.470 -5.924 -3.041 1.00 92.25 410 GLN A CA 1
ATOM 3016 C C . GLN A 1 410 ? -6.807 -5.281 -2.697 1.00 92.25 410 GLN A C 1
ATOM 3018 O O . GLN A 1 410 ? -7.331 -5.452 -1.587 1.00 92.25 410 GLN A O 1
ATOM 3023 N N . VAL A 1 411 ? -7.361 -4.592 -3.692 1.00 95.25 411 VAL A N 1
ATOM 3024 C CA . VAL A 1 411 ? -8.717 -4.059 -3.658 1.00 95.25 411 VAL A CA 1
ATOM 3025 C C . VAL A 1 411 ? -9.633 -4.973 -4.464 1.00 95.25 411 VAL A C 1
ATOM 3027 O O . VAL A 1 411 ? -9.363 -5.272 -5.624 1.00 95.25 411 VAL A O 1
ATOM 3030 N N . SER A 1 412 ? -10.727 -5.416 -3.855 1.00 94.44 412 SER A N 1
ATOM 3031 C CA . SER A 1 412 ? -11.719 -6.275 -4.508 1.00 94.44 412 SER A CA 1
ATOM 3032 C C . SER A 1 412 ? -13.140 -5.814 -4.198 1.00 94.44 412 SER A C 1
ATOM 3034 O O . SER A 1 412 ? -13.376 -5.324 -3.089 1.00 94.44 412 SER A O 1
ATOM 3036 N N . PRO A 1 413 ? -14.113 -6.050 -5.088 1.00 94.12 413 PRO A N 1
ATOM 3037 C CA . PRO A 1 413 ? -15.514 -5.861 -4.762 1.00 94.12 413 PRO A CA 1
ATOM 3038 C C . PRO A 1 413 ? -15.940 -6.850 -3.673 1.00 94.12 413 PRO A C 1
ATOM 3040 O O . PRO A 1 413 ? -15.472 -7.987 -3.599 1.00 94.12 413 PRO A O 1
ATOM 3043 N N . GLY A 1 414 ? -16.850 -6.410 -2.818 1.00 89.44 414 GLY A N 1
ATOM 3044 C CA . GLY A 1 414 ? -17.469 -7.215 -1.783 1.00 89.44 414 GLY A CA 1
ATOM 3045 C C . GLY A 1 414 ? -18.925 -6.823 -1.579 1.00 89.44 414 GLY A C 1
ATOM 3046 O O . GLY A 1 414 ? -19.421 -5.832 -2.110 1.00 89.44 414 GLY A O 1
ATOM 3047 N N . THR A 1 415 ? -19.616 -7.614 -0.768 1.00 86.75 415 THR A N 1
ATOM 3048 C CA . THR A 1 415 ? -20.962 -7.299 -0.287 1.00 86.75 415 THR A CA 1
ATOM 3049 C C . THR A 1 415 ? -20.941 -7.229 1.233 1.00 86.75 415 THR A C 1
ATOM 3051 O O . THR A 1 415 ? -20.101 -7.864 1.876 1.00 86.75 415 THR A O 1
ATOM 3054 N N . GLU A 1 416 ? -21.907 -6.538 1.838 1.00 81.19 416 GLU A N 1
ATOM 3055 C CA . GLU A 1 416 ? -22.061 -6.524 3.302 1.00 81.19 416 GLU A CA 1
ATOM 3056 C C . GLU A 1 416 ? -22.229 -7.935 3.902 1.00 81.19 416 GLU A C 1
ATOM 3058 O O . GLU A 1 416 ? -21.928 -8.169 5.073 1.00 81.19 416 GLU A O 1
ATOM 3063 N N . ARG A 1 417 ? -22.675 -8.907 3.093 1.00 81.50 417 ARG A N 1
ATOM 3064 C CA . ARG A 1 417 ? -22.860 -10.306 3.500 1.00 81.50 417 ARG A CA 1
ATOM 3065 C C . ARG A 1 417 ? -21.570 -11.123 3.480 1.00 81.50 417 ARG A C 1
ATOM 3067 O O . ARG A 1 417 ? -21.499 -12.143 4.158 1.00 81.50 417 ARG A O 1
ATOM 3074 N N . THR A 1 418 ? -20.568 -10.689 2.721 1.00 84.88 418 THR A N 1
ATOM 3075 C CA . THR A 1 418 ? -19.309 -11.417 2.492 1.00 84.88 418 THR A CA 1
ATOM 3076 C C . THR A 1 418 ? -18.114 -10.718 3.132 1.00 84.88 418 THR A C 1
ATOM 3078 O O . THR A 1 418 ? -16.977 -10.921 2.708 1.00 84.88 418 THR A O 1
ATOM 3081 N N . LEU A 1 419 ? -18.355 -9.871 4.137 1.00 89.62 419 LEU A N 1
ATOM 3082 C CA . LEU A 1 419 ? -17.279 -9.193 4.846 1.00 89.62 419 LEU A CA 1
ATOM 3083 C C . LEU A 1 419 ? -16.370 -10.214 5.554 1.00 89.62 419 LEU A C 1
ATOM 3085 O O . LEU A 1 419 ? -16.876 -11.158 6.175 1.00 89.62 419 LEU A O 1
ATOM 3089 N N . PRO A 1 420 ? -15.038 -10.024 5.501 1.00 91.62 420 PRO A N 1
ATOM 3090 C CA . PRO A 1 420 ? -14.095 -10.793 6.301 1.00 91.62 420 PRO A CA 1
ATOM 3091 C C . PRO A 1 420 ? -14.428 -10.779 7.797 1.00 91.62 420 PRO A C 1
ATOM 3093 O O . PRO A 1 420 ? -15.205 -9.965 8.295 1.00 91.62 420 PRO A O 1
ATOM 3096 N N . ARG A 1 421 ? -13.821 -11.701 8.552 1.00 91.19 421 ARG A N 1
ATOM 3097 C CA . ARG A 1 421 ? -14.171 -11.913 9.963 1.00 91.19 421 ARG A CA 1
ATOM 3098 C C . ARG A 1 421 ? -14.017 -10.643 10.801 1.00 91.19 421 ARG A C 1
ATOM 3100 O O . ARG A 1 421 ? -14.851 -10.416 11.678 1.00 91.19 421 ARG A O 1
ATOM 3107 N N . ARG A 1 422 ? -12.966 -9.851 10.577 1.00 92.00 422 ARG A N 1
ATOM 3108 C CA . ARG A 1 422 ? -12.723 -8.565 11.241 1.00 92.00 422 ARG A CA 1
ATOM 3109 C C . ARG A 1 422 ? -12.581 -7.465 10.200 1.00 92.00 422 ARG A C 1
ATOM 3111 O O . ARG A 1 422 ? -11.537 -7.345 9.567 1.00 92.00 422 ARG A O 1
ATOM 3118 N N . THR A 1 423 ? -13.598 -6.627 10.072 1.00 92.69 423 THR A N 1
ATOM 3119 C CA . THR A 1 423 ? -13.635 -5.572 9.057 1.00 92.69 423 THR A CA 1
ATOM 3120 C C . THR A 1 423 ? -13.760 -4.207 9.712 1.00 92.69 423 THR A C 1
ATOM 3122 O O . THR A 1 423 ? -14.560 -4.015 10.626 1.00 92.69 423 THR A O 1
ATOM 3125 N N . LEU A 1 424 ? -12.968 -3.248 9.242 1.00 92.50 424 LEU A N 1
ATOM 3126 C CA . LEU A 1 424 ? -13.194 -1.835 9.529 1.00 92.50 424 LEU A CA 1
ATOM 3127 C C . LEU A 1 424 ? -14.057 -1.262 8.414 1.00 92.50 424 LEU A C 1
ATOM 3129 O O . LEU A 1 424 ? -13.750 -1.496 7.254 1.00 92.50 424 LEU A O 1
ATOM 3133 N N . LEU A 1 425 ? -15.126 -0.551 8.741 1.00 92.25 425 LEU A N 1
ATOM 3134 C CA . LEU A 1 425 ? -16.020 0.077 7.776 1.00 92.25 425 LEU A CA 1
ATOM 3135 C C . LEU A 1 425 ? -15.843 1.595 7.833 1.00 92.25 425 LEU A C 1
ATOM 3137 O O . LEU A 1 425 ? -15.977 2.180 8.905 1.00 92.25 425 LEU A O 1
ATOM 3141 N N . VAL A 1 426 ? -15.578 2.227 6.692 1.00 90.81 426 VAL A N 1
ATOM 3142 C CA . VAL A 1 426 ? -15.606 3.692 6.570 1.00 90.81 426 VAL A CA 1
ATOM 3143 C C . VAL A 1 426 ? -17.057 4.123 6.379 1.00 90.81 426 VAL A C 1
ATOM 3145 O O . VAL A 1 426 ? -17.566 4.096 5.263 1.00 90.81 426 VAL A O 1
ATOM 3148 N N . ALA A 1 427 ? -17.751 4.404 7.479 1.00 86.38 427 ALA A N 1
ATOM 3149 C CA . ALA A 1 427 ? -19.147 4.828 7.478 1.00 86.38 427 ALA A CA 1
ATOM 3150 C C . ALA A 1 427 ? -19.542 5.396 8.844 1.00 86.38 427 ALA A C 1
ATOM 3152 O O . ALA A 1 427 ? -19.082 4.912 9.881 1.00 86.38 427 ALA A O 1
ATOM 3153 N N . ASP A 1 428 ? -20.511 6.309 8.840 1.00 75.56 428 ASP A N 1
ATOM 3154 C CA . ASP A 1 428 ? -21.103 6.861 10.066 1.00 75.56 428 ASP A CA 1
ATOM 3155 C C . ASP A 1 428 ? -21.935 5.831 10.835 1.00 75.56 428 ASP A C 1
ATOM 3157 O O . ASP A 1 428 ? -22.200 5.976 12.031 1.00 75.56 428 ASP A O 1
ATOM 3161 N N . ARG A 1 429 ? -22.386 4.775 10.147 1.00 73.69 429 ARG A N 1
ATOM 3162 C CA . ARG A 1 429 ? -23.212 3.718 10.727 1.00 73.69 429 ARG A CA 1
ATOM 3163 C C . ARG A 1 429 ? -22.673 2.337 10.361 1.00 73.69 429 ARG A C 1
ATOM 3165 O O . ARG A 1 429 ? -22.314 2.101 9.209 1.00 73.69 429 ARG A O 1
ATOM 3172 N N . PRO A 1 430 ? -22.639 1.394 11.320 1.00 75.56 430 PRO A N 1
ATOM 3173 C CA . PRO A 1 430 ? -22.321 0.008 11.022 1.00 75.56 430 PRO A CA 1
ATOM 3174 C C . PRO A 1 430 ? -23.420 -0.602 10.137 1.00 75.56 430 PRO A C 1
ATOM 3176 O O . PRO A 1 430 ? -24.585 -0.206 10.249 1.00 75.56 430 PRO A O 1
ATOM 3179 N N . PRO A 1 431 ? -23.086 -1.611 9.317 1.00 76.56 431 PRO A N 1
ATOM 3180 C CA . PRO A 1 431 ? -24.056 -2.244 8.442 1.00 76.56 431 PRO A CA 1
ATOM 3181 C C . PRO A 1 431 ? -25.075 -3.028 9.277 1.00 76.56 431 PRO A C 1
ATOM 3183 O O . PRO A 1 431 ? -24.830 -3.378 10.449 1.00 76.56 431 PRO A O 1
ATOM 3186 N N . ALA A 1 432 ? -26.226 -3.324 8.669 1.00 69.25 432 ALA A N 1
ATOM 3187 C CA . ALA A 1 432 ? -27.228 -4.186 9.281 1.00 69.25 432 ALA A CA 1
ATOM 3188 C C . ALA A 1 432 ? -26.586 -5.529 9.679 1.00 69.25 432 ALA A C 1
ATOM 3190 O O . ALA A 1 432 ? -25.674 -6.031 9.027 1.00 69.25 432 ALA A O 1
ATOM 3191 N N . ALA A 1 433 ? -27.001 -6.067 10.826 1.00 59.25 433 ALA A N 1
ATOM 3192 C CA . ALA A 1 433 ? -26.254 -7.080 11.567 1.00 59.25 433 ALA A CA 1
ATOM 3193 C C . ALA A 1 433 ? -25.750 -8.264 10.708 1.00 59.25 433 ALA A C 1
ATOM 3195 O O . ALA A 1 433 ? -26.541 -9.049 10.195 1.00 59.25 433 ALA A O 1
ATOM 3196 N N . GLY A 1 434 ? -24.425 -8.439 10.645 1.00 69.81 434 GLY A N 1
ATOM 3197 C CA . GLY A 1 434 ? -23.756 -9.556 9.969 1.00 69.81 434 GLY A CA 1
ATOM 3198 C C . GLY A 1 434 ? -23.045 -10.530 10.919 1.00 69.81 434 GLY A C 1
ATOM 3199 O O . GLY A 1 434 ? -23.108 -10.409 12.149 1.00 69.81 434 GLY A O 1
ATOM 3200 N N . VAL A 1 435 ? -22.360 -11.514 10.329 1.00 70.88 435 VAL A N 1
ATOM 3201 C CA . VAL A 1 435 ? -21.500 -12.492 11.031 1.00 70.88 435 VAL A CA 1
ATOM 3202 C C . VAL A 1 435 ? -20.123 -11.893 11.360 1.00 70.88 435 VAL A C 1
ATOM 3204 O O . VAL A 1 435 ? -19.460 -12.335 12.297 1.00 70.88 435 VAL A O 1
ATOM 3207 N N . ALA A 1 436 ? -19.710 -10.852 10.636 1.00 82.12 436 ALA A N 1
ATOM 3208 C CA . ALA A 1 436 ? -18.434 -10.177 10.827 1.00 82.12 436 ALA A CA 1
ATOM 3209 C C . ALA A 1 436 ? -18.378 -9.330 12.115 1.00 82.12 436 ALA A C 1
ATOM 3211 O O . ALA A 1 436 ? -19.375 -8.790 12.608 1.00 82.12 436 ALA A O 1
ATOM 3212 N N . ILE A 1 437 ? -17.168 -9.188 12.652 1.00 85.38 437 ILE A N 1
ATOM 3213 C CA . ILE A 1 437 ? -16.816 -8.214 13.682 1.00 85.38 437 ILE A CA 1
ATOM 3214 C C . ILE A 1 437 ? -16.501 -6.905 12.957 1.00 85.38 437 ILE A C 1
ATOM 3216 O O . ILE A 1 437 ? -15.437 -6.781 12.352 1.00 85.38 437 ILE A O 1
ATOM 3220 N N . VAL A 1 438 ? -17.427 -5.947 13.017 1.00 86.25 438 VAL A N 1
ATOM 3221 C CA . VAL A 1 438 ? -17.302 -4.658 12.326 1.00 86.25 438 VAL A CA 1
ATOM 3222 C C . VAL A 1 438 ? -16.999 -3.541 13.321 1.00 86.25 438 VAL A C 1
ATOM 3224 O O . VAL A 1 438 ? -17.672 -3.427 14.347 1.00 86.25 438 VAL A O 1
ATOM 3227 N N . SER A 1 439 ? -16.000 -2.716 13.018 1.00 88.31 439 SER A N 1
ATOM 3228 C CA . SER A 1 439 ? -15.766 -1.423 13.678 1.00 88.31 439 SER A CA 1
ATOM 3229 C C . SER A 1 439 ? -15.862 -0.310 12.643 1.00 88.31 439 SER A C 1
ATOM 3231 O O . SER A 1 439 ? -15.51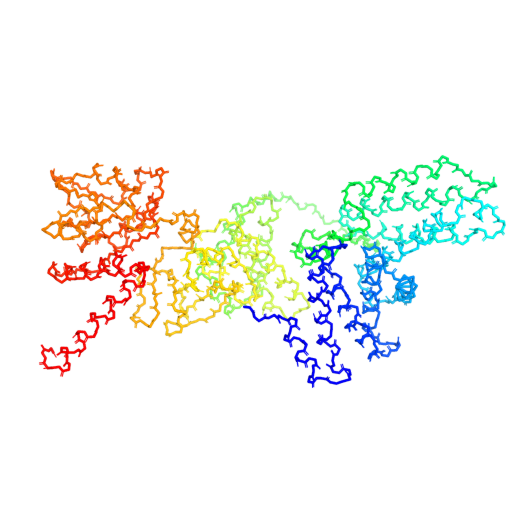2 -0.537 11.491 1.00 88.31 439 SER A O 1
ATOM 3233 N N . THR A 1 440 ? -16.354 0.862 13.029 1.00 90.38 440 THR A N 1
ATOM 3234 C CA . THR A 1 440 ? -16.505 2.004 12.121 1.00 90.38 440 THR A CA 1
ATOM 3235 C C . THR A 1 440 ? -15.337 2.974 12.252 1.00 90.38 440 THR A C 1
ATOM 3237 O O . THR A 1 440 ? -14.693 3.041 13.301 1.00 90.38 440 THR A O 1
ATOM 3240 N N . LEU A 1 441 ? -15.061 3.695 11.172 1.00 90.81 441 LEU A N 1
ATOM 3241 C CA . LEU A 1 441 ? -14.080 4.770 11.089 1.00 90.81 441 LEU A CA 1
ATOM 3242 C C . LEU A 1 441 ? -14.699 5.947 10.338 1.00 90.81 441 LEU A C 1
ATOM 3244 O O . LEU A 1 441 ? -15.444 5.727 9.382 1.00 90.81 441 LEU A O 1
ATOM 3248 N N . ALA A 1 442 ? -14.310 7.166 10.706 1.00 87.50 442 ALA A N 1
ATOM 3249 C CA . ALA A 1 442 ? -14.666 8.374 9.961 1.00 87.50 442 ALA A CA 1
ATOM 3250 C C . ALA A 1 442 ? -13.951 8.443 8.598 1.00 87.50 442 ALA A C 1
ATOM 3252 O O . ALA A 1 442 ? -14.452 9.025 7.643 1.00 87.50 442 ALA A O 1
ATOM 3253 N N . GLY A 1 443 ? -12.770 7.825 8.484 1.00 88.44 443 GLY A N 1
ATOM 3254 C CA . GLY A 1 443 ? -11.971 7.853 7.263 1.00 88.44 443 GLY A CA 1
ATOM 3255 C C . GLY A 1 443 ? -10.712 6.995 7.335 1.00 88.44 443 GLY A C 1
ATOM 3256 O O . GLY A 1 443 ? -10.357 6.436 8.376 1.00 88.44 443 GLY A O 1
ATOM 3257 N N . HIS A 1 444 ? -10.008 6.896 6.209 1.00 89.69 444 HIS A N 1
ATOM 3258 C CA . HIS A 1 444 ? -8.767 6.126 6.105 1.00 89.69 444 HIS A CA 1
ATOM 3259 C C . HIS A 1 444 ? -7.594 6.777 6.862 1.00 89.69 444 HIS A C 1
ATOM 3261 O O . HIS A 1 444 ? -6.753 6.070 7.414 1.00 89.69 444 HIS A O 1
ATOM 3267 N N . THR A 1 445 ? -7.554 8.108 6.952 1.00 90.44 445 THR A N 1
ATOM 3268 C CA . THR A 1 445 ? -6.555 8.852 7.739 1.00 90.44 445 THR A CA 1
ATOM 3269 C C . THR A 1 445 ? -6.625 8.473 9.219 1.00 90.44 445 THR A C 1
ATOM 3271 O O . THR A 1 445 ? -5.602 8.162 9.827 1.00 90.44 445 THR A O 1
ATOM 3274 N N . GLN A 1 446 ? -7.840 8.342 9.765 1.00 91.56 446 GLN A N 1
ATOM 3275 C CA . GLN A 1 446 ? -8.069 7.867 11.132 1.00 91.56 446 GLN A CA 1
ATOM 3276 C C . GLN A 1 446 ? -7.486 6.459 11.353 1.00 91.56 446 GLN A C 1
ATOM 3278 O O . GLN A 1 446 ? -6.900 6.192 12.401 1.00 91.56 446 GLN A O 1
ATOM 3283 N N . LEU A 1 447 ? -7.575 5.556 10.367 1.00 93.88 447 LEU A N 1
ATOM 3284 C CA . LEU A 1 447 ? -6.926 4.239 10.429 1.00 93.88 447 LEU A CA 1
ATOM 3285 C C . LEU A 1 447 ? -5.395 4.347 10.469 1.00 93.88 447 LEU A C 1
ATOM 3287 O O . LEU A 1 447 ? -4.760 3.666 11.279 1.00 93.88 447 LEU A O 1
ATOM 3291 N N . LEU A 1 448 ? -4.798 5.176 9.608 1.00 92.69 448 LEU A N 1
ATOM 3292 C CA . LEU A 1 448 ? -3.346 5.382 9.585 1.00 92.69 448 LEU A CA 1
ATOM 3293 C C . LEU A 1 448 ? -2.850 5.922 10.933 1.00 92.69 448 LEU A C 1
ATOM 3295 O O . LEU A 1 448 ? -1.872 5.410 11.486 1.00 92.69 448 LEU A O 1
ATOM 3299 N N . ASP A 1 449 ? -3.572 6.880 11.510 1.00 91.88 449 ASP A N 1
ATOM 3300 C CA . ASP A 1 449 ? -3.270 7.428 12.829 1.00 91.88 449 ASP A CA 1
ATOM 3301 C C . ASP A 1 449 ? -3.427 6.393 13.940 1.00 91.88 449 ASP A C 1
ATOM 3303 O O . ASP A 1 449 ? -2.570 6.295 14.821 1.00 91.88 449 ASP A O 1
ATOM 3307 N N . LEU A 1 450 ? -4.480 5.575 13.899 1.00 93.19 450 LEU A N 1
ATOM 3308 C CA . LEU A 1 450 ? -4.680 4.490 14.859 1.00 93.19 450 LEU A CA 1
ATOM 3309 C C . LEU A 1 450 ? -3.560 3.448 14.795 1.00 93.19 450 LEU A C 1
ATOM 3311 O O . LEU A 1 450 ? -3.128 2.952 15.837 1.00 93.19 450 LEU A O 1
ATOM 3315 N N . ALA A 1 451 ? -3.058 3.135 13.601 1.00 93.69 451 ALA A N 1
ATOM 3316 C CA . ALA A 1 451 ? -1.962 2.188 13.421 1.00 93.69 451 ALA A CA 1
ATOM 3317 C C . ALA A 1 451 ? -0.623 2.703 13.973 1.00 93.69 451 ALA A C 1
ATOM 3319 O O . ALA A 1 451 ? 0.213 1.904 14.392 1.00 93.69 451 ALA A O 1
ATOM 3320 N N . ARG A 1 452 ? -0.417 4.023 14.025 1.00 93.88 452 ARG A N 1
ATOM 3321 C CA . ARG A 1 452 ? 0.788 4.634 14.617 1.00 93.88 452 ARG A CA 1
ATOM 3322 C C . ARG A 1 452 ? 0.779 4.605 16.150 1.00 93.88 452 ARG A C 1
ATOM 3324 O O . ARG A 1 452 ? 1.820 4.799 16.778 1.00 93.88 452 ARG A O 1
ATOM 3331 N N . ARG A 1 453 ? -0.374 4.359 16.778 1.00 92.56 453 ARG A N 1
ATOM 3332 C CA . ARG A 1 453 ? -0.523 4.400 18.240 1.00 92.56 453 ARG A CA 1
ATOM 3333 C C . ARG A 1 453 ? -0.091 3.088 18.881 1.00 92.56 453 ARG A C 1
ATOM 3335 O O . ARG A 1 453 ? -0.491 1.995 18.481 1.00 92.56 453 ARG A O 1
ATOM 3342 N N . LYS A 1 454 ? 0.677 3.195 19.968 1.00 89.75 454 LYS A N 1
ATOM 3343 C CA . LYS A 1 454 ? 1.036 2.039 20.792 1.00 89.75 454 LYS A CA 1
ATOM 3344 C C . LYS A 1 454 ? -0.187 1.566 21.576 1.00 89.75 454 LYS A C 1
ATOM 3346 O O . LYS A 1 454 ? -0.676 2.269 22.456 1.00 89.75 454 LYS A O 1
ATOM 3351 N N . ARG A 1 455 ? -0.639 0.344 21.296 1.00 88.38 455 ARG A N 1
ATOM 3352 C CA . ARG A 1 455 ? -1.707 -0.306 22.064 1.00 88.38 455 ARG A CA 1
ATOM 3353 C C . ARG A 1 455 ? -1.250 -0.586 23.490 1.00 88.38 455 ARG A C 1
ATOM 3355 O O . ARG A 1 455 ? -0.149 -1.092 23.708 1.00 88.38 455 ARG A O 1
ATOM 3362 N N . ARG A 1 456 ? -2.123 -0.275 24.443 1.00 89.56 456 ARG A N 1
ATOM 3363 C CA . ARG A 1 456 ? -1.955 -0.586 25.865 1.00 89.56 456 ARG A CA 1
ATOM 3364 C C . ARG A 1 456 ? -2.973 -1.638 26.274 1.00 89.56 456 ARG A C 1
ATOM 3366 O O . ARG A 1 456 ? -4.062 -1.691 25.698 1.00 89.56 456 ARG A O 1
ATOM 3373 N N . ALA A 1 457 ? -2.640 -2.475 27.251 1.00 90.00 457 ALA A N 1
ATOM 3374 C CA . ALA A 1 457 ? -3.630 -3.398 27.783 1.00 90.00 457 ALA A CA 1
ATOM 3375 C C . ALA A 1 457 ? -4.667 -2.615 28.605 1.00 90.00 457 ALA A C 1
ATOM 3377 O O . ALA A 1 457 ? -4.313 -1.832 29.480 1.00 90.00 457 ALA A O 1
ATOM 3378 N N . ILE A 1 458 ? -5.951 -2.855 28.328 1.00 90.75 458 ILE A N 1
ATOM 3379 C CA . ILE A 1 458 ? -7.116 -2.158 28.918 1.00 90.75 458 ILE A CA 1
ATOM 3380 C C . ILE A 1 458 ? -7.150 -2.257 30.458 1.00 90.75 458 ILE A C 1
ATOM 3382 O O . ILE A 1 458 ? -7.779 -1.447 31.128 1.00 90.75 458 ILE A O 1
ATOM 3386 N N . ILE A 1 459 ? -6.462 -3.251 31.021 1.00 88.44 459 ILE A N 1
ATOM 3387 C CA . ILE A 1 459 ? -6.435 -3.557 32.455 1.00 88.44 459 ILE A CA 1
ATOM 3388 C C . ILE A 1 459 ? -5.325 -2.835 33.242 1.00 88.44 459 ILE A C 1
ATOM 3390 O O . ILE A 1 459 ? -5.266 -3.001 34.455 1.00 88.44 459 ILE A O 1
ATOM 3394 N N . GLU A 1 460 ? -4.414 -2.098 32.593 1.00 88.94 460 GLU A N 1
ATOM 3395 C CA . GLU A 1 460 ? -3.244 -1.512 33.278 1.00 88.94 460 GLU A CA 1
ATOM 3396 C C . GLU A 1 460 ? -3.619 -0.341 34.195 1.00 88.94 460 GLU A C 1
ATOM 3398 O O . GLU A 1 460 ? -3.247 -0.319 35.365 1.00 88.94 460 GLU A O 1
ATOM 3403 N N . GLU A 1 461 ? -4.337 0.637 33.647 1.00 92.38 461 GLU A N 1
ATOM 3404 C CA . GLU A 1 461 ? -4.733 1.891 34.299 1.00 92.38 461 GLU A CA 1
ATOM 3405 C C . GLU A 1 461 ? -6.167 2.239 33.855 1.00 92.38 461 GLU A C 1
ATOM 3407 O O . GLU A 1 461 ? -6.352 3.110 32.993 1.00 92.38 461 GLU A O 1
ATOM 3412 N N . PRO A 1 462 ? -7.188 1.487 34.307 1.00 93.44 462 PRO A N 1
ATOM 3413 C CA . PRO A 1 462 ? -8.571 1.807 34.002 1.00 93.44 462 PRO A CA 1
ATOM 3414 C C . PRO A 1 462 ? -9.054 2.942 34.909 1.00 93.44 462 PRO A C 1
ATOM 3416 O O . PRO A 1 462 ? -8.841 2.918 36.119 1.00 93.44 462 PRO A O 1
ATOM 3419 N N . VAL A 1 463 ? -9.724 3.922 34.316 1.00 94.94 463 VAL A N 1
ATOM 3420 C CA . VAL A 1 463 ? -10.393 5.029 34.994 1.00 94.94 463 VAL A CA 1
ATOM 3421 C C . VAL A 1 463 ? -11.886 4.877 34.753 1.00 94.94 463 VAL A C 1
ATOM 3423 O O . VAL A 1 463 ? -12.346 4.778 33.614 1.00 94.94 463 VAL A O 1
ATOM 3426 N N . LEU A 1 464 ? -12.643 4.832 35.840 1.00 91.44 464 LEU A N 1
ATOM 3427 C CA . LEU A 1 464 ? -14.083 4.641 35.820 1.00 91.44 464 LEU A CA 1
ATOM 3428 C C . LEU A 1 464 ? -14.730 5.878 36.438 1.00 91.44 464 LEU A C 1
ATOM 3430 O O . LEU A 1 464 ? -14.555 6.141 37.628 1.00 91.44 464 LEU A O 1
ATOM 3434 N N . LEU A 1 465 ? -15.465 6.638 35.634 1.00 89.12 465 LEU A N 1
ATOM 3435 C CA . LEU A 1 465 ? -16.417 7.617 36.137 1.00 89.12 465 LEU A CA 1
ATOM 3436 C C . LEU A 1 465 ? -17.709 6.866 36.430 1.00 89.12 465 LEU A C 1
ATOM 3438 O O . LEU A 1 465 ? -18.300 6.285 35.521 1.00 89.12 465 LEU A O 1
ATOM 3442 N N . ALA A 1 466 ? -18.092 6.825 37.699 1.00 76.19 466 ALA A N 1
ATOM 3443 C CA . ALA A 1 466 ? -19.098 5.889 38.167 1.00 76.19 466 ALA A CA 1
ATOM 3444 C C . ALA A 1 466 ? -20.437 6.534 38.516 1.00 76.19 466 ALA A C 1
ATOM 3446 O O . ALA A 1 466 ? -20.486 7.438 39.353 1.00 76.19 466 ALA A O 1
ATOM 3447 N N . GLY A 1 467 ? -21.511 5.950 37.975 1.00 70.19 467 GLY A N 1
ATOM 3448 C CA . GLY A 1 467 ? -22.817 5.881 38.622 1.00 70.19 467 GLY A CA 1
ATOM 3449 C C . GLY A 1 467 ? -22.842 4.827 39.744 1.00 70.19 467 GLY A C 1
ATOM 3450 O O . GLY A 1 467 ? -21.811 4.489 40.333 1.00 70.19 467 GLY A O 1
ATOM 3451 N N . ALA A 1 468 ? -24.019 4.283 40.065 1.00 62.12 468 ALA A N 1
ATOM 3452 C CA . ALA A 1 468 ? -24.207 3.358 41.195 1.00 62.12 468 ALA A CA 1
ATOM 3453 C C . ALA A 1 468 ? -23.366 2.059 41.108 1.00 62.12 468 ALA A C 1
ATOM 3455 O O . ALA A 1 468 ? -22.998 1.493 42.139 1.00 62.12 468 ALA A O 1
ATOM 3456 N N . ASP A 1 469 ? -22.991 1.626 39.899 1.00 68.12 469 ASP A N 1
ATOM 3457 C CA . ASP A 1 469 ? -22.338 0.333 39.636 1.00 68.12 469 ASP A CA 1
ATOM 3458 C C . ASP A 1 469 ? -20.795 0.362 39.679 1.00 68.12 469 ASP A C 1
ATOM 3460 O O . ASP A 1 469 ? -20.130 -0.673 39.551 1.00 68.12 469 ASP A O 1
ATOM 3464 N N . GLY A 1 470 ? -20.180 1.530 39.890 1.00 72.38 470 GLY A N 1
ATOM 3465 C CA . GLY A 1 470 ? -18.723 1.687 39.785 1.00 72.38 470 GLY A CA 1
ATOM 3466 C C . GLY A 1 470 ? -17.887 0.840 40.748 1.00 72.38 470 GLY A C 1
ATOM 3467 O O . GLY A 1 470 ? -16.737 0.506 40.448 1.00 72.38 470 GLY A O 1
ATOM 3468 N N . VAL A 1 471 ? -18.454 0.457 41.896 1.00 76.12 471 VAL A N 1
ATOM 3469 C CA . VAL A 1 471 ? -17.774 -0.387 42.892 1.00 76.12 471 VAL A CA 1
ATOM 3470 C C . VAL A 1 471 ? -17.540 -1.804 42.355 1.00 76.12 471 VAL A C 1
ATOM 3472 O O . VAL A 1 471 ? -16.453 -2.356 42.554 1.00 76.12 471 VAL A O 1
ATOM 3475 N N . ASP A 1 472 ? -18.511 -2.380 41.639 1.00 79.31 472 ASP A N 1
ATOM 3476 C CA . ASP A 1 472 ? -18.377 -3.726 41.066 1.00 79.31 472 ASP A CA 1
ATOM 3477 C C . ASP A 1 472 ? -17.352 -3.739 39.924 1.00 79.31 472 ASP A C 1
ATOM 3479 O O . ASP A 1 472 ? -16.463 -4.594 39.876 1.00 79.31 472 ASP A O 1
ATOM 3483 N N . LEU A 1 473 ? -17.385 -2.719 39.059 1.00 77.81 473 LEU A N 1
ATOM 3484 C CA . LEU A 1 473 ? -16.400 -2.566 37.987 1.00 77.81 473 LEU A CA 1
ATOM 3485 C C . LEU A 1 473 ? -14.973 -2.423 38.537 1.00 77.81 473 LEU A C 1
ATOM 3487 O O . LEU A 1 473 ? -14.055 -3.088 38.050 1.00 77.81 473 LEU A O 1
ATOM 3491 N N . ARG A 1 474 ? -14.772 -1.629 39.598 1.00 80.38 474 ARG A N 1
ATOM 3492 C CA . ARG A 1 474 ? -13.457 -1.492 40.245 1.00 80.38 474 ARG A CA 1
ATOM 3493 C C . ARG A 1 474 ? -12.922 -2.836 40.742 1.00 80.38 474 ARG A C 1
ATOM 3495 O O . ARG A 1 474 ? -11.738 -3.119 40.555 1.00 80.38 474 ARG A O 1
ATOM 3502 N N . ARG A 1 475 ? -13.778 -3.677 41.336 1.00 81.50 475 ARG A N 1
ATOM 3503 C CA . ARG A 1 475 ? -13.391 -5.014 41.813 1.00 81.50 475 ARG A CA 1
ATOM 3504 C C . ARG A 1 475 ? -12.882 -5.898 40.669 1.00 81.50 475 ARG A C 1
ATOM 3506 O O . ARG A 1 475 ? -11.889 -6.594 40.864 1.00 81.50 475 ARG A O 1
ATOM 3513 N N . ARG A 1 476 ? -13.494 -5.834 39.480 1.00 80.12 476 ARG A N 1
ATOM 3514 C CA . ARG A 1 476 ? -13.084 -6.639 38.309 1.00 80.12 476 ARG A CA 1
ATOM 3515 C C . ARG A 1 476 ? -11.730 -6.237 37.737 1.00 80.12 476 ARG A C 1
ATOM 3517 O O . ARG A 1 476 ? -10.955 -7.097 37.329 1.00 80.12 476 ARG A O 1
ATOM 3524 N N . TYR A 1 477 ? -11.431 -4.941 37.719 1.00 78.69 477 TYR A N 1
ATOM 3525 C CA . TYR A 1 477 ? -10.165 -4.428 37.186 1.00 78.69 477 TYR A CA 1
ATOM 3526 C C . TYR A 1 477 ? -9.036 -4.360 38.228 1.00 78.69 477 TYR A C 1
ATOM 3528 O O . TYR A 1 477 ? -7.878 -4.138 37.876 1.00 78.69 477 TYR A O 1
ATOM 3536 N N . GLY A 1 478 ? -9.345 -4.558 39.512 1.00 80.62 478 GLY A N 1
ATOM 3537 C CA . GLY A 1 478 ? -8.388 -4.606 40.619 1.00 80.62 478 GLY A CA 1
ATOM 3538 C C . GLY A 1 478 ? -7.816 -3.238 41.011 1.00 80.62 478 GLY A C 1
ATOM 3539 O O . GLY A 1 478 ? -8.042 -2.777 42.127 1.00 80.62 478 GLY A O 1
ATOM 3540 N N . ARG A 1 479 ? -7.068 -2.586 40.108 1.00 81.69 479 ARG A N 1
ATOM 3541 C CA . ARG A 1 479 ? -6.330 -1.324 40.349 1.00 81.69 479 ARG A CA 1
ATOM 3542 C C . ARG A 1 479 ? -6.939 -0.087 39.674 1.00 81.69 479 ARG A C 1
ATOM 3544 O O . ARG A 1 479 ? -6.252 0.917 39.527 1.00 81.69 479 ARG A O 1
ATOM 3551 N N . GLY A 1 480 ? -8.206 -0.145 39.267 1.00 85.81 480 GLY A N 1
ATOM 3552 C CA . GLY A 1 480 ? -8.860 0.993 38.616 1.00 85.81 480 GLY A CA 1
ATOM 3553 C C . GLY A 1 480 ? -9.033 2.208 39.533 1.00 85.81 480 GLY A C 1
ATOM 3554 O O . GLY A 1 480 ? -9.374 2.055 40.711 1.00 85.81 480 GLY A O 1
ATOM 3555 N N . GLU A 1 481 ? -8.817 3.403 38.981 1.00 93.56 481 GLU A N 1
ATOM 3556 C CA . GLU A 1 481 ? -9.190 4.674 39.610 1.00 93.56 481 GLU A CA 1
ATOM 3557 C C . GLU A 1 481 ? -10.700 4.866 39.443 1.00 93.56 481 GLU A C 1
ATOM 3559 O O . GLU A 1 481 ? -11.241 4.718 38.346 1.00 93.56 481 GLU A O 1
ATOM 3564 N N . LEU A 1 482 ? -11.380 5.168 40.545 1.00 93.44 482 LEU A N 1
ATOM 3565 C CA . LEU A 1 482 ? -12.809 5.447 40.565 1.00 93.44 482 LEU A CA 1
ATOM 3566 C C . LEU A 1 482 ? -12.987 6.939 40.819 1.00 93.44 482 LEU A C 1
ATOM 3568 O O . LEU A 1 482 ? -12.587 7.428 41.877 1.00 93.44 482 LEU A O 1
ATOM 3572 N N . LEU A 1 483 ? -13.553 7.650 39.851 1.00 92.94 483 LEU A N 1
ATOM 3573 C CA . LEU A 1 483 ? -13.840 9.070 39.977 1.00 92.94 483 LEU A CA 1
ATOM 3574 C C . LEU A 1 483 ? -15.284 9.243 40.453 1.00 92.94 483 LEU A C 1
ATOM 3576 O O . LEU A 1 483 ? -16.228 8.920 39.732 1.00 92.94 483 LEU A O 1
ATOM 3580 N N . HIS A 1 484 ? -15.444 9.757 41.671 1.00 89.75 484 HIS A N 1
ATOM 3581 C CA . HIS A 1 484 ? -16.731 10.197 42.203 1.00 89.75 484 HIS A CA 1
ATOM 3582 C C . HIS A 1 484 ? -16.855 11.703 42.020 1.00 89.75 484 HIS A C 1
ATOM 3584 O O . HIS A 1 484 ? -15.896 12.425 42.278 1.00 89.75 484 HIS A O 1
ATOM 3590 N N . GLU A 1 485 ? -18.026 12.164 41.582 1.00 89.81 485 GLU A N 1
ATOM 3591 C CA . GLU A 1 485 ? -18.301 13.592 41.389 1.00 89.81 485 GLU A CA 1
ATOM 3592 C C . GLU A 1 485 ? -17.223 14.318 40.551 1.00 89.81 485 GLU A C 1
ATOM 3594 O O . GLU A 1 485 ? -16.820 15.442 40.861 1.00 89.81 485 GLU A O 1
ATOM 3599 N N . ALA A 1 486 ? -16.738 13.677 39.482 1.00 94.44 486 ALA A N 1
ATOM 3600 C CA . ALA A 1 486 ? -15.696 14.253 38.635 1.00 94.44 486 ALA A CA 1
ATOM 3601 C C . ALA A 1 486 ? -16.218 15.445 37.827 1.00 94.44 486 ALA A C 1
ATOM 3603 O O . ALA A 1 486 ? -17.357 15.437 37.359 1.00 94.44 486 ALA A O 1
ATOM 3604 N N . THR A 1 487 ? -15.362 16.439 37.620 1.00 95.81 487 THR A N 1
ATOM 3605 C CA . THR A 1 487 ? -15.586 17.573 36.716 1.00 95.81 487 THR A CA 1
ATOM 3606 C C . THR A 1 487 ? -15.010 17.305 35.322 1.00 95.81 487 THR A C 1
ATOM 3608 O O . THR A 1 487 ? -14.243 16.360 35.126 1.00 95.81 487 THR A O 1
ATOM 3611 N N . ALA A 1 488 ? -15.320 18.162 34.343 1.00 95.81 488 ALA A N 1
ATOM 3612 C CA . ALA A 1 488 ? -14.702 18.098 33.011 1.00 95.81 488 ALA A CA 1
ATOM 3613 C C . ALA A 1 488 ? -13.165 18.108 33.073 1.00 95.81 488 ALA A C 1
ATOM 3615 O O . ALA A 1 488 ? -12.516 17.295 32.419 1.00 95.81 488 ALA A O 1
ATOM 3616 N N . THR A 1 489 ? -12.580 18.956 33.921 1.00 96.06 489 THR A N 1
ATOM 3617 C CA . THR A 1 489 ? -11.126 19.024 34.128 1.00 96.06 489 THR A CA 1
ATOM 3618 C C . THR A 1 489 ? -10.554 17.701 34.633 1.00 96.06 489 THR A C 1
ATOM 3620 O O . THR A 1 489 ? -9.494 17.278 34.172 1.00 96.06 489 THR A O 1
ATOM 3623 N N . ASP A 1 490 ? -11.264 17.020 35.537 1.00 96.00 490 ASP A N 1
ATOM 3624 C CA . ASP A 1 490 ? -10.828 15.725 36.065 1.00 96.00 490 ASP A CA 1
ATOM 3625 C C . ASP A 1 490 ? -10.816 14.660 34.963 1.00 96.00 490 ASP A C 1
ATOM 3627 O O . ASP A 1 490 ? -9.852 13.907 34.845 1.00 96.00 490 ASP A O 1
ATOM 3631 N N . VAL A 1 491 ? -11.835 14.628 34.098 1.00 96.00 491 VAL A N 1
ATOM 3632 C CA . VAL A 1 491 ? -11.876 13.694 32.960 1.00 96.00 491 VAL A CA 1
ATOM 3633 C C . VAL A 1 491 ? -10.767 14.007 31.948 1.00 96.00 491 VAL A C 1
ATOM 3635 O O . VAL A 1 491 ? -10.050 13.102 31.517 1.00 96.00 491 VAL A O 1
ATOM 3638 N N . LEU A 1 492 ? -10.562 15.285 31.612 1.00 95.81 492 LEU A N 1
ATOM 3639 C CA . LEU A 1 492 ? -9.511 15.719 30.683 1.00 95.81 492 LEU A CA 1
ATOM 3640 C C . LEU A 1 492 ? -8.101 15.382 31.196 1.00 95.81 492 LEU A C 1
ATOM 3642 O O . LEU A 1 492 ? -7.228 14.979 30.426 1.00 95.81 492 LEU A O 1
ATOM 3646 N N . ALA A 1 493 ? -7.876 15.443 32.510 1.00 95.44 493 ALA A N 1
ATOM 3647 C CA . ALA A 1 493 ? -6.609 15.037 33.115 1.00 95.44 493 ALA A CA 1
ATOM 3648 C C . ALA A 1 493 ? -6.325 13.523 32.987 1.00 95.44 493 ALA A C 1
ATOM 3650 O O . ALA A 1 493 ? -5.206 13.083 33.264 1.00 95.44 493 ALA A O 1
ATOM 3651 N N . ARG A 1 494 ? -7.325 12.713 32.605 1.00 95.81 494 ARG A N 1
ATOM 3652 C CA . ARG A 1 494 ? -7.291 11.237 32.554 1.00 95.81 494 ARG A CA 1
ATOM 3653 C C . ARG A 1 494 ? -7.365 10.679 31.134 1.00 95.81 494 ARG A C 1
ATOM 3655 O O . ARG A 1 494 ? -7.457 9.467 30.961 1.00 95.81 494 ARG A O 1
ATOM 3662 N N . LEU A 1 495 ? -7.222 11.509 30.101 1.00 95.50 495 LEU A N 1
ATOM 3663 C CA . LEU A 1 495 ? -7.261 11.048 28.706 1.00 95.50 495 LEU A CA 1
ATOM 3664 C C . LEU A 1 495 ? -6.112 10.087 28.311 1.00 95.50 495 LEU A C 1
ATOM 3666 O O . LEU A 1 495 ? -6.122 9.524 27.221 1.00 95.50 495 LEU A O 1
ATOM 3670 N N . SER A 1 496 ? -5.129 9.860 29.190 1.00 94.81 496 SER A N 1
ATOM 3671 C CA . SER A 1 496 ? -4.079 8.844 29.008 1.00 94.81 496 SER A CA 1
ATOM 3672 C C . SER A 1 496 ? -4.435 7.455 29.572 1.00 94.81 496 SER A C 1
ATOM 3674 O O . SER A 1 496 ? -3.622 6.526 29.473 1.00 94.81 496 SER A O 1
ATOM 3676 N N . ALA A 1 497 ? -5.634 7.296 30.146 1.00 95.56 497 ALA A N 1
ATOM 3677 C CA . ALA A 1 497 ? -6.121 6.042 30.713 1.00 95.56 497 ALA A CA 1
ATOM 3678 C C . ALA A 1 497 ? -6.171 4.911 29.674 1.00 95.56 497 ALA A C 1
ATOM 3680 O O . ALA A 1 497 ? -6.460 5.119 28.494 1.00 95.56 497 ALA A O 1
ATOM 3681 N N . THR A 1 498 ? -5.923 3.677 30.117 1.00 95.00 498 THR A N 1
ATOM 3682 C CA . THR A 1 498 ? -6.032 2.487 29.243 1.00 95.00 498 THR A CA 1
ATOM 3683 C C . THR A 1 498 ? -7.470 2.042 28.996 1.00 95.00 498 THR A C 1
ATOM 3685 O O . THR A 1 498 ? -7.765 1.397 27.990 1.00 95.00 498 THR A O 1
ATOM 3688 N N . LEU A 1 499 ? -8.365 2.434 29.891 1.00 96.12 499 LEU A N 1
ATOM 3689 C CA . LEU A 1 499 ? -9.805 2.335 29.756 1.00 96.12 499 LEU A CA 1
ATOM 3690 C C . LEU A 1 499 ? -10.385 3.574 30.420 1.00 96.12 499 LEU A C 1
ATOM 3692 O O . LEU A 1 499 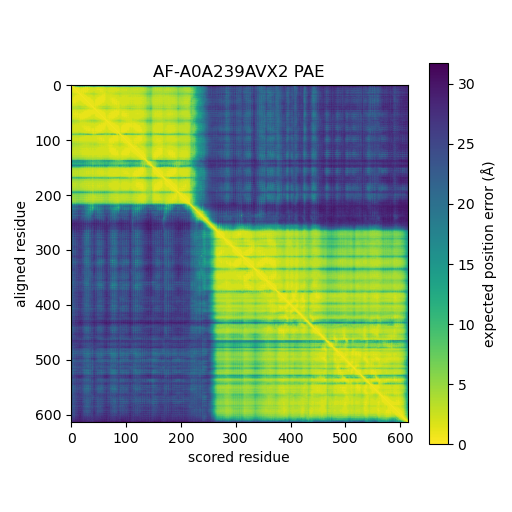? -10.042 3.838 31.566 1.00 96.12 499 LEU A O 1
ATOM 3696 N N . LEU A 1 500 ? -11.243 4.309 29.730 1.00 96.56 500 LEU A N 1
ATOM 3697 C CA . LEU A 1 500 ? -12.017 5.398 30.305 1.00 96.56 500 LEU A CA 1
ATOM 3698 C C . LEU A 1 500 ? -13.494 5.055 30.144 1.00 96.56 500 LEU A C 1
ATOM 3700 O O . LEU A 1 500 ? -14.017 5.114 29.036 1.00 96.56 500 LEU A O 1
ATOM 3704 N N . HIS A 1 501 ? -14.150 4.645 31.225 1.00 96.12 501 HIS A N 1
ATOM 3705 C CA . HIS A 1 501 ? -15.595 4.420 31.224 1.00 96.12 501 HIS A CA 1
ATOM 3706 C C . HIS A 1 501 ? -16.298 5.658 31.768 1.00 96.12 501 HIS A C 1
ATOM 3708 O O . HIS A 1 501 ? -15.969 6.106 32.866 1.00 96.12 501 HIS A O 1
ATOM 3714 N N . LEU A 1 502 ? -17.251 6.191 31.008 1.00 95.31 502 LEU A N 1
ATOM 3715 C CA . LEU A 1 502 ? -18.030 7.367 31.368 1.00 95.31 502 LEU A CA 1
ATOM 3716 C C . LEU A 1 502 ? -19.491 6.958 31.573 1.00 95.31 502 LEU A C 1
ATOM 3718 O O . LEU A 1 502 ? -20.245 6.871 30.611 1.00 95.31 502 LEU A O 1
ATOM 3722 N N . ASP A 1 503 ? -19.871 6.702 32.825 1.00 92.56 503 ASP A N 1
ATOM 3723 C CA . ASP A 1 503 ? -21.262 6.470 33.224 1.00 92.56 503 ASP A CA 1
ATOM 3724 C C . ASP A 1 503 ? -21.842 7.768 33.790 1.00 92.56 503 ASP A C 1
ATOM 3726 O O . ASP A 1 503 ? -21.808 8.020 34.997 1.00 92.56 503 ASP A O 1
ATOM 3730 N N . CYS A 1 504 ? -22.270 8.662 32.902 1.00 92.44 504 CYS A N 1
ATOM 3731 C CA . CYS A 1 504 ? -22.839 9.945 33.290 1.00 92.44 504 CYS A CA 1
ATOM 3732 C C . CYS A 1 504 ? -24.041 10.334 32.419 1.00 92.44 504 CYS A C 1
ATOM 3734 O O . CYS A 1 504 ? -24.150 9.880 31.277 1.00 92.44 504 CYS A O 1
ATOM 3736 N N . PRO A 1 505 ? -24.953 11.180 32.937 1.00 92.38 505 PRO A N 1
ATOM 3737 C CA . PRO A 1 505 ? -26.056 11.710 32.147 1.00 92.38 505 PRO A CA 1
ATOM 3738 C C . PRO A 1 505 ? -25.562 12.537 30.958 1.00 92.38 505 PRO A C 1
ATOM 3740 O O . PRO A 1 505 ? -24.477 13.121 30.987 1.00 92.38 505 PRO A O 1
ATOM 3743 N N . THR A 1 506 ? -26.395 12.647 29.929 1.00 93.88 506 THR A N 1
ATOM 3744 C CA . THR A 1 506 ? -26.085 13.406 28.714 1.00 93.88 506 THR A CA 1
ATOM 3745 C C . THR A 1 506 ? -27.018 14.599 28.561 1.00 93.88 506 THR A C 1
ATOM 3747 O O . THR A 1 506 ? -28.213 14.504 28.842 1.00 93.88 506 THR A O 1
ATOM 3750 N N . GLY A 1 507 ? -26.472 15.734 28.128 1.00 92.94 507 GLY A N 1
ATOM 3751 C CA . GLY A 1 507 ? -27.224 16.957 27.873 1.00 92.94 507 GLY A CA 1
ATOM 3752 C C . GLY A 1 507 ? -28.021 16.902 26.562 1.00 92.94 507 GLY A C 1
ATOM 3753 O O . GLY A 1 507 ? -27.857 15.970 25.774 1.00 92.94 507 GLY A O 1
ATOM 3754 N N . PRO A 1 508 ? -28.853 17.920 26.273 1.00 89.50 508 PRO A N 1
ATOM 3755 C CA . PRO A 1 508 ? -29.678 17.973 25.059 1.00 89.50 508 PRO A CA 1
ATOM 3756 C C . PRO A 1 508 ? -28.870 17.968 23.754 1.00 89.50 508 PRO A C 1
ATOM 3758 O O . PRO A 1 508 ? -29.331 17.453 22.742 1.00 89.50 508 PRO A O 1
ATOM 3761 N N . ALA A 1 509 ? -27.655 18.521 23.784 1.00 89.94 509 ALA A N 1
ATOM 3762 C CA . ALA A 1 509 ? -26.715 18.507 22.663 1.00 89.94 509 ALA A CA 1
ATOM 3763 C C . ALA A 1 509 ? -25.836 17.237 22.633 1.00 89.94 509 ALA A C 1
ATOM 3765 O O . ALA A 1 509 ? -24.873 17.169 21.875 1.00 89.94 509 ALA A O 1
ATOM 3766 N N . GLY A 1 510 ? -26.120 16.255 23.497 1.00 89.38 510 GLY A N 1
ATOM 3767 C CA . GLY A 1 510 ? -25.310 15.051 23.686 1.00 89.38 510 GLY A CA 1
ATOM 3768 C C . GLY A 1 510 ? -23.945 15.304 24.341 1.00 89.38 510 GLY A C 1
ATOM 3769 O O . GLY A 1 510 ? -23.051 14.461 24.222 1.00 89.38 510 GLY A O 1
ATOM 3770 N N . THR A 1 511 ? -23.780 16.442 25.030 1.00 94.62 511 THR A N 1
ATOM 3771 C CA . THR A 1 511 ? -22.641 16.727 25.921 1.00 94.62 511 THR A CA 1
ATOM 3772 C C . THR A 1 511 ? -22.681 15.814 27.145 1.00 94.62 511 THR A C 1
ATOM 3774 O O . THR A 1 511 ? -23.748 15.348 27.545 1.00 94.62 511 THR A O 1
ATOM 3777 N N . LEU A 1 512 ? -21.528 15.530 27.752 1.00 95.31 512 LEU A N 1
ATOM 3778 C CA . LEU A 1 512 ? -21.477 14.700 28.958 1.00 95.31 512 LEU A CA 1
ATOM 3779 C C . LEU A 1 512 ? -21.656 15.592 30.191 1.00 95.31 512 LEU A C 1
ATOM 3781 O O . LEU A 1 512 ? -20.841 16.488 30.423 1.00 95.31 512 LEU A O 1
ATOM 3785 N N . LEU A 1 513 ? -22.718 15.359 30.967 1.00 94.69 513 LEU A N 1
ATOM 3786 C CA . LEU A 1 513 ? -23.021 16.121 32.178 1.00 94.69 513 LEU A CA 1
ATOM 3787 C C . LEU A 1 513 ? -22.249 15.532 33.354 1.00 94.69 513 LEU A C 1
ATOM 3789 O O . LEU A 1 513 ? -22.470 14.397 33.776 1.00 94.69 513 LEU A O 1
ATOM 3793 N N . LEU A 1 514 ? -21.334 16.327 33.888 1.00 94.75 514 LEU A N 1
ATOM 3794 C CA . LEU A 1 514 ? -20.427 15.950 34.959 1.00 94.75 514 LEU A CA 1
ATOM 3795 C C . LEU A 1 514 ? -20.788 16.698 36.248 1.00 94.75 514 LEU A C 1
ATOM 3797 O O . LEU A 1 514 ? -21.704 17.528 36.302 1.00 94.75 514 LEU A O 1
ATOM 3801 N N . ALA A 1 515 ? -20.080 16.397 37.333 1.00 91.31 515 ALA A N 1
ATOM 3802 C CA . ALA A 1 515 ? -20.362 17.014 38.619 1.00 91.31 515 ALA A CA 1
ATOM 3803 C C . ALA A 1 515 ? -20.177 18.532 38.584 1.00 91.31 515 ALA A C 1
ATOM 3805 O O . ALA A 1 515 ? -19.533 19.102 37.696 1.00 91.31 515 ALA A O 1
ATOM 3806 N N . LYS A 1 516 ? -20.775 19.198 39.579 1.00 90.31 516 LYS A N 1
ATOM 3807 C CA . LYS A 1 516 ? -20.809 20.666 39.686 1.00 90.31 516 LYS A CA 1
ATOM 3808 C C . LYS A 1 516 ? -21.402 21.344 38.441 1.00 90.31 516 LYS A C 1
ATOM 3810 O O . LYS A 1 516 ? -21.101 22.504 38.183 1.00 90.31 516 LYS A O 1
ATOM 3815 N N . ARG A 1 517 ? -22.255 20.624 37.695 1.00 86.88 517 ARG A N 1
ATOM 3816 C CA . ARG A 1 517 ? -22.876 21.078 36.438 1.00 86.88 517 ARG A CA 1
ATOM 3817 C C . ARG A 1 517 ? -21.843 21.492 35.385 1.00 86.88 517 ARG A C 1
ATOM 3819 O O . ARG A 1 517 ? -22.074 22.426 34.626 1.00 86.88 517 ARG A O 1
ATOM 3826 N N . THR A 1 518 ? -20.690 20.826 35.376 1.00 93.88 518 THR A N 1
ATOM 3827 C CA . THR A 1 518 ? -19.712 20.998 34.299 1.00 93.88 518 THR A CA 1
ATOM 3828 C C . THR A 1 518 ? -20.110 20.125 33.116 1.00 93.88 518 THR A C 1
ATOM 3830 O O . THR A 1 518 ? -20.609 19.017 33.304 1.00 93.88 518 THR A O 1
ATOM 3833 N N . GLU A 1 519 ? -19.906 20.622 31.902 1.00 95.12 519 GLU A N 1
ATOM 3834 C CA . GLU A 1 519 ? -20.167 19.871 30.676 1.00 95.12 519 GLU A CA 1
ATOM 3835 C C . GLU A 1 519 ? -18.847 19.542 29.988 1.00 95.12 519 GLU A C 1
ATOM 3837 O O . GLU A 1 519 ? -17.962 20.395 29.886 1.00 95.12 519 GLU A O 1
ATOM 3842 N N . LEU A 1 520 ? -18.710 18.306 29.512 1.00 96.81 520 LEU A N 1
ATOM 3843 C CA . LEU A 1 520 ? -17.607 17.913 28.644 1.00 96.81 520 LEU A CA 1
ATOM 3844 C C . LEU A 1 520 ? -18.116 17.813 27.203 1.00 96.81 520 LEU A C 1
ATOM 3846 O O . LEU A 1 520 ? -18.956 16.966 26.884 1.00 96.81 520 LEU A O 1
ATOM 3850 N N . THR A 1 521 ? -17.607 18.702 26.350 1.00 96.44 521 THR A N 1
ATOM 3851 C CA . THR A 1 521 ? -17.942 18.775 24.922 1.00 96.44 521 THR A CA 1
ATOM 3852 C C . THR A 1 521 ? -16.879 18.082 24.065 1.00 96.44 521 THR A C 1
ATOM 3854 O O . THR A 1 521 ? -15.759 17.835 24.522 1.00 96.44 521 THR A O 1
ATOM 3857 N N . ALA A 1 522 ? -17.216 17.778 22.810 1.00 95.75 522 ALA A N 1
ATOM 3858 C CA . ALA A 1 522 ? -16.280 17.197 21.850 1.00 95.75 522 ALA A CA 1
ATOM 3859 C C . ALA A 1 522 ? -15.074 18.126 21.600 1.00 95.75 522 ALA A C 1
ATOM 3861 O O . ALA A 1 522 ? -13.927 17.681 21.588 1.00 95.75 522 ALA A O 1
ATOM 3862 N N . GLU A 1 523 ? -15.317 19.432 21.489 1.00 95.88 523 GLU A N 1
ATOM 3863 C CA . GLU A 1 523 ? -14.294 20.456 21.256 1.00 95.88 523 GLU A CA 1
ATOM 3864 C C . GLU A 1 523 ? -13.299 20.519 22.417 1.00 95.88 523 GLU A C 1
ATOM 3866 O O . GLU A 1 523 ? -12.090 20.595 22.197 1.00 95.88 523 GLU A O 1
ATOM 3871 N N . ALA A 1 524 ? -13.791 20.425 23.657 1.00 96.12 524 ALA A N 1
ATOM 3872 C CA . ALA A 1 524 ? -12.942 20.400 24.843 1.00 96.12 524 ALA A CA 1
ATOM 3873 C C . ALA A 1 524 ? -12.028 19.162 24.869 1.00 96.12 524 ALA A C 1
ATOM 3875 O O . ALA A 1 524 ? -10.858 19.266 25.239 1.00 96.12 524 ALA A O 1
ATOM 3876 N N . VAL A 1 525 ? -12.536 17.999 24.441 1.00 96.00 525 VAL A N 1
ATOM 3877 C CA . VAL A 1 525 ? -11.746 16.761 24.338 1.00 96.00 525 VAL A CA 1
ATOM 3878 C C . VAL A 1 525 ? -10.656 16.888 23.268 1.00 96.00 525 VAL A C 1
ATOM 3880 O O . VAL A 1 525 ? -9.508 16.532 23.537 1.00 96.00 525 VAL A O 1
ATOM 3883 N N . VAL A 1 526 ? -10.971 17.447 22.094 1.00 94.50 526 VAL A N 1
ATOM 3884 C CA . VAL A 1 526 ? -9.986 17.690 21.020 1.00 94.50 526 VAL A CA 1
ATOM 3885 C C . VAL A 1 526 ? -8.908 18.688 21.462 1.00 94.50 526 VAL A C 1
ATOM 3887 O O . VAL A 1 526 ? -7.720 18.466 21.223 1.00 94.50 526 VAL A O 1
ATOM 3890 N N . ALA A 1 527 ? -9.297 19.763 22.154 1.00 95.19 527 ALA A N 1
ATOM 3891 C CA . ALA A 1 527 ? -8.379 20.807 22.607 1.00 95.19 527 ALA A CA 1
ATOM 3892 C C . ALA A 1 527 ? -7.380 20.331 23.679 1.00 95.19 527 ALA A C 1
ATOM 3894 O O . ALA A 1 527 ? -6.296 20.898 23.807 1.00 95.19 527 ALA A O 1
ATOM 3895 N N . ALA A 1 528 ? -7.715 19.290 24.445 1.00 91.06 528 ALA A N 1
ATOM 3896 C CA . ALA A 1 528 ? -6.945 18.877 25.615 1.00 91.06 528 ALA A CA 1
ATOM 3897 C C . ALA A 1 528 ? -5.600 18.179 25.321 1.00 91.06 528 ALA A C 1
ATOM 3899 O O . ALA A 1 528 ? -4.879 17.907 26.277 1.00 91.06 528 ALA A O 1
ATOM 3900 N N . GLN A 1 529 ? -5.263 17.904 24.050 1.00 78.25 529 GLN A N 1
ATOM 3901 C CA . GLN A 1 529 ? -3.993 17.328 23.557 1.00 78.25 529 GLN A CA 1
ATOM 3902 C C . GLN A 1 529 ? -3.308 16.319 24.502 1.00 78.25 529 GLN A C 1
ATOM 3904 O O . GLN A 1 529 ? -2.563 16.684 25.418 1.00 78.25 529 GLN A O 1
ATOM 3909 N N . ILE A 1 530 ? -3.453 15.015 24.250 1.00 82.94 530 ILE A N 1
ATOM 3910 C CA . ILE A 1 530 ? -2.826 14.022 25.131 1.00 82.94 530 ILE A CA 1
ATOM 3911 C C . ILE A 1 530 ? -1.339 13.832 24.827 1.00 82.94 530 ILE A C 1
ATOM 3913 O O . ILE A 1 530 ? -0.922 13.603 23.696 1.00 82.94 530 ILE A O 1
ATOM 3917 N N . ARG A 1 531 ? -0.519 13.824 25.882 1.00 79.12 531 ARG A N 1
ATOM 3918 C CA . ARG A 1 531 ? 0.920 13.512 25.778 1.00 79.12 531 ARG A CA 1
ATOM 3919 C C . ARG A 1 531 ? 1.203 12.024 25.556 1.00 79.12 531 ARG A C 1
ATOM 3921 O O . ARG A 1 531 ? 2.304 11.655 25.157 1.00 79.12 531 ARG A O 1
ATOM 3928 N N . ARG A 1 532 ? 0.239 11.156 25.877 1.00 86.19 532 ARG A N 1
ATOM 3929 C CA . ARG A 1 532 ? 0.367 9.696 25.818 1.00 86.19 532 ARG A CA 1
ATOM 3930 C C . ARG A 1 532 ? -0.938 9.089 25.324 1.00 86.19 532 ARG A C 1
ATOM 3932 O O . ARG A 1 532 ? -1.977 9.399 25.890 1.00 86.19 532 ARG A O 1
ATOM 3939 N N . ALA A 1 533 ? -0.849 8.199 24.333 1.00 86.56 533 ALA A N 1
ATOM 3940 C CA . ALA A 1 533 ? -1.998 7.503 23.757 1.00 86.56 533 ALA A CA 1
ATOM 3941 C C . ALA A 1 533 ? -2.868 6.825 24.833 1.00 86.56 533 ALA A C 1
ATOM 3943 O O . ALA A 1 533 ? -2.361 6.025 25.631 1.00 86.56 533 ALA A O 1
ATOM 3944 N N . GLY A 1 534 ? -4.163 7.145 24.824 1.00 88.38 534 GLY A N 1
ATOM 3945 C CA . GLY A 1 534 ? -5.185 6.466 25.616 1.00 88.38 534 GLY A CA 1
ATOM 3946 C C . GLY A 1 534 ? -5.534 5.099 25.020 1.00 88.38 534 GLY A C 1
ATOM 3947 O O . GLY A 1 534 ? -5.236 4.807 23.860 1.00 88.38 534 GLY A O 1
ATOM 3948 N N . GLY A 1 535 ? -6.159 4.231 25.813 1.00 93.88 535 GLY A N 1
ATOM 3949 C CA . GLY A 1 535 ? -6.592 2.905 25.370 1.00 93.88 535 GLY A CA 1
ATOM 3950 C C . GLY A 1 535 ? -7.987 2.936 24.752 1.00 93.88 535 GLY A C 1
ATOM 3951 O O . GLY A 1 535 ? -8.135 3.340 23.599 1.00 93.88 535 GLY A O 1
ATOM 3952 N N . LEU A 1 536 ? -8.999 2.485 25.492 1.00 96.50 536 LEU A N 1
ATOM 3953 C CA . LEU A 1 536 ? -10.398 2.441 25.052 1.00 96.50 536 LEU A CA 1
ATOM 3954 C C . LEU A 1 536 ? -11.251 3.454 25.827 1.00 96.50 536 LEU A C 1
ATOM 3956 O O . LEU A 1 536 ? -11.137 3.511 27.045 1.00 96.50 536 LEU A O 1
ATOM 3960 N N . VAL A 1 537 ? -12.144 4.186 25.159 1.00 97.06 537 VAL A N 1
ATOM 3961 C CA . VAL A 1 537 ? -13.219 4.941 25.831 1.00 97.06 537 VAL A CA 1
ATOM 3962 C C . VAL A 1 537 ? -14.561 4.216 25.685 1.00 97.06 537 VAL A C 1
ATOM 3964 O O . VAL A 1 537 ? -14.870 3.683 24.618 1.00 97.06 537 VAL A O 1
ATOM 3967 N N . VAL A 1 538 ? -15.351 4.170 26.756 1.00 96.75 538 VAL A N 1
ATOM 3968 C CA . VAL A 1 538 ? -16.730 3.664 26.776 1.00 96.75 538 VAL A CA 1
ATOM 3969 C C . VAL A 1 538 ? -17.641 4.831 27.152 1.00 96.75 538 VAL A C 1
ATOM 3971 O O . VAL A 1 538 ? -17.512 5.383 28.241 1.00 96.75 538 VAL A O 1
ATOM 3974 N N . LEU A 1 539 ? -18.510 5.226 26.224 1.00 96.31 539 LEU A N 1
ATOM 3975 C CA . LEU A 1 539 ? -19.384 6.398 26.318 1.00 96.31 539 LEU A CA 1
ATOM 3976 C C . LEU A 1 539 ? -20.788 6.011 26.812 1.00 96.31 539 LEU A C 1
ATOM 3978 O O . LEU A 1 539 ? -21.234 4.906 26.475 1.00 96.31 539 LEU A O 1
ATOM 3982 N N . PRO A 1 540 ? -21.493 6.902 27.541 1.00 94.44 540 PRO A N 1
ATOM 3983 C CA . PRO A 1 540 ? -22.839 6.650 28.058 1.00 94.44 540 PRO A CA 1
ATOM 3984 C C . PRO A 1 540 ? -23.897 6.652 26.937 1.00 94.44 540 PRO A C 1
ATOM 3986 O O . PRO A 1 540 ? -23.652 7.205 25.855 1.00 94.44 540 PRO A O 1
ATOM 3989 N N . PRO A 1 541 ? -25.086 6.055 27.154 1.00 91.81 541 PRO A N 1
ATOM 3990 C CA . PRO A 1 541 ? -26.221 6.214 26.245 1.00 91.81 541 PRO A CA 1
ATOM 3991 C C . PRO A 1 541 ? -26.623 7.689 26.129 1.00 91.81 541 PRO A C 1
ATOM 3993 O O . PRO A 1 541 ? -26.577 8.416 27.113 1.00 91.81 541 PRO A O 1
ATOM 3996 N N . GLY A 1 542 ? -27.032 8.128 24.935 1.00 88.00 542 GLY A N 1
ATOM 3997 C CA . GLY A 1 542 ? -27.470 9.512 24.697 1.00 88.00 542 GLY A CA 1
ATOM 3998 C C . GLY A 1 542 ? -26.347 10.524 24.436 1.00 88.00 542 GLY A C 1
ATOM 3999 O O . GLY A 1 542 ? -26.633 11.671 24.098 1.00 88.00 542 GLY A O 1
ATOM 4000 N N . ALA A 1 543 ? -25.076 10.115 24.528 1.00 86.75 543 ALA A N 1
ATOM 4001 C CA . ALA A 1 543 ? -23.964 10.952 24.089 1.00 86.75 543 ALA A CA 1
ATOM 4002 C C . ALA A 1 543 ? -24.100 11.241 22.586 1.00 86.75 543 ALA A C 1
ATOM 4004 O O . ALA A 1 543 ? -24.625 10.404 21.848 1.00 86.75 543 ALA A O 1
ATOM 4005 N N . ALA A 1 544 ? -23.597 12.389 22.122 1.00 85.94 544 ALA A N 1
ATOM 4006 C CA . ALA A 1 544 ? -23.585 12.761 20.703 1.00 85.94 544 ALA A CA 1
ATOM 4007 C C . ALA A 1 544 ? -22.633 11.863 19.886 1.00 85.94 544 ALA A C 1
ATOM 4009 O O . ALA A 1 544 ? -21.573 12.287 19.428 1.00 85.94 544 ALA A O 1
ATOM 4010 N N . PHE A 1 545 ? -22.974 10.588 19.735 1.00 85.50 545 PHE A N 1
ATOM 4011 C CA . PHE A 1 545 ? -22.267 9.633 18.897 1.00 85.50 545 PHE A CA 1
ATOM 4012 C C . PHE A 1 545 ? -22.728 9.825 17.440 1.00 85.50 545 PHE A C 1
ATOM 4014 O O . PHE A 1 545 ? -23.939 9.855 17.206 1.00 85.50 545 PHE A O 1
ATOM 4021 N N . PRO A 1 546 ? -21.820 9.952 16.450 1.00 89.56 546 PRO A N 1
ATOM 4022 C CA . PRO A 1 546 ? -20.386 9.626 16.490 1.00 89.56 546 PRO A CA 1
ATOM 4023 C C . PRO A 1 546 ? -19.435 10.749 16.947 1.00 89.56 546 PRO A C 1
ATOM 4025 O O . PRO A 1 546 ? -18.315 10.440 17.346 1.00 89.56 546 PRO A O 1
ATOM 4028 N N . ALA A 1 547 ? -19.863 12.016 16.975 1.00 91.69 547 ALA A N 1
ATOM 4029 C CA . ALA A 1 547 ? -18.986 13.174 17.206 1.00 91.69 547 ALA A CA 1
ATOM 4030 C C . ALA A 1 547 ? -18.102 13.064 18.466 1.00 91.69 547 ALA A C 1
ATOM 4032 O O . ALA A 1 547 ? -16.902 13.334 18.423 1.00 91.69 547 ALA A O 1
ATOM 4033 N N . MET A 1 548 ? -18.662 12.605 19.589 1.00 94.75 548 MET A N 1
ATOM 4034 C CA . MET A 1 548 ? -17.893 12.415 20.823 1.00 94.75 548 MET A CA 1
ATOM 4035 C C . MET A 1 548 ? -16.830 11.311 20.684 1.00 94.75 548 MET A C 1
ATOM 4037 O O . MET A 1 548 ? -15.721 11.446 21.195 1.00 94.75 548 MET A O 1
ATOM 4041 N N . ALA A 1 549 ? -17.134 10.221 19.976 1.00 94.12 549 ALA A N 1
ATOM 4042 C CA . ALA A 1 549 ? -16.165 9.156 19.737 1.00 94.12 549 ALA A CA 1
ATOM 4043 C C . ALA A 1 549 ? -14.993 9.655 18.887 1.00 94.12 549 ALA A C 1
ATOM 4045 O O . ALA A 1 549 ? -13.840 9.419 19.253 1.00 94.12 549 ALA A O 1
ATOM 4046 N N . ASP A 1 550 ? -15.272 10.406 17.821 1.00 92.75 550 ASP A N 1
ATOM 4047 C CA . ASP A 1 550 ? -14.233 11.007 16.986 1.00 92.75 550 ASP A CA 1
ATOM 4048 C C . ASP A 1 550 ? -13.383 12.019 17.753 1.00 92.75 550 ASP A C 1
ATOM 4050 O O . ASP A 1 550 ? -12.166 12.056 17.562 1.00 92.75 550 ASP A O 1
ATOM 4054 N N . ALA A 1 551 ? -13.970 12.770 18.687 1.00 94.38 551 ALA A N 1
ATOM 4055 C CA . ALA A 1 551 ? -13.221 13.661 19.566 1.00 94.38 551 ALA A CA 1
ATOM 4056 C C . ALA A 1 551 ? -12.207 12.899 20.434 1.00 94.38 551 ALA A C 1
ATOM 4058 O O . ALA A 1 551 ? -11.036 13.274 20.481 1.00 94.38 551 ALA A O 1
ATOM 4059 N N . PHE A 1 552 ? -12.601 11.785 21.062 1.00 95.69 552 PHE A N 1
ATOM 4060 C CA . PHE A 1 552 ? -11.677 10.950 21.843 1.00 95.6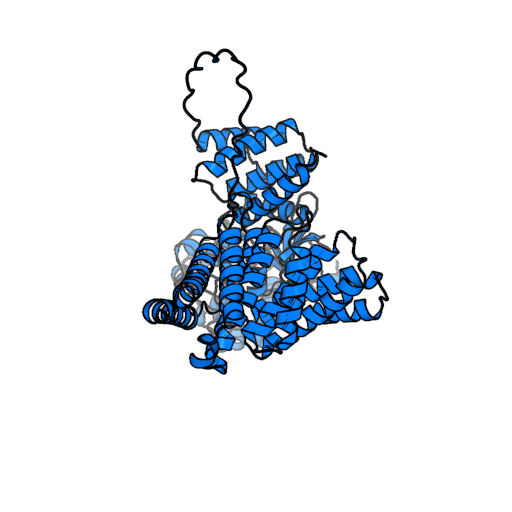9 552 PHE A CA 1
ATOM 4061 C C . PHE A 1 552 ? -10.627 10.248 20.971 1.00 95.69 552 PHE A C 1
ATOM 4063 O O . PHE A 1 552 ? -9.460 10.133 21.364 1.00 95.69 552 PHE A O 1
ATOM 4070 N N . LEU A 1 553 ? -11.003 9.784 19.776 1.00 94.56 553 LEU A N 1
ATOM 4071 C CA . LEU A 1 553 ? -10.050 9.217 18.823 1.00 94.56 553 LEU A CA 1
ATOM 4072 C C . LEU A 1 553 ? -9.055 10.285 18.359 1.00 94.56 553 LEU A C 1
ATOM 4074 O O . LEU A 1 553 ? -7.860 10.013 18.325 1.00 94.56 553 LEU A O 1
ATOM 4078 N N . THR A 1 554 ? -9.489 11.508 18.083 1.00 92.69 554 THR A N 1
ATOM 4079 C CA . THR A 1 554 ? -8.601 12.630 17.739 1.00 92.69 554 THR A CA 1
ATOM 4080 C C . THR A 1 554 ? -7.700 12.994 18.913 1.00 92.69 554 THR A C 1
ATOM 4082 O O . THR A 1 554 ? -6.494 13.147 18.739 1.00 92.69 554 THR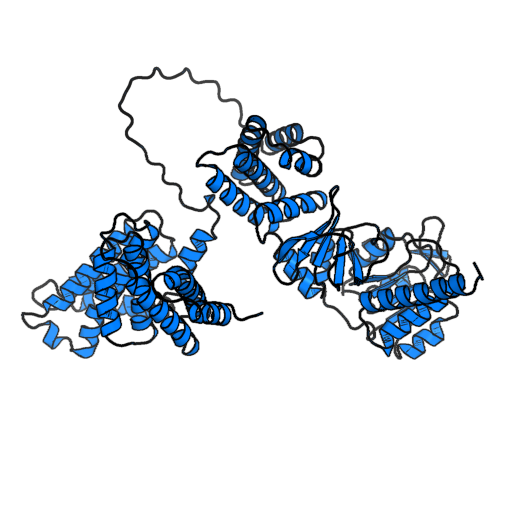 A O 1
ATOM 4085 N N . ALA A 1 555 ? -8.256 13.018 20.128 1.00 93.31 555 ALA A N 1
ATOM 4086 C CA . ALA A 1 555 ? -7.493 13.261 21.341 1.00 93.31 555 ALA A CA 1
ATOM 4087 C C . ALA A 1 555 ? -6.408 12.205 21.550 1.00 93.31 555 ALA A C 1
ATOM 4089 O O . ALA A 1 555 ? -5.384 12.551 22.111 1.00 93.31 555 ALA A O 1
ATOM 4090 N N . GLY A 1 556 ? -6.590 10.968 21.063 1.00 94.00 556 GLY A N 1
ATOM 4091 C CA . GLY A 1 556 ? -5.532 9.960 20.930 1.00 94.00 556 GLY A CA 1
ATOM 4092 C C . GLY A 1 556 ? -5.851 8.582 21.531 1.00 94.00 556 GLY A C 1
ATOM 4093 O O . GLY A 1 556 ? -4.940 7.778 21.749 1.00 94.00 556 GLY A O 1
ATOM 4094 N N . PHE A 1 557 ? -7.127 8.277 21.785 1.00 95.19 557 PHE A N 1
ATOM 4095 C CA . PHE A 1 557 ? -7.576 6.936 22.180 1.00 95.19 557 PHE A CA 1
ATOM 4096 C C . PHE A 1 557 ? -7.472 5.925 21.030 1.00 95.19 557 PHE A C 1
ATOM 4098 O O . PHE A 1 557 ? -7.668 6.254 19.868 1.00 95.19 557 PHE A O 1
ATOM 4105 N N . THR A 1 558 ? -7.195 4.657 21.327 1.00 94.50 558 THR A N 1
ATOM 4106 C CA . THR A 1 558 ? -7.114 3.583 20.311 1.00 94.50 558 THR A CA 1
ATOM 4107 C C . THR A 1 558 ? -8.460 2.964 19.919 1.00 94.50 558 THR A C 1
ATOM 4109 O O . THR A 1 558 ? -8.507 2.131 19.013 1.00 94.50 558 THR A O 1
ATOM 4112 N N . GLY A 1 559 ? -9.547 3.342 20.591 1.00 95.06 559 GLY A N 1
ATOM 4113 C CA . GLY A 1 559 ? -10.900 2.905 20.261 1.00 95.06 559 GLY A CA 1
ATOM 4114 C C . GLY A 1 559 ? -11.957 3.589 21.124 1.00 95.06 559 GLY A C 1
ATOM 4115 O O . GLY A 1 559 ? -11.663 4.029 22.236 1.00 95.06 559 GLY A O 1
ATOM 4116 N N . ALA A 1 560 ? -13.188 3.620 20.621 1.00 96.19 560 ALA A N 1
ATOM 4117 C CA . ALA A 1 560 ? -14.362 4.117 21.325 1.00 96.19 560 ALA A CA 1
ATOM 4118 C C . ALA A 1 560 ? -15.518 3.114 21.197 1.00 96.19 560 ALA A C 1
ATOM 4120 O O . ALA A 1 560 ? -15.710 2.504 20.144 1.00 96.19 560 ALA A O 1
ATOM 4121 N N . VAL A 1 561 ? -16.280 2.932 22.273 1.00 96.00 561 VAL A N 1
ATOM 4122 C CA . VAL A 1 561 ? -17.521 2.151 22.304 1.00 96.00 561 VAL A CA 1
ATOM 4123 C C . VAL A 1 561 ? -18.632 3.060 22.809 1.00 96.00 561 VAL A C 1
ATOM 4125 O O . VAL A 1 561 ? -18.455 3.747 23.810 1.00 96.00 561 VAL A O 1
ATOM 4128 N N . GLY A 1 562 ? -19.772 3.059 22.127 1.00 94.19 562 GLY A N 1
ATOM 4129 C CA . GLY A 1 562 ? -20.925 3.877 22.485 1.00 94.19 562 GLY A CA 1
ATOM 4130 C C . GLY A 1 562 ? -22.206 3.350 21.850 1.00 94.19 562 GLY A C 1
ATOM 4131 O O . GLY A 1 562 ? -22.263 2.204 21.393 1.00 94.19 562 GLY A O 1
ATOM 4132 N N . TRP A 1 563 ? -23.222 4.204 21.815 1.00 92.50 563 TRP A N 1
ATOM 4133 C CA . TRP A 1 563 ? -24.578 3.863 21.398 1.00 92.50 563 TRP A CA 1
ATOM 4134 C C . TRP A 1 563 ? -25.007 4.734 20.222 1.00 92.50 563 TRP A C 1
ATOM 4136 O O . TRP A 1 563 ? -24.769 5.934 20.226 1.00 92.50 563 TRP A O 1
ATOM 4146 N N . LEU A 1 564 ? -25.662 4.136 19.226 1.00 88.31 564 LEU A N 1
ATOM 4147 C CA . LEU A 1 564 ? -26.183 4.862 18.055 1.00 88.31 564 LEU A CA 1
ATOM 4148 C C . LEU A 1 564 ? -27.568 5.476 18.290 1.00 88.31 564 LEU A C 1
ATOM 4150 O O . LEU A 1 564 ? -28.070 6.207 17.442 1.00 88.31 564 LEU A O 1
ATOM 4154 N N . GLY A 1 565 ? -28.213 5.125 19.398 1.00 86.88 565 GLY A N 1
ATOM 4155 C CA . GLY A 1 565 ? -29.562 5.552 19.725 1.00 86.88 565 GLY A CA 1
ATOM 4156 C C . GLY A 1 565 ? -29.820 5.473 21.226 1.00 86.88 565 GLY A C 1
ATOM 4157 O O . GLY A 1 565 ? -28.970 4.966 21.968 1.00 86.88 565 GLY A O 1
ATOM 4158 N N . PRO A 1 566 ? -30.976 5.984 21.672 1.00 85.75 566 PRO A N 1
ATOM 4159 C CA . PRO A 1 566 ? -31.360 5.944 23.074 1.00 85.75 566 PRO A CA 1
ATOM 4160 C C . PRO A 1 566 ? -31.531 4.497 23.547 1.00 85.75 566 PRO A C 1
ATOM 4162 O O . PRO A 1 566 ? -32.029 3.644 22.810 1.00 85.75 566 PRO A O 1
ATOM 4165 N N . VAL A 1 567 ? -31.110 4.234 24.783 1.00 88.25 567 VAL A N 1
ATOM 4166 C CA . VAL A 1 567 ? -31.245 2.937 25.454 1.00 88.25 567 VAL A CA 1
ATOM 4167 C C . VAL A 1 567 ? -31.662 3.183 26.895 1.00 88.25 567 VAL A C 1
ATOM 4169 O O . VAL A 1 567 ? -31.134 4.087 27.541 1.00 88.25 567 VAL A O 1
ATOM 4172 N N . GLU A 1 568 ? -32.598 2.373 27.384 1.00 88.94 568 GLU A N 1
ATOM 4173 C CA . GLU A 1 568 ? -33.043 2.424 28.776 1.00 88.94 568 GLU A CA 1
ATOM 4174 C C . GLU A 1 568 ? -31.870 2.176 29.744 1.00 88.94 568 GLU A C 1
ATOM 4176 O O . GLU A 1 568 ? -31.076 1.255 29.505 1.00 88.94 568 GLU A O 1
ATOM 4181 N N . PRO A 1 569 ? -31.755 2.935 30.850 1.00 86.31 569 PRO A N 1
ATOM 4182 C CA . PRO A 1 569 ? -30.612 2.845 31.761 1.00 86.31 569 PRO A CA 1
ATOM 4183 C C . PRO A 1 569 ? -30.340 1.433 32.296 1.00 86.31 569 PRO A C 1
ATOM 4185 O O . PRO A 1 569 ? -29.192 0.995 32.331 1.00 86.31 569 PRO A O 1
ATOM 4188 N N . GLU A 1 570 ? -31.386 0.682 32.653 1.00 85.62 570 GLU A N 1
ATOM 4189 C CA . GLU A 1 570 ? -31.247 -0.688 33.171 1.00 85.62 570 GLU A CA 1
ATOM 4190 C C . GLU A 1 570 ? -30.669 -1.649 32.121 1.00 85.62 570 GLU A C 1
ATOM 4192 O O . GLU A 1 570 ? -29.794 -2.467 32.417 1.00 85.62 570 GLU A O 1
ATOM 4197 N N . ALA A 1 571 ? -31.105 -1.518 30.865 1.00 88.56 571 ALA A N 1
ATOM 4198 C CA . ALA A 1 571 ? -30.582 -2.313 29.759 1.00 88.56 571 ALA A CA 1
ATOM 4199 C C . ALA A 1 571 ? -29.129 -1.933 29.432 1.00 88.56 571 ALA A C 1
ATOM 4201 O O . ALA A 1 571 ? -28.307 -2.808 29.146 1.00 88.56 571 ALA A O 1
ATOM 4202 N N . ALA A 1 572 ? -28.796 -0.640 29.504 1.00 90.00 572 ALA A N 1
ATOM 4203 C CA . ALA A 1 572 ? -27.429 -0.162 29.332 1.00 90.00 572 ALA A CA 1
ATOM 4204 C C . ALA A 1 572 ? -26.494 -0.719 30.418 1.00 90.00 572 ALA A C 1
ATOM 4206 O O . ALA A 1 572 ? -25.409 -1.203 30.089 1.00 90.00 572 ALA A O 1
ATOM 4207 N N . ALA A 1 573 ? -26.933 -0.738 31.680 1.00 88.75 573 ALA A N 1
ATOM 4208 C CA . ALA A 1 573 ? -26.175 -1.300 32.797 1.00 88.75 573 ALA A CA 1
ATOM 4209 C C . ALA A 1 573 ? -25.866 -2.796 32.602 1.00 88.75 573 ALA A C 1
ATOM 4211 O O . ALA A 1 573 ? -24.722 -3.222 32.781 1.00 88.75 573 ALA A O 1
ATOM 4212 N N . GLU A 1 574 ? -26.842 -3.599 32.157 1.00 89.69 574 GLU A N 1
ATOM 4213 C CA . GLU A 1 574 ? -26.624 -5.021 31.843 1.00 89.69 574 GLU A CA 1
ATOM 4214 C C . GLU A 1 574 ? -25.591 -5.206 30.720 1.00 89.69 574 GLU A C 1
ATOM 4216 O O . GLU A 1 574 ? -24.663 -6.014 30.823 1.00 89.69 574 GLU A O 1
ATOM 4221 N N . VAL A 1 575 ? -25.712 -4.407 29.657 1.00 92.38 575 VAL A N 1
ATOM 4222 C CA . VAL A 1 575 ? -24.776 -4.426 28.529 1.00 92.38 575 VAL A CA 1
ATOM 4223 C C . VAL A 1 575 ? -23.367 -4.045 28.965 1.00 92.38 575 VAL A C 1
ATOM 4225 O O . VAL A 1 575 ? -22.412 -4.718 28.570 1.00 92.38 575 VAL A O 1
ATOM 4228 N N . TYR A 1 576 ? -23.210 -3.010 29.789 1.00 92.75 576 TYR A N 1
ATOM 4229 C CA . TYR A 1 576 ? -21.905 -2.639 30.324 1.00 92.75 576 TYR A CA 1
ATOM 4230 C C . TYR A 1 576 ? -21.326 -3.728 31.212 1.00 92.75 576 TYR A C 1
ATOM 4232 O O . TYR A 1 576 ? -20.138 -4.038 31.092 1.00 92.75 576 TYR A O 1
ATOM 4240 N N . ARG A 1 577 ? -22.147 -4.359 32.054 1.00 91.75 577 ARG A N 1
ATOM 4241 C CA . ARG A 1 577 ? -21.705 -5.456 32.912 1.00 91.75 577 ARG A CA 1
ATOM 4242 C C . ARG A 1 577 ? -21.119 -6.599 32.093 1.00 91.75 577 ARG A C 1
ATOM 4244 O O . ARG A 1 577 ? -20.029 -7.077 32.418 1.00 91.75 577 ARG A O 1
ATOM 4251 N N . GLU A 1 578 ? -21.799 -7.004 31.027 1.00 94.50 578 GLU A N 1
ATOM 4252 C CA . GLU A 1 578 ? -21.316 -8.058 30.135 1.00 94.50 578 GLU A CA 1
ATOM 4253 C C . GLU A 1 578 ? -20.099 -7.602 29.315 1.00 94.50 578 GLU A C 1
ATOM 4255 O O . GLU A 1 578 ? -19.110 -8.331 29.205 1.00 94.50 578 GLU A O 1
ATOM 4260 N N . LEU A 1 579 ? -20.105 -6.367 28.802 1.00 95.06 579 LEU A N 1
ATOM 4261 C CA . LEU A 1 579 ? -18.971 -5.790 28.077 1.00 95.06 579 LEU A CA 1
ATOM 4262 C C . LEU A 1 579 ? -17.698 -5.800 28.936 1.00 95.06 579 LEU A C 1
ATOM 4264 O O . LEU A 1 579 ? -16.651 -6.263 28.484 1.00 95.06 579 LEU A O 1
ATOM 4268 N N . HIS A 1 580 ? -17.779 -5.335 30.183 1.00 94.12 580 HIS A N 1
ATOM 4269 C CA . HIS A 1 580 ? -16.639 -5.296 31.096 1.00 94.12 580 HIS A CA 1
ATOM 4270 C C . HIS A 1 580 ? -16.175 -6.688 31.525 1.00 94.12 580 HIS A C 1
ATOM 4272 O O . HIS A 1 580 ? -14.970 -6.902 31.658 1.00 94.12 580 HIS A O 1
ATOM 4278 N N . ARG A 1 581 ? -17.089 -7.657 31.671 1.00 93.75 581 ARG A N 1
ATOM 4279 C CA . ARG A 1 581 ? -16.735 -9.069 31.890 1.00 93.75 581 ARG A CA 1
ATOM 4280 C C . ARG A 1 581 ? -15.888 -9.603 30.728 1.00 93.75 581 ARG A C 1
ATOM 4282 O O . ARG A 1 581 ? -14.806 -10.149 30.937 1.00 93.75 581 ARG A O 1
ATOM 4289 N N . LEU A 1 582 ? -16.325 -9.362 29.490 1.00 94.94 582 LEU A N 1
ATOM 4290 C CA . LEU A 1 582 ? -15.618 -9.794 28.280 1.00 94.94 582 LEU A CA 1
ATOM 4291 C C . LEU A 1 582 ? -14.265 -9.087 28.093 1.00 94.94 582 LEU A C 1
ATOM 4293 O O . LEU A 1 582 ? -13.300 -9.714 27.651 1.00 94.94 582 LEU A O 1
ATOM 4297 N N . LEU A 1 583 ? -14.183 -7.792 28.415 1.00 93.50 583 LEU A N 1
ATOM 4298 C CA . LEU A 1 583 ? -12.953 -6.998 28.314 1.00 93.50 583 LEU A CA 1
ATOM 4299 C C . LEU A 1 583 ? -11.933 -7.339 29.410 1.00 93.50 583 LEU A C 1
ATOM 4301 O O . LEU A 1 583 ? -10.739 -7.419 29.129 1.00 93.50 583 LEU A O 1
ATOM 4305 N N . GLY A 1 584 ? -12.384 -7.491 30.656 1.00 90.88 584 GLY A N 1
ATOM 4306 C CA . GLY A 1 584 ? -11.527 -7.709 31.822 1.00 90.88 584 GLY A CA 1
ATOM 4307 C C . GLY A 1 584 ? -11.179 -9.179 32.039 1.00 90.88 584 GLY A C 1
ATOM 4308 O O . GLY A 1 584 ? -10.008 -9.555 31.976 1.00 90.88 584 GLY A O 1
ATOM 4309 N N . GLU A 1 585 ? -12.193 -10.013 32.275 1.00 90.75 585 GLU A N 1
ATOM 4310 C CA . GLU A 1 585 ? -12.019 -11.415 32.679 1.00 90.75 585 GLU A CA 1
ATOM 4311 C C . GLU A 1 585 ? -11.622 -12.295 31.491 1.00 90.75 585 GLU A C 1
ATOM 4313 O O . GLU A 1 585 ? -10.617 -13.001 31.547 1.00 90.75 585 GLU A O 1
ATOM 4318 N N . GLU A 1 586 ? -12.362 -12.210 30.381 1.00 93.25 586 GLU A N 1
ATOM 4319 C CA . GLU A 1 586 ? -12.062 -12.994 29.173 1.00 93.25 586 GLU A CA 1
ATOM 4320 C C . GLU A 1 586 ? -10.977 -12.365 28.287 1.00 93.25 586 GLU A C 1
ATOM 4322 O O . GLU A 1 586 ? -10.543 -12.980 27.310 1.00 93.25 586 GLU A O 1
ATOM 4327 N N . ARG A 1 587 ? -10.541 -11.137 28.602 1.00 92.00 587 ARG A N 1
ATOM 4328 C CA . ARG A 1 587 ? -9.503 -10.392 27.867 1.00 92.00 587 ARG A CA 1
ATOM 4329 C C . ARG A 1 587 ? -9.748 -10.322 26.356 1.00 92.00 587 ARG A C 1
ATOM 4331 O O . ARG A 1 587 ? -8.809 -10.351 25.555 1.00 92.00 587 ARG A O 1
ATOM 4338 N N . ARG A 1 588 ? -11.012 -10.237 25.935 1.00 93.75 588 ARG A N 1
ATOM 4339 C CA . ARG A 1 588 ? -11.353 -10.091 24.517 1.00 93.75 588 ARG A CA 1
ATOM 4340 C C . ARG A 1 588 ? -10.952 -8.710 24.015 1.00 93.75 588 ARG A C 1
ATOM 4342 O O . ARG A 1 588 ? -11.038 -7.717 24.729 1.00 93.75 588 ARG A O 1
ATOM 4349 N N . SER A 1 589 ? -10.586 -8.628 22.734 1.00 91.75 589 SER A N 1
ATOM 4350 C CA . SER A 1 589 ? -10.443 -7.326 22.070 1.00 91.75 589 SER A CA 1
ATOM 4351 C C . SER A 1 589 ? -11.778 -6.562 22.091 1.00 91.75 589 SER A C 1
ATOM 4353 O O . SER A 1 589 ? -12.819 -7.221 21.981 1.00 91.75 589 SER A O 1
ATOM 4355 N N . PRO A 1 590 ? -11.779 -5.216 22.114 1.00 93.06 590 PRO A N 1
ATOM 4356 C CA . PRO A 1 590 ? -13.011 -4.427 22.177 1.00 93.06 590 PRO A CA 1
ATOM 4357 C C . PRO A 1 590 ? -14.057 -4.801 21.129 1.00 93.06 590 PRO A C 1
ATOM 4359 O O . PRO A 1 590 ? -15.203 -5.080 21.469 1.00 93.06 590 PRO A O 1
ATOM 4362 N N . ALA A 1 591 ? -13.650 -4.923 19.865 1.00 90.69 591 ALA A N 1
ATOM 4363 C CA . ALA A 1 591 ? -14.562 -5.279 18.783 1.00 90.69 591 ALA A CA 1
ATOM 4364 C C . ALA A 1 591 ? -15.179 -6.682 18.970 1.00 90.69 591 ALA A C 1
ATOM 4366 O O . ALA A 1 591 ? -16.374 -6.881 18.753 1.00 90.69 591 ALA A O 1
ATOM 4367 N N . ALA A 1 592 ? -14.388 -7.657 19.434 1.00 90.50 592 ALA A N 1
ATOM 4368 C CA . ALA A 1 592 ? -14.879 -9.006 19.722 1.00 90.50 592 ALA A CA 1
ATOM 4369 C C . ALA A 1 592 ? -15.816 -9.050 20.943 1.00 90.50 592 ALA A C 1
ATOM 4371 O O . ALA A 1 592 ? -16.753 -9.850 20.953 1.00 90.50 592 ALA A O 1
ATOM 4372 N N . ALA A 1 593 ? -15.575 -8.206 21.951 1.00 94.38 593 ALA A N 1
ATOM 4373 C CA . ALA A 1 593 ? -16.451 -8.065 23.110 1.00 94.38 593 ALA A CA 1
ATOM 4374 C C . ALA A 1 593 ? -17.810 -7.474 22.696 1.00 94.38 593 ALA A C 1
ATOM 4376 O O . ALA A 1 593 ? -18.839 -8.105 22.921 1.00 94.38 593 ALA A O 1
ATOM 4377 N N . VAL A 1 594 ? -17.816 -6.350 21.968 1.00 93.38 594 VAL A N 1
ATOM 4378 C CA . VAL A 1 594 ? -19.046 -5.727 21.442 1.00 93.38 594 VAL A CA 1
ATOM 4379 C C . VAL A 1 594 ? -19.824 -6.689 20.539 1.00 93.38 594 VAL A C 1
ATOM 4381 O O . VAL A 1 594 ? -21.042 -6.817 20.664 1.00 93.38 594 VAL A O 1
ATOM 4384 N N . HIS A 1 595 ? -19.142 -7.419 19.651 1.00 91.00 595 HIS A N 1
ATOM 4385 C CA . HIS A 1 595 ? -19.795 -8.414 18.798 1.00 91.00 595 HIS A CA 1
ATOM 4386 C C . HIS A 1 595 ? -20.460 -9.537 19.616 1.00 91.00 595 HIS A C 1
ATOM 4388 O O . HIS A 1 595 ? -21.579 -9.948 19.302 1.00 91.00 595 HIS A O 1
ATOM 4394 N N . ALA A 1 596 ? -19.804 -10.021 20.676 1.00 92.25 596 ALA A N 1
ATOM 4395 C CA . ALA A 1 596 ? -20.363 -11.049 21.551 1.00 92.25 596 ALA A CA 1
ATOM 4396 C C . ALA A 1 596 ? -21.610 -10.554 22.301 1.00 92.25 596 ALA A C 1
ATOM 4398 O O . ALA A 1 596 ? -22.627 -11.249 22.269 1.00 92.25 596 ALA A O 1
ATOM 4399 N N . VAL A 1 597 ? -21.570 -9.334 22.854 1.00 93.50 597 VAL A N 1
ATOM 4400 C CA . VAL A 1 597 ? -22.731 -8.678 23.483 1.00 93.50 597 VAL A CA 1
ATOM 4401 C C . VAL A 1 597 ? -23.893 -8.566 22.492 1.00 93.50 597 VAL A C 1
ATOM 4403 O O . VAL A 1 597 ? -24.998 -9.032 22.766 1.00 93.50 597 VAL A O 1
ATOM 4406 N N . ARG A 1 598 ? -23.654 -8.032 21.284 1.00 90.00 598 ARG A N 1
ATOM 4407 C CA . ARG A 1 598 ? -24.696 -7.898 20.244 1.00 90.00 598 ARG A CA 1
ATOM 4408 C C . ARG A 1 598 ? -25.316 -9.238 19.857 1.00 90.00 598 ARG A C 1
ATOM 4410 O O . ARG A 1 598 ? -26.500 -9.307 19.532 1.00 90.00 598 ARG A O 1
ATOM 4417 N N . ARG A 1 599 ? -24.524 -10.312 19.827 1.00 89.19 599 ARG A N 1
ATOM 4418 C CA . ARG A 1 599 ? -25.026 -11.663 19.542 1.00 89.19 599 ARG A CA 1
ATOM 4419 C C . ARG A 1 599 ? -25.906 -12.183 20.679 1.00 89.19 599 ARG A C 1
ATOM 4421 O O . ARG A 1 599 ? -26.956 -12.750 20.403 1.00 89.19 599 ARG A O 1
ATOM 4428 N N . GLN A 1 600 ? -25.512 -11.960 21.930 1.00 89.75 600 GLN A N 1
ATOM 4429 C CA . GLN A 1 600 ? -26.302 -12.353 23.096 1.00 89.75 600 GLN A CA 1
ATOM 4430 C C . GLN A 1 600 ? -27.653 -11.632 23.139 1.00 89.75 600 GLN A C 1
ATOM 4432 O O . GLN A 1 600 ? -28.681 -12.295 23.262 1.00 89.75 600 GLN A O 1
ATOM 4437 N N . LEU A 1 601 ? -27.671 -10.311 22.936 1.00 86.75 601 LEU A N 1
ATOM 4438 C CA . LEU A 1 601 ? -28.913 -9.530 22.885 1.00 86.75 601 LEU A CA 1
ATOM 4439 C C . LEU A 1 601 ? -29.866 -10.025 21.787 1.00 86.75 601 LEU A C 1
ATOM 4441 O O . LEU A 1 601 ? -31.064 -10.158 22.021 1.00 86.75 601 LEU A O 1
ATOM 4445 N N . ARG A 1 602 ? -29.340 -10.380 20.605 1.00 84.88 602 ARG A N 1
ATOM 4446 C CA . ARG A 1 602 ? -30.147 -10.963 19.517 1.00 84.88 602 ARG A CA 1
ATOM 4447 C C . ARG A 1 602 ? -30.758 -12.309 19.887 1.00 84.88 602 ARG A C 1
ATOM 4449 O O . ARG A 1 602 ? -31.915 -12.556 19.554 1.00 84.88 602 ARG A O 1
ATOM 4456 N N . ASN A 1 603 ? -30.004 -13.169 20.567 1.00 84.25 603 ASN A N 1
ATOM 4457 C CA . ASN A 1 603 ? -30.509 -14.468 21.006 1.00 84.25 603 ASN A CA 1
ATOM 4458 C C . ASN A 1 603 ? -31.640 -14.306 22.031 1.00 84.25 603 ASN A C 1
ATOM 4460 O O . ASN A 1 603 ? -32.623 -15.039 21.969 1.00 84.25 603 ASN A O 1
ATOM 4464 N N . ILE A 1 604 ? -31.528 -13.319 22.926 1.00 83.44 604 ILE A N 1
ATOM 4465 C CA . ILE A 1 604 ? -32.582 -12.982 23.891 1.00 83.44 604 ILE A CA 1
ATOM 4466 C C . ILE A 1 604 ? -33.826 -12.469 23.157 1.00 83.44 604 ILE A C 1
ATOM 4468 O O . ILE A 1 604 ? -34.909 -13.013 23.357 1.00 83.44 604 ILE A O 1
ATOM 4472 N N . ALA A 1 605 ? -33.669 -11.492 22.258 1.00 80.31 605 ALA A N 1
ATOM 4473 C CA . ALA A 1 605 ? -34.781 -10.937 21.486 1.00 80.31 605 ALA A CA 1
ATOM 4474 C C . ALA A 1 605 ? -35.504 -12.015 20.657 1.00 80.31 605 ALA A C 1
ATOM 4476 O O . ALA A 1 605 ? -36.726 -12.122 20.704 1.00 80.31 605 ALA A O 1
ATOM 4477 N N . SER A 1 606 ? -34.751 -12.881 19.973 1.00 78.81 606 SER A N 1
ATOM 4478 C CA . SER A 1 606 ? -35.317 -13.984 19.179 1.00 78.81 606 SER A CA 1
ATOM 4479 C C . SER A 1 606 ? -36.035 -15.017 20.058 1.00 78.81 606 SER A C 1
ATOM 4481 O O . SER A 1 606 ? -37.070 -15.555 19.673 1.00 78.81 606 SER A O 1
ATOM 4483 N N . GLY A 1 607 ? -35.514 -15.279 21.262 1.00 73.50 607 GLY A N 1
ATOM 4484 C CA . GLY A 1 607 ? -36.143 -16.169 22.237 1.00 73.50 607 GLY A CA 1
ATOM 4485 C C . GLY A 1 607 ? -37.446 -15.617 22.823 1.00 73.50 607 GLY A C 1
ATOM 4486 O O . GLY A 1 607 ? -38.351 -16.397 23.107 1.00 73.50 607 GLY A O 1
ATOM 4487 N N . LEU A 1 608 ? -37.565 -14.294 22.978 1.00 68.81 608 LEU A N 1
ATOM 4488 C CA . LEU A 1 608 ? -38.792 -13.634 23.440 1.00 68.81 608 LEU A CA 1
ATOM 4489 C C . LEU A 1 608 ? -39.889 -13.644 22.369 1.00 68.81 608 LEU A C 1
ATOM 4491 O O . LEU A 1 608 ? -41.035 -13.959 22.688 1.00 68.81 608 LEU A O 1
ATOM 4495 N N . VAL A 1 609 ? -39.524 -13.408 21.104 1.00 66.25 609 VAL A N 1
ATOM 4496 C CA . VAL A 1 609 ? -40.446 -13.527 19.959 1.00 66.25 609 VAL A CA 1
ATOM 4497 C C . VAL A 1 609 ? -40.953 -14.967 19.822 1.00 66.25 609 VAL A C 1
ATOM 4499 O O . VAL A 1 609 ? -42.154 -15.199 19.718 1.00 66.25 609 VAL A O 1
ATOM 4502 N N . HIS A 1 610 ? -40.074 -15.971 19.924 1.00 53.12 610 HIS A N 1
ATOM 4503 C CA . HIS A 1 610 ? -40.496 -17.378 19.876 1.00 53.12 610 HIS A CA 1
ATOM 4504 C C . HIS A 1 610 ? -41.356 -17.826 21.064 1.00 53.12 610 HIS A C 1
ATOM 4506 O O . HIS A 1 610 ? -42.070 -18.820 20.953 1.00 53.12 610 HIS A O 1
ATOM 4512 N N . ARG A 1 611 ? -41.308 -17.110 22.192 1.00 52.06 611 ARG A N 1
ATOM 4513 C CA . ARG A 1 611 ? -42.159 -17.368 23.363 1.00 52.06 611 ARG A CA 1
ATOM 4514 C C . ARG A 1 611 ? -43.487 -16.600 23.330 1.00 52.06 611 ARG A C 1
ATOM 4516 O O . ARG A 1 611 ? -44.241 -16.709 24.291 1.00 52.06 611 ARG A O 1
ATOM 4523 N N . GLY A 1 612 ? -43.782 -15.858 22.256 1.00 34.09 612 GLY A N 1
ATOM 4524 C CA . GLY A 1 612 ? -45.040 -15.119 22.092 1.00 34.09 612 GLY A CA 1
ATOM 4525 C C . GLY A 1 612 ? -45.196 -13.925 23.037 1.00 34.09 612 GLY A C 1
ATOM 4526 O O . GLY A 1 612 ? -46.318 -13.557 23.366 1.00 34.09 612 GLY A O 1
ATOM 4527 N N . VAL A 1 613 ? -44.084 -13.356 23.519 1.00 42.84 613 VAL A N 1
ATOM 4528 C CA . VAL A 1 613 ? -44.085 -12.216 24.458 1.00 42.84 613 VAL A CA 1
ATOM 4529 C C . VAL A 1 613 ? -44.003 -10.863 23.722 1.00 42.84 613 VAL A C 1
ATOM 4531 O O . VAL A 1 613 ? -44.122 -9.822 24.359 1.00 42.84 613 VAL A O 1
ATOM 4534 N N . PHE A 1 614 ? -43.852 -10.861 22.392 1.00 35.34 614 PHE A N 1
ATOM 4535 C CA . PHE A 1 614 ? -43.835 -9.669 21.536 1.00 35.34 614 PHE A CA 1
ATOM 4536 C C . PHE A 1 614 ? -44.499 -9.924 20.187 1.00 35.34 614 PHE A C 1
ATOM 4538 O O . PHE A 1 614 ? -44.307 -11.046 19.657 1.00 35.34 614 PHE A O 1
#

Solvent-accessible surface area (backbone atoms only — not comparable to full-atom values): 32703 Å² total; per-residue (Å²): 131,83,58,66,66,62,50,43,50,57,51,44,75,76,45,65,74,68,74,30,35,66,56,25,48,54,45,18,49,55,22,43,55,48,16,52,71,67,25,71,61,39,82,82,17,54,60,31,44,49,52,16,46,52,28,40,53,56,34,53,68,62,46,56,96,84,38,78,64,40,37,60,51,32,29,52,42,17,43,50,29,40,47,41,28,74,39,66,68,48,58,72,64,36,43,54,52,16,44,51,33,23,63,70,23,69,77,47,89,76,49,52,71,69,53,45,39,52,30,32,45,44,41,15,51,48,28,35,49,55,28,52,50,48,55,72,75,55,44,72,68,59,57,70,40,97,78,32,56,67,39,43,51,25,13,47,50,14,29,53,25,30,52,57,38,71,66,46,93,82,59,54,72,69,55,48,52,52,40,52,53,52,29,52,33,22,47,20,48,31,61,14,60,72,56,102,58,73,40,66,66,38,40,50,52,20,50,53,53,51,50,48,33,48,70,69,66,60,29,94,55,57,58,64,60,64,51,43,56,60,34,60,78,67,43,49,74,82,78,44,88,80,81,83,76,82,69,84,69,79,92,68,90,67,79,78,73,76,84,70,81,78,72,78,78,79,50,62,67,55,46,52,49,52,52,33,65,75,43,35,100,50,46,52,74,38,43,65,58,44,72,74,61,54,49,52,71,60,17,52,52,41,34,54,45,29,49,54,44,47,69,70,78,76,54,49,25,57,44,28,39,50,27,17,49,18,24,47,30,30,29,72,47,39,92,54,90,57,24,63,56,30,43,52,50,16,54,39,27,33,44,54,16,55,72,45,77,59,61,76,73,44,49,65,45,52,48,52,51,20,38,73,70,75,35,58,40,44,43,70,57,13,52,24,28,49,68,67,68,28,49,25,41,37,38,73,47,103,92,44,28,42,31,38,28,24,90,77,12,43,41,42,84,45,46,86,89,66,55,52,67,31,27,38,32,48,38,99,62,78,74,81,92,62,93,43,34,71,45,69,31,96,38,70,67,58,46,51,55,48,39,72,51,75,86,56,64,51,67,74,42,25,37,35,39,42,53,95,61,41,67,62,57,33,64,71,48,68,71,36,49,74,40,70,77,42,36,40,68,58,54,63,76,45,55,54,25,16,21,37,37,41,51,47,57,46,42,98,83,19,30,40,44,33,32,95,80,28,65,41,46,42,67,59,43,45,70,63,60,55,95,44,62,11,17,36,38,37,50,31,56,48,37,38,57,64,60,45,46,53,17,43,44,70,27,35,30,70,43,66,46,72,39,93,52,83,61,58,67,72,61,49,52,54,50,49,54,52,40,49,44,29,43,58,77,68,58,37,55,69,59,59,23,54,46,50,52,57,51,52,54,48,53,51,54,54,52,39,46,75,68,68,76,104

Organism: NCBI:txid52697